Protein AF-G6B1B7-F1 (afdb_monomer)

Foldseek 3Di:
DDLFFPFAEDDPVPDWDWDADPVGDIDTDDLQQKWKAAVPDDPPDTHSDDDAAKIWIFGHDDDPDDTDTDIGGYLVDDPVQAWDWPDDDPFKTFIDGDRPFFDKDWPPWDQDPRHTIDTLVCQDPQATWMWTDGPDDDIHITHTDDRDAAKFKAFLVRDTDADEEEAAPVRQQRIKMAHHHDPVFQWKWKQFPNNPFIWIWGQDPVQWTFTFGPVPVRHTDDIGHRMDTSCVVNQPGQWMWIGTPPTIYTYGHDYPPPPCLVVFQQDLQSLLLSLLCVLPVDPDDPLVSSLVNSCVSCQVVLAFLLLHDPVSNDPVSNPPVQPPPCCVVPVPSVVVSVVSSVVSSVSSVVSSVCRLPQARSAADDPVVCVVCVVLLVVLLVLSVCSVVVNDPNSPDDSVSSNSSVVCCRRHVVSSCVSVVD

pLDDT: mean 88.14, std 7.84, range [50.47, 97.69]

Nearest PDB structures (foldseek):
  8j07-assembly1_c1  TM=2.231E-01  e=6.496E-01  Homo sapiens

Structure (mmCIF, N/CA/C/O backbone):
data_AF-G6B1B7-F1
#
_entry.id   AF-G6B1B7-F1
#
loop_
_atom_site.group_PDB
_atom_site.id
_atom_site.type_symbol
_atom_site.label_atom_id
_atom_site.label_alt_id
_atom_site.label_comp_id
_atom_site.label_asym_id
_atom_site.label_entity_id
_atom_site.label_seq_id
_atom_site.pdbx_PDB_ins_code
_atom_site.Cartn_x
_atom_site.Cartn_y
_atom_site.Cartn_z
_atom_site.occupancy
_atom_site.B_iso_or_equiv
_atom_site.auth_seq_id
_atom_site.auth_comp_id
_atom_site.auth_asym_id
_atom_site.auth_atom_id
_atom_site.pdbx_PDB_model_num
ATOM 1 N N . MET A 1 1 ? -9.705 6.985 24.258 1.00 64.44 1 MET A N 1
ATOM 2 C CA . MET A 1 1 ? -10.806 6.523 23.374 1.00 64.44 1 MET A CA 1
ATOM 3 C C . MET A 1 1 ? -10.732 5.005 23.316 1.00 64.44 1 MET A C 1
ATOM 5 O O . MET A 1 1 ? -9.677 4.483 22.973 1.00 64.44 1 MET A O 1
ATOM 9 N N . ASN A 1 2 ? -11.803 4.311 23.704 1.00 79.88 2 ASN A N 1
ATOM 10 C CA . ASN A 1 2 ? -11.815 2.850 23.781 1.00 79.88 2 ASN A CA 1
ATOM 11 C C . ASN A 1 2 ? -12.130 2.261 22.389 1.00 79.88 2 ASN A C 1
ATOM 13 O O . ASN A 1 2 ? -13.187 2.584 21.847 1.00 79.88 2 ASN A O 1
ATOM 17 N N . PRO A 1 3 ? -11.260 1.417 21.801 1.00 82.31 3 PRO A N 1
ATOM 18 C CA . PRO A 1 3 ? -11.389 0.979 20.406 1.00 82.31 3 PRO A CA 1
ATOM 19 C C . PRO A 1 3 ? -12.617 0.091 20.141 1.00 82.31 3 PRO A C 1
ATOM 21 O O . PRO A 1 3 ? -13.038 -0.049 18.992 1.00 82.31 3 PRO A O 1
ATOM 24 N N . TYR A 1 4 ? -13.220 -0.466 21.194 1.00 89.25 4 TYR A N 1
ATOM 25 C CA . TYR A 1 4 ? -14.398 -1.328 21.113 1.00 89.25 4 TYR A CA 1
ATOM 26 C C . TYR A 1 4 ? -15.725 -0.562 21.134 1.00 89.25 4 TYR A C 1
ATOM 28 O O . TYR A 1 4 ? -16.772 -1.191 21.049 1.00 89.25 4 TYR A O 1
ATOM 36 N N . ILE A 1 5 ? -15.715 0.770 21.246 1.00 91.06 5 ILE A N 1
ATOM 37 C CA . ILE A 1 5 ? -16.921 1.610 21.243 1.00 91.06 5 ILE A CA 1
ATOM 38 C C . ILE A 1 5 ? -16.901 2.474 19.982 1.00 91.06 5 ILE A C 1
ATOM 40 O O . ILE A 1 5 ? -16.001 3.294 19.819 1.00 91.06 5 ILE A O 1
ATOM 44 N N . SER A 1 6 ? -17.886 2.302 19.099 1.00 89.56 6 SER A N 1
ATOM 45 C CA . SER A 1 6 ? -18.021 3.122 17.884 1.00 89.56 6 SER A CA 1
ATOM 46 C C . SER A 1 6 ? -18.890 4.363 18.090 1.00 89.56 6 SER A C 1
ATOM 48 O O . SER A 1 6 ? -18.775 5.326 17.336 1.00 89.56 6 SER A O 1
ATOM 50 N N . SER A 1 7 ? -19.746 4.374 19.116 1.00 91.00 7 SER A N 1
ATOM 51 C CA . SER A 1 7 ? -20.570 5.542 19.437 1.00 91.00 7 SER A CA 1
ATOM 52 C C . SER A 1 7 ? -19.712 6.737 19.876 1.00 91.00 7 SER A C 1
ATOM 54 O O . SER A 1 7 ? -18.768 6.549 20.648 1.00 91.00 7 SER A O 1
ATOM 56 N N . PRO A 1 8 ? -20.049 7.972 19.457 1.00 91.94 8 PRO A N 1
ATOM 57 C CA . PRO A 1 8 ? -19.350 9.171 19.906 1.00 91.94 8 PRO A CA 1
ATOM 58 C C . PRO A 1 8 ? -19.555 9.364 21.412 1.00 91.94 8 PRO A C 1
ATOM 60 O O . PRO A 1 8 ? -20.673 9.596 21.874 1.00 91.94 8 PRO A O 1
ATOM 63 N N . ILE A 1 9 ? -18.476 9.248 22.192 1.00 94.19 9 ILE A N 1
ATOM 64 C CA . ILE A 1 9 ? -18.520 9.429 23.647 1.00 94.19 9 ILE A CA 1
ATOM 65 C C . ILE A 1 9 ? -18.013 10.817 24.018 1.00 94.19 9 ILE A C 1
ATOM 67 O O . ILE A 1 9 ? -16.885 11.188 23.694 1.00 94.19 9 ILE A O 1
ATOM 71 N N . TYR A 1 10 ? -18.829 11.554 24.762 1.00 94.75 10 TYR A N 1
ATOM 72 C CA . TYR A 1 10 ? -18.446 12.825 25.349 1.00 94.75 10 TYR A CA 1
ATOM 73 C C . TYR A 1 10 ? -17.620 12.606 26.623 1.00 94.75 10 TYR A C 1
ATOM 75 O O . TYR A 1 10 ? -18.055 11.932 27.561 1.00 94.75 10 TYR A O 1
ATOM 83 N N . VAL A 1 11 ? -16.421 13.194 26.666 1.00 93.00 11 VAL A N 1
ATOM 84 C CA . VAL A 1 11 ? -15.514 13.152 27.822 1.00 93.00 11 VAL A CA 1
ATOM 85 C C . VAL A 1 11 ? -15.124 14.590 28.176 1.00 93.00 11 VAL A C 1
ATOM 87 O O . VAL A 1 11 ? -14.293 15.168 27.472 1.00 93.00 11 VAL A O 1
ATOM 90 N N . PRO A 1 12 ? -15.689 15.190 29.243 1.00 90.19 12 PRO A N 1
ATOM 91 C CA . PRO A 1 12 ? -15.513 16.617 29.535 1.00 90.19 12 PRO A CA 1
ATOM 92 C C . PRO A 1 12 ? -14.053 17.082 29.602 1.00 90.19 12 PRO A C 1
ATOM 94 O O . PRO A 1 12 ? -13.730 18.170 29.137 1.00 90.19 12 PRO A O 1
ATOM 97 N N . GLU A 1 13 ? -13.167 16.251 30.157 1.00 87.81 13 GLU A N 1
ATOM 98 C CA . GLU A 1 13 ? -11.746 16.574 30.353 1.00 87.81 13 GLU A CA 1
ATOM 99 C C . GLU A 1 13 ? -10.909 16.471 29.064 1.00 87.81 13 GLU A C 1
ATOM 101 O O . GLU A 1 13 ? -9.832 17.059 28.986 1.00 87.81 13 GLU A O 1
ATOM 106 N N . GLU A 1 14 ? -11.400 15.753 28.050 1.00 88.12 14 GLU A N 1
ATOM 107 C CA . GLU A 1 14 ? -10.692 15.500 26.783 1.00 88.12 14 GLU A CA 1
ATOM 108 C C . GLU A 1 14 ? -11.323 16.248 25.594 1.00 88.12 14 GLU A C 1
ATOM 110 O O . GLU A 1 14 ? -10.738 16.317 24.512 1.00 88.12 14 GLU A O 1
ATOM 115 N N . THR A 1 15 ? -12.511 16.832 25.780 1.00 91.44 15 THR A N 1
ATOM 116 C CA . THR A 1 15 ? -13.276 17.478 24.705 1.00 91.44 15 THR A CA 1
ATOM 117 C C . THR A 1 15 ? -12.889 18.949 24.553 1.00 91.44 15 THR A C 1
ATOM 119 O O . THR A 1 15 ? -12.851 19.712 25.517 1.00 91.44 15 THR A O 1
ATOM 122 N N . SER A 1 16 ? -12.629 19.368 23.313 1.00 93.56 16 SER A N 1
ATOM 123 C CA . SER A 1 16 ? -12.452 20.774 22.934 1.00 93.56 16 SER A CA 1
ATOM 124 C C . SER A 1 16 ? -13.645 21.247 22.112 1.00 93.56 16 SER A C 1
ATOM 126 O O . SER A 1 16 ? -14.065 20.555 21.190 1.00 93.56 16 SER A O 1
ATOM 128 N N . TYR A 1 17 ? -14.154 22.439 22.413 1.00 94.50 17 TYR A N 1
ATOM 129 C CA . TYR A 1 17 ? -15.344 22.995 21.766 1.00 94.50 17 TYR A CA 1
ATOM 130 C C . TYR A 1 17 ? -14.959 24.040 20.733 1.00 94.50 17 TYR A C 1
ATOM 132 O O . TYR A 1 17 ? -14.117 24.904 21.000 1.00 94.50 17 TYR A O 1
ATOM 140 N N . PHE A 1 18 ? -15.607 23.985 19.574 1.00 93.50 18 PHE A N 1
ATOM 141 C CA . PHE A 1 18 ? -15.415 24.951 18.505 1.00 93.50 18 PHE A CA 1
ATOM 142 C C . PHE A 1 18 ? -16.760 25.380 17.930 1.00 93.50 18 PHE A C 1
ATOM 144 O O . PHE A 1 18 ? -17.603 24.537 17.639 1.00 93.50 18 PHE A O 1
ATOM 151 N N . LEU A 1 19 ? -16.926 26.685 17.731 1.00 92.50 19 LEU A N 1
ATOM 152 C CA . LEU A 1 19 ? -17.962 27.243 16.875 1.00 92.50 19 LEU A CA 1
ATOM 153 C C . LEU A 1 19 ? -17.417 27.293 15.443 1.00 92.50 19 LEU A C 1
ATOM 155 O O . LEU A 1 19 ? -16.426 27.982 15.176 1.00 92.50 19 LEU A O 1
ATOM 159 N N . CYS A 1 20 ? -18.028 26.518 14.551 1.00 90.31 20 CYS A N 1
ATOM 160 C CA . CYS A 1 20 ? -17.621 26.378 13.154 1.00 90.31 20 CYS A CA 1
ATOM 161 C C . CYS A 1 20 ? -18.653 27.044 12.241 1.00 90.31 20 CYS A C 1
ATOM 163 O O . CYS A 1 20 ? -19.850 26.838 12.422 1.00 90.31 20 CYS A O 1
ATOM 165 N N . ARG A 1 21 ? -18.195 27.804 11.242 1.00 90.06 21 ARG A N 1
ATOM 166 C CA . ARG A 1 21 ? -19.070 28.497 10.281 1.00 90.06 21 ARG A CA 1
ATOM 167 C C . ARG A 1 21 ? -18.840 27.995 8.859 1.00 90.06 21 ARG A C 1
ATOM 169 O O . ARG A 1 21 ? -17.801 27.417 8.544 1.00 90.06 21 ARG A O 1
ATOM 176 N N . ALA A 1 22 ? -19.820 28.229 7.986 1.00 88.56 22 ALA A N 1
ATOM 177 C CA . ALA A 1 22 ? -19.817 27.735 6.604 1.00 88.56 22 ALA A CA 1
ATOM 178 C C . ALA A 1 22 ? -18.654 28.268 5.742 1.00 88.56 22 ALA A C 1
ATOM 180 O O . ALA A 1 22 ? -18.304 27.656 4.737 1.00 88.56 22 ALA A O 1
ATOM 181 N N . ASP A 1 23 ? -18.035 29.383 6.133 1.00 89.62 23 ASP A N 1
ATOM 182 C CA . ASP A 1 23 ? -16.843 29.945 5.487 1.00 89.62 23 ASP A CA 1
ATOM 183 C C . ASP A 1 23 ? -15.531 29.242 5.893 1.00 89.62 23 ASP A C 1
ATOM 185 O O . ASP A 1 23 ? -14.449 29.642 5.463 1.00 89.62 23 ASP A O 1
ATOM 189 N N . GLY A 1 24 ? -15.616 28.196 6.721 1.00 86.94 24 GLY A N 1
ATOM 190 C CA . GLY A 1 24 ? -14.474 27.442 7.230 1.00 86.94 24 GLY A CA 1
ATOM 191 C C . GLY A 1 24 ? -13.819 28.064 8.464 1.00 86.94 24 GLY A C 1
ATOM 192 O O . GLY A 1 24 ? -12.814 27.536 8.950 1.00 86.94 24 GLY A O 1
ATOM 193 N N . THR A 1 25 ? -14.355 29.166 9.002 1.00 89.81 25 THR A N 1
ATOM 194 C CA . THR A 1 25 ? -13.847 29.729 10.256 1.00 89.81 25 THR A CA 1
ATOM 195 C C . THR A 1 25 ? -14.174 28.814 11.434 1.00 89.81 25 THR A C 1
ATOM 197 O O . THR A 1 25 ? -15.263 28.248 11.537 1.00 89.81 25 THR A O 1
ATOM 200 N N . ARG A 1 26 ? -13.199 28.664 12.339 1.00 93.00 26 ARG A N 1
ATOM 201 C CA . ARG A 1 26 ? -13.329 27.891 13.580 1.00 93.00 26 ARG A CA 1
ATOM 202 C C . ARG A 1 26 ? -12.882 28.737 14.768 1.00 93.00 26 ARG A C 1
ATOM 204 O O . ARG A 1 26 ? -11.762 29.252 14.778 1.00 93.00 26 ARG A O 1
ATOM 211 N N . GLN A 1 27 ? -13.734 28.862 15.776 1.00 92.81 27 GLN A N 1
ATOM 212 C CA . GLN A 1 27 ? -13.457 29.620 16.992 1.00 92.81 27 GLN A CA 1
ATOM 213 C C . GLN A 1 27 ? -13.525 28.692 18.196 1.00 92.81 27 GLN A C 1
ATOM 215 O O . GLN A 1 27 ? -14.544 28.057 18.430 1.00 92.81 27 GLN A O 1
ATOM 220 N N . GLN A 1 28 ? -12.440 28.605 18.965 1.00 94.94 28 GLN A N 1
ATOM 221 C CA . GLN A 1 28 ? -12.428 27.775 20.165 1.00 94.94 28 GLN A CA 1
ATOM 222 C C . GLN A 1 28 ? -13.269 28.420 21.272 1.00 94.94 28 GLN A C 1
ATOM 224 O O . GLN A 1 28 ? -13.087 29.598 21.589 1.00 94.94 28 GLN A O 1
ATOM 229 N N . CYS A 1 29 ? -14.136 27.625 21.894 1.00 92.62 29 CYS A N 1
ATOM 230 C CA . CYS A 1 29 ? -15.028 28.051 22.965 1.00 92.62 29 CYS A CA 1
ATOM 231 C C . CYS A 1 29 ? -14.677 27.356 24.284 1.00 92.62 29 CYS A C 1
ATOM 233 O O . CYS A 1 29 ? -14.087 26.274 24.322 1.00 92.62 29 CYS A O 1
ATOM 235 N N . ARG A 1 30 ? -15.021 28.009 25.397 1.00 92.25 30 ARG A N 1
ATOM 236 C CA . ARG A 1 30 ? -14.896 27.422 26.738 1.00 92.25 30 ARG A CA 1
ATOM 237 C C . ARG A 1 30 ? -16.162 26.636 27.057 1.00 92.25 30 ARG A C 1
ATOM 239 O O . ARG A 1 30 ? -17.232 27.034 26.616 1.00 92.25 30 ARG A O 1
ATOM 246 N N . LEU A 1 31 ? -16.044 25.614 27.907 1.00 92.06 31 LEU A N 1
ATOM 247 C CA . LEU A 1 31 ? -17.180 24.820 28.400 1.00 92.06 31 LEU A CA 1
ATOM 248 C C . LEU A 1 31 ? -18.321 25.684 28.972 1.00 92.06 31 LEU A C 1
ATOM 250 O O . LEU A 1 31 ? -19.475 25.333 28.824 1.00 92.06 31 LEU A O 1
ATOM 254 N N . SER A 1 32 ? -18.021 26.851 29.552 1.00 91.19 32 SER A N 1
ATOM 255 C CA . SER A 1 32 ? -19.037 27.783 30.070 1.00 91.19 32 SER A CA 1
ATOM 256 C C . SER A 1 32 ? -19.969 28.390 29.008 1.00 91.19 32 SER A C 1
ATOM 258 O O . SER A 1 32 ? -20.863 29.144 29.364 1.00 91.19 32 SER A O 1
ATOM 260 N N . PHE A 1 33 ? -19.698 28.163 27.721 1.00 93.25 33 PHE A N 1
ATOM 261 C CA . PHE A 1 33 ? -20.535 28.571 26.587 1.00 93.25 33 PHE A CA 1
ATOM 262 C C . PHE A 1 33 ? -21.133 27.357 25.870 1.00 93.25 33 PHE A C 1
ATOM 264 O O . PHE A 1 33 ? -21.461 27.434 24.689 1.00 93.25 33 PHE A O 1
ATOM 271 N N . VAL A 1 34 ? -21.197 26.219 26.553 1.00 95.00 34 VAL A N 1
ATOM 272 C CA . VAL A 1 34 ? -21.716 24.969 26.017 1.00 95.00 34 VAL A CA 1
ATOM 273 C C . VAL A 1 34 ? -22.911 24.575 26.855 1.00 95.00 34 VAL A C 1
ATOM 275 O O . VAL A 1 34 ? -22.833 24.585 28.080 1.00 95.00 34 VAL A O 1
ATOM 278 N N . VAL A 1 35 ? -23.992 24.234 26.175 1.00 95.69 35 VAL A N 1
ATOM 279 C CA . VAL A 1 35 ? -25.217 23.732 26.781 1.00 95.69 35 VAL A CA 1
ATOM 280 C C . VAL A 1 35 ? -25.493 22.326 26.274 1.00 95.69 35 VAL A C 1
ATOM 282 O O . VAL A 1 35 ? -25.057 21.934 25.185 1.00 95.69 35 VAL A O 1
ATOM 285 N N . PHE A 1 36 ? -26.211 21.566 27.084 1.00 96.31 36 PHE A N 1
ATOM 286 C CA . PHE A 1 36 ? -26.488 20.162 26.856 1.00 96.31 36 PHE A CA 1
ATOM 287 C C . PHE A 1 36 ? -27.991 19.921 26.898 1.00 96.31 36 PHE A C 1
ATOM 289 O O . PHE A 1 36 ? -28.689 20.510 27.715 1.00 96.31 36 PHE A O 1
ATOM 296 N N . ARG A 1 37 ? -28.500 19.031 26.053 1.00 94.81 37 ARG A N 1
ATOM 297 C CA . ARG A 1 37 ? -29.912 18.636 26.075 1.00 94.81 37 ARG A CA 1
ATOM 298 C C . ARG A 1 37 ? -30.024 17.122 26.098 1.00 94.81 37 ARG A C 1
ATOM 300 O O . ARG A 1 37 ? -29.302 16.439 25.376 1.00 94.81 37 ARG A O 1
ATOM 307 N N . ALA A 1 38 ? -30.915 16.598 26.935 1.00 90.69 38 ALA A N 1
ATOM 308 C CA . ALA A 1 38 ? -31.157 15.162 27.009 1.00 90.69 38 ALA A CA 1
ATOM 309 C C . ALA A 1 38 ? -31.887 14.671 25.756 1.00 90.69 38 ALA A C 1
ATOM 311 O O . ALA A 1 38 ? -32.782 15.344 25.243 1.00 90.69 38 ALA A O 1
ATOM 312 N N . ASP A 1 39 ? -31.573 13.455 25.318 1.00 86.19 39 ASP A N 1
ATOM 313 C CA . ASP A 1 39 ? -32.348 12.800 24.268 1.00 86.19 39 ASP A CA 1
ATOM 314 C C . ASP A 1 39 ? -33.829 12.648 24.677 1.00 86.19 39 ASP A C 1
ATOM 316 O O . ASP A 1 39 ? -34.164 12.156 25.766 1.00 86.19 39 ASP A O 1
ATOM 320 N N . GLY A 1 40 ? -34.716 13.112 23.794 1.00 82.38 40 GLY A N 1
ATOM 321 C CA . GLY A 1 40 ? -36.162 13.171 24.003 1.00 82.38 40 GLY A CA 1
ATOM 322 C C . GLY A 1 40 ? -36.673 14.331 24.871 1.00 82.38 40 GLY A C 1
ATOM 323 O O . GLY A 1 40 ? -37.868 14.344 25.169 1.00 82.38 40 GLY A O 1
ATOM 324 N N . ALA A 1 41 ? -35.819 15.274 25.286 1.00 87.31 41 ALA A N 1
ATOM 325 C CA . ALA A 1 41 ? -36.258 16.512 25.936 1.00 87.31 41 ALA A CA 1
ATOM 326 C C . ALA A 1 41 ? -36.884 17.499 24.933 1.00 87.31 41 ALA A C 1
ATOM 328 O O . ALA A 1 41 ? -36.709 17.376 23.716 1.00 87.31 41 ALA A O 1
ATOM 329 N N . ASP A 1 42 ? -37.628 18.482 25.445 1.00 88.50 42 ASP A N 1
ATOM 330 C CA . ASP A 1 42 ? -38.217 19.534 24.614 1.00 88.50 42 ASP A CA 1
ATOM 331 C C . ASP A 1 42 ? -37.115 20.374 23.938 1.00 88.50 42 ASP A C 1
ATOM 333 O O . ASP A 1 42 ? -36.011 20.527 24.458 1.00 88.50 42 ASP A O 1
ATOM 337 N N . ALA A 1 43 ? -37.406 20.943 22.762 1.00 85.44 43 ALA A N 1
ATOM 338 C CA . ALA A 1 43 ? -36.396 21.616 21.935 1.00 85.44 43 ALA A CA 1
ATOM 339 C C . ALA A 1 43 ? -35.677 22.787 22.641 1.00 85.44 43 ALA A C 1
ATOM 341 O O . ALA A 1 43 ? -34.515 23.060 22.325 1.00 85.44 43 ALA A O 1
ATOM 342 N N . ASP A 1 44 ? -36.355 23.421 23.600 1.00 86.94 44 ASP A N 1
ATOM 343 C CA . ASP A 1 44 ? -35.879 24.577 24.367 1.00 86.94 44 ASP A CA 1
ATOM 344 C C . ASP A 1 44 ? -35.292 24.197 25.745 1.00 86.94 44 ASP A C 1
ATOM 346 O O . ASP A 1 44 ? -34.870 25.080 26.492 1.00 86.94 44 ASP A O 1
ATOM 350 N N . ASP A 1 45 ? -35.265 22.906 26.098 1.00 92.06 45 ASP A N 1
ATOM 351 C CA . ASP A 1 45 ? -34.842 22.409 27.415 1.00 92.06 45 ASP A CA 1
ATOM 352 C C . ASP A 1 45 ? -33.332 22.121 27.447 1.00 92.06 45 ASP A C 1
ATOM 354 O O . ASP A 1 45 ? -32.873 20.989 27.280 1.00 92.06 45 ASP A O 1
ATOM 358 N N . TRP A 1 46 ? -32.552 23.192 27.592 1.00 94.50 46 TRP A N 1
ATOM 359 C CA . TRP A 1 46 ? -31.091 23.156 27.656 1.00 94.50 46 TRP A CA 1
ATOM 360 C C . TRP A 1 46 ? -30.587 23.292 29.096 1.00 94.50 46 TRP A C 1
ATOM 362 O O . TRP A 1 46 ? -31.034 24.159 29.845 1.00 94.50 46 TRP A O 1
ATOM 372 N N . GLU A 1 47 ? -29.596 22.478 29.444 1.00 94.00 47 GLU A N 1
ATOM 373 C CA . GLU A 1 47 ? -28.957 22.399 30.756 1.00 94.00 47 GLU A CA 1
ATOM 374 C C . GLU A 1 47 ? -27.471 22.787 30.671 1.00 94.00 47 GLU A C 1
ATOM 376 O O . GLU A 1 47 ? -26.801 22.551 29.662 1.00 94.00 47 GLU A O 1
ATOM 381 N N . ASP A 1 48 ? -26.928 23.346 31.756 1.00 93.38 48 ASP A N 1
ATOM 382 C CA . ASP A 1 48 ? -25.508 23.735 31.842 1.00 93.38 48 ASP A CA 1
ATOM 383 C C . ASP A 1 48 ? -24.576 22.530 32.093 1.00 93.38 48 ASP A C 1
ATOM 385 O O . ASP A 1 48 ? -23.389 22.566 31.759 1.00 93.38 48 ASP A O 1
ATOM 389 N N . ASP A 1 49 ? -25.103 21.454 32.688 1.00 92.69 49 ASP A N 1
ATOM 390 C CA . ASP A 1 49 ? -24.348 20.261 33.079 1.00 92.69 49 ASP A CA 1
ATOM 391 C C . ASP A 1 49 ? -24.729 19.039 32.219 1.00 92.69 49 ASP A C 1
ATOM 393 O O . ASP A 1 49 ? -25.908 18.816 31.939 1.00 92.69 49 ASP A O 1
ATOM 397 N N . PRO A 1 50 ? -23.766 18.173 31.844 1.00 92.88 50 PRO A N 1
ATOM 398 C CA . PRO A 1 50 ? -24.055 16.970 31.075 1.00 92.88 50 PRO A CA 1
ATOM 399 C C . PRO A 1 50 ? -24.763 15.902 31.922 1.00 92.88 50 PRO A C 1
ATOM 401 O O . PRO A 1 50 ? -24.376 15.594 33.054 1.00 92.88 50 PRO A O 1
ATOM 404 N N . MET A 1 51 ? -25.756 15.251 31.323 1.00 92.06 51 MET A N 1
ATOM 405 C CA . MET A 1 51 ? -26.550 14.180 31.914 1.00 92.06 51 MET A CA 1
ATOM 406 C C . MET A 1 51 ? -26.113 12.825 31.372 1.00 92.06 51 MET A C 1
ATOM 408 O O . MET A 1 51 ? -25.707 12.700 30.222 1.00 92.06 51 MET A O 1
ATOM 412 N N . VAL A 1 52 ? -26.174 11.787 32.202 1.00 93.06 52 VAL A N 1
ATOM 413 C CA . VAL A 1 52 ? -25.797 10.441 31.759 1.00 93.06 52 VAL A CA 1
ATOM 414 C C . VAL A 1 52 ? -26.807 9.937 30.735 1.00 93.06 52 VAL A C 1
ATOM 416 O O . VAL A 1 52 ? -28.000 9.878 31.028 1.00 93.06 52 VAL A O 1
ATOM 419 N N . GLY A 1 53 ? -26.307 9.535 29.570 1.00 94.00 53 GLY A N 1
ATOM 420 C CA . GLY A 1 53 ? -27.100 9.043 28.450 1.00 94.00 53 GLY A CA 1
ATOM 421 C C . GLY A 1 53 ? -26.768 9.724 27.129 1.00 94.00 53 GLY A C 1
ATOM 422 O O . GLY A 1 53 ? -25.733 10.381 27.007 1.00 94.00 53 GLY A O 1
ATOM 423 N N . SER A 1 54 ? -27.632 9.512 26.137 1.00 94.44 54 SER A N 1
ATOM 424 C CA . SER A 1 54 ? -27.594 10.243 24.869 1.00 94.44 54 SER A CA 1
ATOM 425 C C . SER A 1 54 ? -27.929 11.712 25.109 1.00 94.44 54 SER A C 1
ATOM 427 O O . SER A 1 54 ? -28.871 12.022 25.846 1.00 94.44 54 SER A O 1
ATOM 429 N N . LEU A 1 55 ? -27.149 12.602 24.505 1.00 94.12 55 LEU A N 1
ATOM 430 C CA . LEU A 1 55 ? -27.317 14.036 24.650 1.00 94.12 55 LEU A CA 1
ATOM 431 C C . LEU A 1 55 ? -26.883 14.797 23.397 1.00 94.12 55 LEU A C 1
ATOM 433 O O . LEU A 1 55 ? -25.999 14.364 22.657 1.00 94.12 55 LEU A O 1
ATOM 437 N N . ASP A 1 56 ? -27.492 15.960 23.221 1.00 95.12 56 ASP A N 1
ATOM 438 C CA . ASP A 1 56 ? -27.083 16.981 22.268 1.00 95.12 56 ASP A CA 1
ATOM 439 C C . ASP A 1 56 ? -26.150 17.973 22.958 1.00 95.12 56 ASP A C 1
ATOM 441 O O . ASP A 1 56 ? -26.426 18.429 24.069 1.00 95.12 56 ASP A O 1
ATOM 445 N N . ILE A 1 57 ? -25.059 18.336 22.288 1.00 95.38 57 ILE A N 1
ATOM 446 C CA . ILE A 1 57 ? -24.088 19.335 22.744 1.00 95.38 57 ILE A CA 1
ATOM 447 C C . ILE A 1 57 ? -24.145 20.523 21.797 1.00 95.38 57 ILE A C 1
ATOM 449 O O . ILE A 1 57 ? -23.920 20.365 20.596 1.00 95.38 57 ILE A O 1
ATOM 453 N N . CYS A 1 58 ? -24.388 21.718 22.326 1.00 95.12 58 CYS A N 1
ATOM 454 C CA . CYS A 1 58 ? -24.426 22.936 21.528 1.00 95.12 58 CYS A CA 1
ATOM 455 C C . CYS A 1 58 ? -23.517 24.014 22.117 1.00 95.12 58 CYS A C 1
ATOM 457 O O . CYS A 1 58 ? -23.536 24.278 23.318 1.00 95.12 58 CYS A O 1
ATOM 459 N N . VAL A 1 59 ? -22.719 24.652 21.260 1.00 94.12 59 VAL A N 1
ATOM 460 C CA . VAL A 1 59 ? -21.998 25.879 21.614 1.00 94.12 59 VAL A CA 1
ATOM 461 C C . VAL A 1 59 ? -22.940 27.054 21.386 1.00 94.12 59 VAL A C 1
ATOM 463 O O . VAL A 1 59 ? -23.543 27.159 20.322 1.00 94.12 59 VAL A O 1
ATOM 466 N N . LEU A 1 60 ? -23.037 27.960 22.355 1.00 91.12 60 LEU A N 1
ATOM 467 C CA . LEU A 1 60 ? -23.827 29.179 22.212 1.00 91.12 60 LEU A CA 1
ATOM 468 C C . LEU A 1 60 ? -23.225 30.076 21.117 1.00 91.12 60 LEU A C 1
ATOM 470 O O . LEU A 1 60 ? -22.044 30.429 21.181 1.00 91.12 60 LEU A O 1
ATOM 474 N N . GLY A 1 61 ? -24.040 30.416 20.115 1.00 85.00 61 GLY A N 1
ATOM 475 C CA . GLY A 1 61 ? -23.675 31.310 19.015 1.00 85.00 61 GLY A CA 1
ATOM 476 C C . GLY A 1 61 ? -23.611 32.783 19.427 1.00 85.00 61 GLY A C 1
ATOM 477 O O . GLY A 1 61 ? -23.993 33.164 20.537 1.00 85.00 61 GLY A O 1
ATOM 478 N N . ASP A 1 62 ? -23.133 33.630 18.516 1.00 82.38 62 ASP A N 1
ATOM 479 C CA . ASP A 1 62 ? -23.083 35.073 18.744 1.00 82.38 62 ASP A CA 1
ATOM 480 C C . ASP A 1 62 ? -24.420 35.734 18.344 1.00 82.38 62 ASP A C 1
ATOM 482 O O . ASP A 1 62 ? -24.804 35.752 17.175 1.00 82.38 62 ASP A O 1
ATOM 486 N N . GLY A 1 63 ? -25.126 36.341 19.304 1.00 81.62 63 GLY A N 1
ATOM 487 C CA . GLY A 1 63 ? -26.389 37.047 19.041 1.00 81.62 63 GLY A CA 1
ATOM 488 C C . GLY A 1 63 ? -27.549 36.091 18.745 1.00 81.62 63 GLY A C 1
ATOM 489 O O . GLY A 1 63 ? -27.906 35.300 19.610 1.00 81.62 63 GLY A O 1
ATOM 490 N N . ASP A 1 64 ? -28.124 36.188 17.543 1.00 78.12 64 ASP A N 1
ATOM 491 C CA . ASP A 1 64 ? -29.243 35.350 17.074 1.00 78.12 64 ASP A CA 1
ATOM 492 C C . ASP A 1 64 ? -28.760 34.193 16.161 1.00 78.12 64 ASP A C 1
ATOM 494 O O . ASP A 1 64 ? -29.522 33.667 15.351 1.00 78.12 64 ASP A O 1
ATOM 498 N N . GLU A 1 65 ? -27.469 33.837 16.216 1.00 86.06 65 GLU A N 1
ATOM 499 C CA . GLU A 1 65 ? -26.892 32.733 15.435 1.00 86.06 65 GLU A CA 1
ATOM 500 C C . GLU A 1 65 ? -27.450 31.379 15.914 1.00 86.06 65 GLU A C 1
ATOM 502 O O . GLU A 1 65 ? -27.190 30.949 17.038 1.00 86.06 65 GLU A O 1
ATOM 507 N N . GLU A 1 66 ? -28.198 30.687 15.048 1.00 84.88 66 GLU A N 1
ATOM 508 C CA . GLU A 1 66 ? -28.641 29.311 15.291 1.00 84.88 66 GLU A CA 1
ATOM 509 C C . GLU A 1 66 ? -27.494 28.330 15.015 1.00 84.88 66 GLU A C 1
ATOM 511 O O . GLU A 1 66 ? -27.025 28.191 13.883 1.00 84.88 66 GLU A O 1
ATOM 516 N N . VAL A 1 67 ? -27.046 27.635 16.061 1.00 90.75 67 VAL A N 1
ATOM 517 C CA . VAL A 1 67 ? -25.959 26.653 15.992 1.00 90.75 67 VAL A CA 1
ATOM 518 C C . VAL A 1 67 ? -26.543 25.244 15.982 1.00 90.75 67 VAL A C 1
ATOM 520 O O . VAL A 1 67 ? -27.386 24.901 16.812 1.00 90.75 67 VAL A O 1
ATOM 523 N N . GLN A 1 68 ? -26.088 24.409 15.046 1.00 92.06 68 GLN A N 1
ATOM 524 C CA . GLN A 1 68 ? -26.504 23.011 14.983 1.00 92.06 68 GLN A CA 1
ATOM 525 C C . GLN A 1 68 ? -25.812 22.200 16.096 1.00 92.06 68 GLN A C 1
ATOM 527 O O . GLN A 1 68 ? -24.580 22.229 16.178 1.00 92.06 68 GLN A O 1
ATOM 532 N N . PRO A 1 69 ? -26.564 21.467 16.938 1.00 93.44 69 PRO A N 1
ATOM 533 C CA . PRO A 1 69 ? -25.976 20.639 17.981 1.00 93.44 69 PRO A CA 1
ATOM 534 C C . PRO A 1 69 ? -25.304 19.382 17.419 1.00 93.44 69 PRO A C 1
ATOM 536 O O . PRO A 1 69 ? -25.586 18.942 16.303 1.00 93.44 69 PRO A O 1
ATOM 539 N N . VAL A 1 70 ? -24.429 18.793 18.232 1.00 93.88 70 VAL A N 1
ATOM 540 C CA . VAL A 1 70 ? -23.756 17.520 17.958 1.00 93.88 70 VAL A CA 1
ATOM 541 C C . VAL A 1 70 ? -24.252 16.463 18.937 1.00 93.88 70 VAL A C 1
ATOM 543 O O . VAL A 1 70 ? -24.233 16.684 20.147 1.00 93.88 70 VAL A O 1
ATOM 546 N N . GLU A 1 71 ? -24.636 15.302 18.417 1.00 94.38 71 GLU A N 1
ATOM 547 C CA . GLU A 1 71 ? -25.062 14.154 19.218 1.00 94.38 71 GLU A CA 1
ATOM 548 C C . GLU A 1 71 ? -23.858 13.406 19.812 1.00 94.38 71 GLU A C 1
ATOM 550 O O . GLU A 1 71 ? -22.872 13.114 19.126 1.00 94.38 71 GLU A O 1
ATOM 555 N N . ALA A 1 72 ? -23.948 13.049 21.092 1.00 94.94 72 ALA A N 1
ATOM 556 C CA . ALA A 1 72 ? -22.968 12.213 21.777 1.00 94.94 72 ALA A CA 1
ATOM 557 C C . ALA A 1 72 ? -23.608 11.408 22.919 1.00 94.94 72 ALA A C 1
ATOM 559 O O . ALA A 1 72 ? -24.758 11.614 23.299 1.00 94.94 72 ALA A O 1
ATOM 560 N N . VAL A 1 73 ? -22.840 10.494 23.511 1.00 95.25 73 VAL A N 1
ATOM 561 C CA . VAL A 1 73 ? -23.226 9.760 24.724 1.00 95.25 73 VAL A CA 1
ATOM 562 C C . VAL A 1 73 ? -22.304 10.144 25.873 1.00 95.25 73 VAL A C 1
ATOM 564 O O . VAL A 1 73 ? -21.082 10.095 25.737 1.00 95.25 73 VAL A O 1
ATOM 567 N N . TYR A 1 74 ? -22.866 10.456 27.039 1.00 94.62 74 TYR A N 1
ATOM 568 C CA . TYR A 1 74 ? -22.101 10.655 28.267 1.00 94.62 74 TYR A CA 1
ATOM 569 C C . TYR A 1 74 ? -22.303 9.500 29.248 1.00 94.62 74 TYR A C 1
ATOM 571 O O . TYR A 1 74 ? -23.398 9.246 29.744 1.00 94.62 74 TYR A O 1
ATOM 579 N N . LEU A 1 75 ? -21.213 8.796 29.564 1.00 93.88 75 LEU A N 1
ATOM 580 C CA . LEU A 1 75 ? -21.235 7.615 30.438 1.00 93.88 75 LEU A CA 1
ATOM 581 C C . LEU A 1 75 ? -21.086 7.961 31.932 1.00 93.88 75 LEU A C 1
ATOM 583 O O . LEU A 1 75 ? -21.303 7.103 32.794 1.00 93.88 75 LEU A O 1
ATOM 587 N N . GLY A 1 76 ? -20.670 9.194 32.251 1.00 92.12 76 GLY A N 1
ATOM 588 C CA . GLY A 1 76 ? -20.289 9.625 33.604 1.00 92.12 76 GLY A CA 1
ATOM 589 C C . GLY A 1 76 ? -19.023 8.953 34.158 1.00 92.12 76 GLY A C 1
ATOM 590 O O . GLY A 1 76 ? -18.717 9.070 35.343 1.00 92.12 76 GLY A O 1
ATOM 591 N N . ILE A 1 77 ? -18.300 8.213 33.319 1.00 92.38 77 ILE A N 1
ATOM 592 C CA . ILE A 1 77 ? -17.008 7.580 33.591 1.00 92.38 77 ILE A CA 1
ATOM 593 C C . ILE A 1 77 ? -16.225 7.530 32.272 1.00 92.38 77 ILE A C 1
ATOM 595 O O . ILE A 1 77 ? -16.833 7.518 31.201 1.00 92.38 77 ILE A O 1
ATOM 599 N N . SER A 1 78 ? -14.891 7.517 32.325 1.00 90.88 78 SER A N 1
ATOM 600 C CA . SER A 1 78 ? -14.077 7.444 31.108 1.00 90.88 78 SER A CA 1
ATOM 601 C C . SER A 1 78 ? -14.286 6.116 30.353 1.00 90.88 78 SER A C 1
ATOM 603 O O . SER A 1 78 ? -14.432 5.073 31.000 1.00 90.88 78 SER A O 1
ATOM 605 N N . PRO A 1 79 ? -14.251 6.115 29.003 1.00 90.31 79 PRO A N 1
ATOM 606 C CA . PRO A 1 79 ? -14.425 4.908 28.184 1.00 90.31 79 PRO A CA 1
ATOM 607 C C . PRO A 1 79 ? -13.481 3.755 28.550 1.00 90.31 79 PRO A C 1
ATOM 609 O O . PRO A 1 79 ? -13.883 2.594 28.549 1.00 90.31 79 PRO A O 1
ATOM 612 N N . ASP A 1 80 ? -12.236 4.075 28.907 1.00 86.75 80 ASP A N 1
ATOM 613 C CA . ASP A 1 80 ? -11.203 3.080 29.231 1.00 86.75 80 ASP A CA 1
ATOM 614 C C . ASP A 1 80 ? -11.428 2.429 30.604 1.00 86.75 80 ASP A C 1
ATOM 616 O O . ASP A 1 80 ? -10.935 1.339 30.878 1.00 86.75 80 ASP A O 1
ATOM 620 N N . ARG A 1 81 ? -12.185 3.095 31.486 1.00 90.81 81 ARG A N 1
ATOM 621 C CA . ARG A 1 81 ? -12.642 2.516 32.755 1.00 90.81 81 ARG A CA 1
ATOM 622 C C . ARG A 1 81 ? -14.013 1.872 32.631 1.00 90.81 81 ARG A C 1
ATOM 624 O O . ARG A 1 81 ? -14.346 1.039 33.461 1.00 90.81 81 ARG A O 1
ATOM 631 N N . PHE A 1 82 ? -14.817 2.296 31.663 1.00 94.56 82 PHE A N 1
ATOM 632 C CA . PHE A 1 82 ? -16.162 1.786 31.438 1.00 94.56 82 PHE A CA 1
ATOM 633 C C . PHE A 1 82 ? -16.147 0.345 30.929 1.00 94.56 82 PHE A C 1
ATOM 635 O O . PHE A 1 82 ? -16.900 -0.469 31.452 1.00 94.56 82 PHE A O 1
ATOM 642 N N . LEU A 1 83 ? -15.301 0.051 29.940 1.00 93.81 83 LEU A N 1
ATOM 643 C CA . LEU A 1 83 ? -15.268 -1.217 29.215 1.00 93.81 83 LEU A CA 1
ATOM 644 C C . LEU A 1 83 ? -13.843 -1.765 29.157 1.00 93.81 83 LEU A C 1
ATOM 646 O O . LEU A 1 83 ? -12.918 -1.052 28.771 1.00 93.81 83 LEU A O 1
ATOM 650 N N . SER A 1 84 ? -13.683 -3.049 29.455 1.00 91.00 84 SER A N 1
ATOM 651 C CA . SER A 1 84 ? -12.437 -3.782 29.238 1.00 91.00 84 SER A CA 1
ATOM 652 C C . SER A 1 84 ? -12.698 -5.132 28.573 1.00 91.00 84 SER A C 1
ATOM 654 O O . SER A 1 84 ? -13.792 -5.685 28.676 1.00 91.00 84 SER A O 1
ATOM 656 N N . VAL A 1 85 ? -11.695 -5.651 27.867 1.00 90.50 85 VAL A N 1
ATOM 657 C CA . VAL A 1 85 ? -11.736 -6.998 27.288 1.00 90.50 85 VAL A CA 1
ATOM 658 C C . VAL A 1 85 ? -10.983 -7.935 28.216 1.00 90.50 85 VAL A C 1
ATOM 660 O O . VAL A 1 85 ? -9.788 -7.758 28.447 1.00 90.50 85 VAL A O 1
ATOM 663 N N . VAL A 1 86 ? -11.694 -8.922 28.756 1.00 91.38 86 VAL A N 1
ATOM 664 C CA . VAL A 1 86 ? -11.128 -9.927 29.667 1.00 91.38 86 VAL A CA 1
ATOM 665 C C . VAL A 1 86 ? -10.427 -11.025 28.876 1.00 91.38 86 VAL A C 1
ATOM 667 O O . VAL A 1 86 ? -9.350 -11.490 29.251 1.00 91.38 86 VAL A O 1
ATOM 670 N N . ARG A 1 87 ? -11.043 -11.437 27.764 1.00 87.88 87 ARG A N 1
ATOM 671 C CA . ARG A 1 87 ? -10.565 -12.497 26.879 1.00 87.88 87 ARG A CA 1
ATOM 672 C C . ARG A 1 87 ? -11.075 -12.257 25.466 1.00 87.88 87 ARG A C 1
ATOM 674 O O . ARG A 1 87 ? -12.230 -11.886 25.281 1.00 87.88 87 ARG A O 1
ATOM 681 N N . GLU A 1 88 ? -10.230 -12.536 24.486 1.00 87.00 88 GLU A N 1
ATOM 682 C CA . GLU A 1 88 ? -10.590 -12.541 23.073 1.00 87.00 88 GLU A CA 1
ATOM 683 C C . GLU A 1 88 ? -9.928 -13.743 22.393 1.00 87.00 88 GLU A C 1
ATOM 685 O O . GLU A 1 88 ? -8.743 -14.011 22.605 1.00 87.00 88 GLU A O 1
ATOM 690 N N . ASP A 1 89 ? -10.698 -14.479 21.597 1.00 83.50 89 ASP A N 1
ATOM 691 C CA . ASP A 1 89 ? -10.199 -15.538 20.722 1.00 83.50 89 ASP A CA 1
ATOM 692 C C . ASP A 1 89 ? -10.773 -15.395 19.300 1.00 83.50 89 ASP A C 1
ATOM 694 O O . ASP A 1 89 ? -11.317 -14.351 18.934 1.00 83.50 89 ASP A O 1
ATOM 698 N N . ASP A 1 90 ? -10.596 -16.408 18.452 1.00 75.06 90 ASP A N 1
ATOM 699 C CA . ASP A 1 90 ? -11.037 -16.359 17.055 1.00 75.06 90 ASP A CA 1
ATOM 700 C C . ASP A 1 90 ? -12.573 -16.347 16.897 1.00 75.06 90 ASP A C 1
ATOM 702 O O . ASP A 1 90 ? -13.062 -15.956 15.840 1.00 75.06 90 ASP A O 1
ATOM 706 N N . GLN A 1 91 ? -13.338 -16.770 17.911 1.00 84.56 91 GLN A N 1
ATOM 707 C CA . GLN A 1 91 ? -14.797 -16.935 17.838 1.00 84.56 91 GLN A CA 1
ATOM 708 C C . GLN A 1 91 ? -15.556 -15.971 18.747 1.00 84.56 91 GLN A C 1
ATOM 710 O O . GLN A 1 91 ? -16.654 -15.539 18.395 1.00 84.56 91 GLN A O 1
ATOM 715 N N . GLU A 1 92 ? -15.002 -15.642 19.911 1.00 92.44 92 GLU A N 1
ATOM 716 C CA . GLU A 1 92 ? -15.706 -14.921 20.968 1.00 92.44 92 GLU A CA 1
ATOM 717 C C . GLU A 1 92 ? -14.846 -13.813 21.584 1.00 92.44 92 GLU A C 1
ATOM 719 O O . GLU A 1 92 ? -13.612 -13.854 21.598 1.00 92.44 92 GLU A O 1
ATOM 724 N N . ILE A 1 93 ? -15.532 -12.812 22.128 1.00 92.25 93 ILE A N 1
ATOM 725 C CA . ILE A 1 93 ? -14.961 -11.748 22.947 1.00 92.25 93 ILE A CA 1
ATOM 726 C C . ILE A 1 93 ? -15.738 -11.651 24.261 1.00 92.25 93 ILE A C 1
ATOM 728 O O . ILE A 1 93 ? -16.963 -11.771 24.278 1.00 92.25 93 ILE A O 1
ATOM 732 N N . VAL A 1 94 ? -15.020 -11.462 25.368 1.00 95.19 94 VAL A N 1
ATOM 733 C CA . VAL A 1 94 ? -15.596 -11.306 26.708 1.00 95.19 94 VAL A CA 1
ATOM 734 C C . VAL A 1 94 ? -15.372 -9.879 27.184 1.00 95.19 94 VAL A C 1
ATOM 736 O O . VAL A 1 94 ? -14.236 -9.475 27.449 1.00 95.19 94 VAL A O 1
ATOM 739 N N . PHE A 1 95 ? -16.462 -9.126 27.297 1.00 95.75 95 PHE A N 1
ATOM 740 C CA . PHE A 1 95 ? -16.456 -7.753 27.786 1.00 95.75 95 PHE A CA 1
ATOM 741 C C . PHE A 1 95 ? -16.787 -7.687 29.275 1.00 95.75 95 PHE A C 1
ATOM 743 O O . PHE A 1 95 ? -17.810 -8.216 29.711 1.00 95.75 95 PHE A O 1
ATOM 750 N N . ASP A 1 96 ? -15.977 -6.959 30.035 1.00 95.31 96 ASP A N 1
ATOM 751 C CA . ASP A 1 96 ? -16.286 -6.564 31.408 1.00 95.31 96 ASP A CA 1
ATOM 752 C C . ASP A 1 96 ? -16.587 -5.065 31.474 1.00 95.31 96 ASP A C 1
ATOM 754 O O . ASP A 1 96 ? -15.868 -4.239 30.898 1.00 95.31 96 ASP A O 1
ATOM 758 N N . PHE A 1 97 ? -17.655 -4.716 32.192 1.00 95.06 97 PHE A N 1
ATOM 759 C CA . PHE A 1 97 ? -18.134 -3.346 32.313 1.00 95.06 97 PHE A CA 1
ATOM 760 C C . PHE A 1 97 ? -18.078 -2.860 33.754 1.00 95.06 97 PHE A C 1
ATOM 762 O O . PHE A 1 97 ? -18.740 -3.388 34.647 1.00 95.06 97 PHE A O 1
ATOM 769 N N . THR A 1 98 ? -17.403 -1.735 33.972 1.00 92.56 98 THR A N 1
ATOM 770 C CA . THR A 1 98 ? -17.435 -1.030 35.256 1.00 92.56 98 THR A CA 1
ATOM 771 C C . THR A 1 98 ? -18.357 0.184 35.165 1.00 92.56 98 THR A C 1
ATOM 773 O O . THR A 1 98 ? -17.923 1.336 35.122 1.00 92.56 98 THR A O 1
ATOM 776 N N . TRP A 1 99 ? -19.670 -0.065 35.196 1.00 93.88 99 TRP A N 1
ATOM 777 C CA . TRP A 1 99 ? -20.687 0.991 35.224 1.00 93.88 99 TRP A CA 1
ATOM 778 C C . TRP A 1 99 ? -21.696 0.783 36.351 1.00 93.88 99 TRP A C 1
ATOM 780 O O . TRP A 1 99 ? -22.569 -0.075 36.307 1.00 93.88 99 TRP A O 1
ATOM 790 N N . ARG A 1 100 ? -21.587 1.598 37.405 1.00 88.12 100 ARG A N 1
ATOM 791 C CA . ARG A 1 100 ? -22.404 1.445 38.627 1.00 88.12 100 ARG A CA 1
ATOM 792 C C . ARG A 1 100 ? -23.725 2.215 38.596 1.00 88.12 100 ARG A C 1
ATOM 794 O O . ARG A 1 100 ? -24.464 2.203 39.583 1.00 88.12 100 ARG A O 1
ATOM 801 N N . GLN A 1 101 ? -23.994 2.924 37.504 1.00 88.44 101 GLN A N 1
ATOM 802 C CA . GLN A 1 101 ? -25.105 3.870 37.413 1.00 88.44 101 GLN A CA 1
ATOM 803 C C . GLN A 1 101 ? -26.407 3.229 36.930 1.00 88.44 101 GLN A C 1
ATOM 805 O O . GLN A 1 101 ? -27.445 3.885 36.966 1.00 88.44 101 GLN A O 1
ATOM 810 N N . GLY A 1 102 ? -26.385 1.954 36.542 1.00 92.31 102 GLY A N 1
ATOM 811 C CA . GLY A 1 102 ? -27.523 1.280 35.934 1.00 92.31 102 GLY A CA 1
ATOM 812 C C . GLY A 1 102 ? -27.274 -0.198 35.676 1.00 92.31 102 GLY A C 1
ATOM 813 O O . GLY A 1 102 ? -26.426 -0.807 36.329 1.00 92.31 102 GLY A O 1
ATOM 814 N N . THR A 1 103 ? -28.035 -0.750 34.737 1.00 94.38 103 THR A N 1
ATOM 815 C CA . THR A 1 103 ? -27.863 -2.100 34.189 1.00 94.38 103 THR A CA 1
ATOM 816 C C . THR A 1 103 ? -27.421 -2.034 32.731 1.00 94.38 103 THR A C 1
ATOM 818 O O . THR A 1 103 ? -27.711 -1.059 32.032 1.00 94.38 103 THR A O 1
ATOM 821 N N . ILE A 1 104 ? -26.709 -3.071 32.292 1.00 96.06 104 ILE A N 1
ATOM 822 C CA . ILE A 1 104 ? -26.185 -3.217 30.933 1.00 96.06 104 ILE A CA 1
ATOM 823 C C . ILE A 1 104 ? -26.766 -4.493 30.337 1.00 96.06 104 ILE A C 1
ATOM 825 O O . ILE A 1 104 ? -26.786 -5.530 30.993 1.00 96.06 104 ILE A O 1
ATOM 829 N N . GLU A 1 105 ? -27.231 -4.397 29.100 1.00 96.00 105 GLU A N 1
ATOM 830 C CA . GLU A 1 105 ? -27.714 -5.513 28.293 1.00 96.00 105 GLU A CA 1
ATOM 831 C C . GLU A 1 105 ? -27.039 -5.423 26.921 1.00 96.00 105 GLU A C 1
ATOM 833 O O . GLU A 1 105 ? -26.996 -4.348 26.327 1.00 96.00 105 GLU A O 1
ATOM 838 N N . ILE A 1 106 ? -26.523 -6.530 26.392 1.00 96.00 106 ILE A N 1
ATOM 839 C CA . ILE A 1 106 ? -25.965 -6.583 25.033 1.00 96.00 106 ILE A CA 1
ATOM 840 C C . ILE A 1 106 ? -26.822 -7.537 24.213 1.00 96.00 106 ILE A C 1
ATOM 842 O O . ILE A 1 106 ? -27.141 -8.634 24.677 1.00 96.00 106 ILE A O 1
ATOM 846 N N . ASP A 1 107 ? -27.203 -7.115 23.005 1.00 90.94 107 ASP A N 1
ATOM 847 C CA . ASP A 1 107 ? -27.947 -7.979 22.088 1.00 90.94 107 ASP A CA 1
ATOM 848 C C . ASP A 1 107 ? -27.173 -9.287 21.862 1.00 90.94 107 ASP A C 1
ATOM 850 O O . ASP A 1 107 ? -25.966 -9.262 21.651 1.00 90.94 107 ASP A O 1
ATOM 854 N N . ARG A 1 108 ? -27.856 -10.434 21.935 1.00 89.31 108 ARG A N 1
ATOM 855 C CA . ARG A 1 108 ? -27.285 -11.777 21.692 1.00 89.31 108 ARG A CA 1
ATOM 856 C C . ARG A 1 108 ? -26.080 -12.198 22.558 1.00 89.31 108 ARG A C 1
ATOM 858 O O . ARG A 1 108 ? -25.514 -13.260 22.313 1.00 89.31 108 ARG A O 1
ATOM 865 N N . ALA A 1 109 ? -25.732 -11.454 23.606 1.00 94.12 109 ALA A N 1
ATOM 866 C CA . ALA A 1 109 ? -24.653 -11.826 24.520 1.00 94.12 109 ALA A CA 1
ATOM 867 C C . ALA A 1 109 ? -25.107 -12.793 25.626 1.00 94.12 109 ALA A C 1
ATOM 869 O O . ALA A 1 109 ? -26.257 -12.764 26.072 1.00 94.12 109 ALA A O 1
ATOM 870 N N . GLN A 1 110 ? -24.174 -13.600 26.131 1.00 93.75 110 GLN A N 1
ATOM 871 C CA . GLN A 1 110 ? -24.361 -14.409 27.335 1.00 93.75 110 GLN A CA 1
ATOM 872 C C . GLN A 1 110 ? -23.620 -13.774 28.519 1.00 93.75 110 GLN A C 1
ATOM 874 O O . GLN A 1 110 ? -22.395 -13.677 28.509 1.00 93.75 110 GLN A O 1
ATOM 879 N N . GLU A 1 111 ? -24.348 -13.377 29.564 1.00 94.25 111 GLU A N 1
ATOM 880 C CA . GLU A 1 111 ? -23.750 -12.911 30.822 1.00 94.25 111 GLU A CA 1
ATOM 881 C C . GLU A 1 111 ? -23.197 -14.099 31.629 1.00 94.25 111 GLU A C 1
ATOM 883 O O . GLU A 1 111 ? -23.859 -15.129 31.797 1.00 94.25 111 GLU A O 1
ATOM 888 N N . THR A 1 112 ? -21.961 -13.963 32.106 1.00 94.12 112 THR A N 1
ATOM 889 C CA . THR A 1 112 ? -21.229 -14.964 32.894 1.00 94.12 112 THR A CA 1
ATOM 890 C C . THR A 1 112 ? -20.498 -14.292 34.058 1.00 94.12 112 THR A C 1
ATOM 892 O O . THR A 1 112 ? -20.409 -13.067 34.110 1.00 94.12 112 THR A O 1
ATOM 895 N N . ASP A 1 113 ? -19.911 -15.080 34.964 1.00 92.12 113 ASP A N 1
ATOM 896 C CA . ASP A 1 113 ? -19.109 -14.551 36.079 1.00 92.12 113 ASP A CA 1
ATOM 897 C C . ASP A 1 113 ? -17.856 -13.773 35.616 1.00 92.12 113 ASP A C 1
ATOM 899 O O . ASP A 1 113 ? -17.323 -12.966 36.376 1.00 92.12 113 ASP A O 1
ATOM 903 N N . GLU A 1 114 ? -17.377 -14.008 34.387 1.00 91.19 114 GLU A N 1
ATOM 904 C CA . GLU A 1 114 ? -16.231 -13.302 33.789 1.00 91.19 114 GLU A CA 1
ATOM 905 C C . GLU A 1 114 ? -16.633 -12.020 33.037 1.00 91.19 114 GLU A C 1
ATOM 907 O O . GLU A 1 114 ? -15.763 -11.216 32.710 1.00 91.19 114 GLU A O 1
ATOM 912 N N . GLY A 1 115 ? -17.925 -11.830 32.746 1.00 94.50 115 GLY A N 1
ATOM 913 C CA . GLY A 1 115 ? -18.445 -10.736 31.923 1.00 94.50 115 GLY A CA 1
ATOM 914 C C . GLY A 1 115 ? -19.416 -11.206 30.836 1.00 94.50 115 GLY A C 1
ATOM 915 O O . GLY A 1 115 ? -19.962 -12.313 30.888 1.00 94.50 115 GLY A O 1
ATOM 916 N N . PHE A 1 116 ? -19.637 -10.357 29.833 1.00 96.50 116 PHE A N 1
ATOM 917 C CA . PHE A 1 116 ? -20.519 -10.623 28.696 1.00 96.50 116 PHE A CA 1
ATOM 918 C C . PHE A 1 116 ? -19.755 -11.304 27.564 1.00 96.50 116 PHE A C 1
ATOM 920 O O . PHE A 1 116 ? -18.894 -10.691 26.934 1.00 96.50 116 PHE A O 1
ATOM 927 N N . VAL A 1 117 ? -20.103 -12.556 27.280 1.00 96.31 117 VAL A N 1
ATOM 928 C CA . VAL A 1 117 ? -19.573 -13.319 26.149 1.00 96.31 117 VAL A CA 1
ATOM 929 C C . VAL A 1 117 ? -20.381 -12.984 24.899 1.00 96.31 117 VAL A C 1
ATOM 931 O O . VAL A 1 117 ? -21.599 -13.171 24.874 1.00 96.31 117 VAL A O 1
ATOM 934 N N . VAL A 1 118 ? -19.702 -12.504 23.860 1.00 95.38 118 VAL A N 1
ATOM 935 C CA . VAL A 1 118 ? -20.291 -12.148 22.564 1.00 95.38 118 VAL A CA 1
ATOM 936 C C . VAL A 1 118 ? -19.569 -12.919 21.468 1.00 95.38 118 VAL A C 1
ATOM 938 O O . VAL A 1 118 ? -18.337 -12.929 21.425 1.00 95.38 118 VAL A O 1
ATOM 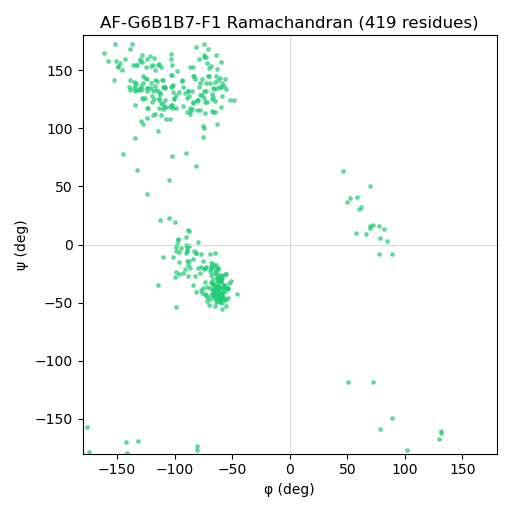941 N N . ARG A 1 119 ? -20.313 -13.556 20.560 1.00 92.00 119 ARG A N 1
ATOM 942 C CA . ARG A 1 119 ? -19.704 -14.192 19.387 1.00 92.00 119 ARG A CA 1
ATOM 943 C C . ARG A 1 119 ? -19.358 -13.133 18.359 1.00 92.00 119 ARG A C 1
ATOM 945 O O . ARG A 1 119 ? -20.147 -12.229 18.104 1.00 92.00 119 ARG A O 1
ATOM 952 N N . LYS A 1 120 ? -18.197 -13.266 17.724 1.00 88.19 120 LYS A N 1
ATOM 953 C CA . LYS A 1 120 ? -17.755 -12.327 16.688 1.00 88.19 120 LYS A CA 1
ATOM 954 C C . LYS A 1 120 ? -18.723 -12.279 15.499 1.00 88.19 120 LYS A C 1
ATOM 956 O O . LYS A 1 120 ? -18.939 -11.205 14.951 1.00 88.19 120 LYS A O 1
ATOM 961 N N . ASP A 1 121 ? -19.385 -13.396 15.195 1.00 86.44 121 ASP A N 1
ATOM 962 C CA . ASP A 1 121 ? -20.421 -13.497 14.155 1.00 86.44 121 ASP A CA 1
ATOM 963 C C . ASP A 1 121 ? -21.723 -12.735 14.486 1.00 86.44 121 ASP A C 1
ATOM 965 O O . ASP A 1 121 ? -22.544 -12.515 13.597 1.00 86.44 121 ASP A O 1
ATOM 969 N N . ASP A 1 122 ? -21.943 -12.335 15.746 1.00 90.19 122 ASP A N 1
ATOM 970 C CA . ASP A 1 122 ? -23.128 -11.561 16.142 1.00 90.19 122 ASP A CA 1
ATOM 971 C C . ASP A 1 122 ? -22.965 -10.050 15.896 1.00 90.19 122 ASP A C 1
ATOM 973 O O . ASP A 1 122 ? -23.957 -9.313 15.921 1.00 90.19 122 ASP A O 1
ATOM 977 N N . PHE A 1 123 ? -21.742 -9.579 15.622 1.00 88.25 123 PHE A N 1
ATOM 978 C CA . PHE A 1 123 ? -21.496 -8.197 15.215 1.00 88.25 123 PHE A CA 1
ATOM 979 C C . PHE A 1 123 ? -21.965 -7.991 13.770 1.00 88.25 123 PHE A C 1
ATOM 981 O O . PHE A 1 123 ? -21.512 -8.676 12.856 1.00 88.25 123 PHE A O 1
ATOM 988 N N . GLY A 1 124 ? -22.870 -7.033 13.557 1.00 81.62 124 GLY A N 1
ATOM 989 C CA . GLY A 1 124 ? -23.199 -6.556 12.212 1.00 81.62 124 GLY A CA 1
ATOM 990 C C . GLY A 1 124 ? -22.172 -5.543 11.699 1.00 81.62 124 GLY A C 1
ATOM 991 O O . GLY A 1 124 ? -21.225 -5.200 12.408 1.00 81.62 124 GLY A O 1
ATOM 992 N N . ASP A 1 125 ? -22.409 -5.000 10.503 1.00 75.44 125 ASP A N 1
ATOM 993 C CA . ASP A 1 125 ? -21.554 -3.962 9.899 1.00 75.44 125 ASP A CA 1
ATOM 994 C C . ASP A 1 125 ? -21.418 -2.720 10.802 1.00 75.44 125 ASP A C 1
ATOM 996 O O . ASP A 1 125 ? -20.334 -2.163 10.951 1.00 75.44 125 ASP A O 1
ATOM 1000 N N . ASP A 1 126 ? -22.501 -2.351 11.494 1.00 80.19 126 ASP A N 1
ATOM 1001 C CA . ASP A 1 126 ? -22.536 -1.249 12.466 1.00 80.19 126 ASP A CA 1
ATOM 1002 C C . ASP A 1 126 ? -22.139 -1.682 13.897 1.00 80.19 126 ASP A C 1
ATOM 1004 O O . ASP A 1 126 ? -22.398 -0.970 14.874 1.00 80.19 126 ASP A O 1
ATOM 1008 N N . GLY A 1 127 ? -21.600 -2.890 14.065 1.00 88.38 127 GLY A N 1
ATOM 1009 C CA . GLY A 1 127 ? -21.322 -3.498 15.363 1.00 88.38 127 GLY A CA 1
ATOM 1010 C C . GLY A 1 127 ? -22.558 -4.083 16.058 1.00 88.38 127 GLY A C 1
ATOM 1011 O O . GLY A 1 127 ? -23.568 -4.405 15.426 1.00 88.38 127 GLY A O 1
ATOM 1012 N N . ILE A 1 128 ? -22.473 -4.253 17.378 1.00 93.81 128 ILE A N 1
ATOM 1013 C CA . ILE A 1 128 ? -23.518 -4.840 18.225 1.00 93.81 128 ILE A CA 1
ATOM 1014 C C . ILE A 1 128 ? -24.066 -3.813 19.216 1.00 93.81 128 ILE A C 1
ATOM 1016 O O . ILE A 1 128 ? -23.335 -2.981 19.759 1.00 93.81 128 ILE A O 1
ATOM 1020 N N . VAL A 1 129 ? -25.379 -3.845 19.437 1.00 95.19 129 VAL A N 1
ATOM 1021 C CA . VAL A 1 129 ? -26.060 -2.872 20.295 1.00 95.19 129 VAL A CA 1
ATOM 1022 C C . VAL A 1 129 ? -25.890 -3.263 21.760 1.00 95.19 129 VAL A C 1
ATOM 1024 O O . VAL A 1 129 ? -26.272 -4.355 22.180 1.00 95.19 129 VAL A O 1
ATOM 1027 N N . CYS A 1 130 ? -25.361 -2.330 22.544 1.00 96.06 130 CYS A N 1
ATOM 1028 C CA . CYS A 1 130 ? -25.299 -2.378 23.995 1.00 96.06 130 CYS A CA 1
ATOM 1029 C C . CYS A 1 130 ? -26.282 -1.348 24.558 1.00 96.06 130 CYS A C 1
ATOM 1031 O O . CYS A 1 130 ? -26.174 -0.148 24.299 1.00 96.06 130 CYS A O 1
ATOM 1033 N N . ARG A 1 131 ? -27.275 -1.821 25.303 1.00 96.31 131 ARG A N 1
ATOM 1034 C CA . ARG A 1 131 ? -28.320 -1.015 25.925 1.00 96.31 131 ARG A CA 1
ATOM 1035 C C . ARG A 1 131 ? -27.986 -0.772 27.389 1.00 96.31 131 ARG A C 1
ATOM 1037 O O . ARG A 1 131 ? -27.754 -1.701 28.158 1.00 96.31 131 ARG A O 1
ATOM 1044 N N . LEU A 1 132 ? -28.020 0.494 27.782 1.00 96.50 132 LEU A N 1
ATOM 1045 C CA . LEU A 1 132 ? -27.750 0.950 29.134 1.00 96.50 132 LEU A CA 1
ATOM 1046 C C . LEU A 1 132 ? -29.029 1.517 29.724 1.00 96.50 132 LEU A C 1
ATOM 1048 O O . LEU A 1 132 ? -29.657 2.404 29.149 1.00 96.50 132 LEU A O 1
ATOM 1052 N N . THR A 1 133 ? -29.412 1.013 30.893 1.00 95.62 133 THR A N 1
ATOM 1053 C CA . THR A 1 133 ? -30.573 1.513 31.634 1.00 95.62 133 THR A CA 1
ATOM 1054 C C . THR A 1 133 ? -30.093 2.142 32.936 1.00 95.62 133 THR A C 1
ATOM 1056 O O . THR A 1 133 ? -29.818 1.417 33.899 1.00 95.62 133 THR A O 1
ATOM 1059 N N . PRO A 1 134 ? -29.938 3.477 32.996 1.00 93.19 134 PRO A N 1
ATOM 1060 C CA . PRO A 1 134 ? -29.506 4.142 34.215 1.00 93.19 134 PRO A CA 1
ATOM 1061 C C . PRO A 1 134 ? -30.599 4.060 35.292 1.00 93.19 134 PRO A C 1
ATOM 1063 O O . PRO A 1 134 ? -31.790 3.977 35.006 1.00 93.19 134 PRO A O 1
ATOM 1066 N N . ARG A 1 135 ? -30.210 4.121 36.572 1.00 90.38 135 ARG A N 1
ATOM 1067 C CA . ARG A 1 135 ? -31.156 4.154 37.709 1.00 90.38 135 ARG A CA 1
ATOM 1068 C C . ARG A 1 135 ? -32.033 5.411 37.711 1.00 90.38 135 ARG A C 1
ATOM 1070 O O . ARG A 1 135 ? -33.076 5.423 38.360 1.00 90.38 135 ARG A O 1
ATOM 1077 N N . LYS A 1 136 ? -31.565 6.477 37.060 1.00 85.00 136 LYS A N 1
ATOM 1078 C CA . LYS A 1 136 ? -32.260 7.749 36.842 1.00 85.00 136 LYS A CA 1
ATOM 1079 C C . LYS A 1 136 ? -31.966 8.218 35.418 1.00 85.00 136 LYS A C 1
ATOM 1081 O O . LYS A 1 136 ? -30.805 8.196 35.030 1.00 85.00 136 LYS A O 1
ATOM 1086 N N . GLY A 1 137 ? -32.988 8.680 34.704 1.00 83.19 137 GLY A N 1
ATOM 1087 C CA . GLY A 1 137 ? -32.879 9.098 33.303 1.00 83.19 137 GLY A CA 1
ATOM 1088 C C . GLY A 1 137 ? -33.413 8.049 32.328 1.00 83.19 137 GLY A C 1
ATOM 1089 O O . GLY A 1 137 ? -33.950 7.018 32.742 1.00 83.19 137 GLY A O 1
ATOM 1090 N N . ASN A 1 138 ? -33.280 8.337 31.036 1.00 89.50 138 ASN A N 1
ATOM 1091 C CA . ASN A 1 138 ? -33.776 7.484 29.962 1.00 89.50 138 ASN A CA 1
ATOM 1092 C C . ASN A 1 138 ? -32.764 6.374 29.625 1.00 89.50 138 ASN A C 1
ATOM 1094 O O . ASN A 1 138 ? -31.555 6.604 29.702 1.00 89.50 138 ASN A O 1
ATOM 1098 N N . PRO A 1 139 ? -33.223 5.165 29.250 1.00 93.44 139 PRO A N 1
ATOM 1099 C CA . PRO A 1 139 ? -32.353 4.168 28.644 1.00 93.44 139 PRO A CA 1
ATOM 1100 C C . PRO A 1 139 ? -31.759 4.693 27.339 1.00 93.44 139 PRO A C 1
ATOM 1102 O O . PRO A 1 139 ? -32.450 5.350 26.567 1.00 93.44 139 PRO A O 1
ATOM 1105 N N . PHE A 1 140 ? -30.509 4.342 27.073 1.00 94.88 140 PHE A N 1
ATOM 1106 C CA . PHE A 1 140 ? -29.791 4.744 25.868 1.00 94.88 140 PHE A CA 1
ATOM 1107 C C . PHE A 1 140 ? -28.968 3.574 25.332 1.00 94.88 140 PHE A C 1
ATOM 1109 O O . PHE A 1 140 ? -28.810 2.544 25.995 1.00 94.88 140 PHE A O 1
ATOM 1116 N N . THR A 1 141 ? -28.462 3.711 24.113 1.00 94.38 141 THR A N 1
ATOM 1117 C CA . THR A 1 141 ? -27.687 2.663 23.447 1.00 94.38 141 THR A CA 1
ATOM 1118 C C . THR A 1 141 ? -26.323 3.173 23.032 1.00 94.38 141 THR A C 1
ATOM 1120 O O . THR A 1 141 ? -26.201 4.292 22.542 1.00 94.38 141 THR A O 1
ATOM 1123 N N . LEU A 1 142 ? -25.318 2.316 23.157 1.00 93.62 142 LEU A N 1
ATOM 1124 C CA . LEU A 1 142 ? -24.026 2.470 22.504 1.00 93.62 142 LEU A CA 1
ATOM 1125 C C . LEU A 1 142 ? -23.763 1.269 21.599 1.00 93.62 142 LEU A C 1
ATOM 1127 O O . LEU A 1 142 ? -24.290 0.177 21.818 1.00 93.62 142 LEU A O 1
ATOM 1131 N N . ARG A 1 143 ? -22.953 1.473 20.569 1.00 93.12 143 ARG A N 1
ATOM 1132 C CA . ARG A 1 143 ? -22.533 0.416 19.656 1.00 93.12 143 ARG A CA 1
ATOM 1133 C C . ARG A 1 143 ? -21.137 -0.052 20.031 1.00 93.12 143 ARG A C 1
ATOM 1135 O O . ARG A 1 143 ? -20.208 0.751 20.151 1.00 93.12 143 ARG A O 1
ATOM 1142 N N . LEU A 1 144 ? -21.024 -1.357 20.246 1.00 93.06 144 LEU A N 1
ATOM 1143 C CA . LEU A 1 144 ? -19.751 -2.033 20.416 1.00 93.06 144 LEU A CA 1
ATOM 1144 C C . LEU A 1 144 ? -19.290 -2.560 19.065 1.00 93.06 144 LEU A C 1
ATOM 1146 O O . LEU A 1 144 ? -20.092 -3.071 18.288 1.00 93.06 144 LEU A O 1
ATOM 1150 N N . GLN A 1 145 ? -17.998 -2.482 18.798 1.00 89.62 145 GLN A N 1
ATOM 1151 C CA . GLN A 1 145 ? -17.395 -2.993 17.573 1.00 89.62 145 GLN A CA 1
ATOM 1152 C C . GLN A 1 145 ? -16.193 -3.866 17.901 1.00 89.62 145 GLN A C 1
ATOM 1154 O O . GLN A 1 145 ? -15.574 -3.722 18.956 1.00 89.62 145 GLN A O 1
ATOM 1159 N N . ILE A 1 146 ? -15.840 -4.743 16.967 1.00 82.88 146 ILE A N 1
ATOM 1160 C CA . ILE A 1 146 ? -14.540 -5.399 16.990 1.00 82.88 146 ILE A CA 1
ATOM 1161 C C . ILE A 1 146 ? -13.578 -4.458 16.263 1.00 82.88 146 ILE A C 1
ATOM 1163 O O . ILE A 1 146 ? -13.738 -4.249 15.055 1.00 82.88 146 ILE A O 1
ATOM 1167 N N . PRO A 1 147 ? -12.606 -3.847 16.960 1.00 74.69 147 PRO A N 1
ATOM 1168 C CA . PRO A 1 147 ? -11.601 -3.047 16.301 1.00 74.69 147 PRO A CA 1
ATOM 1169 C C . PRO A 1 147 ? -10.856 -3.927 15.311 1.00 74.69 147 PRO A C 1
ATOM 1171 O O . PRO A 1 147 ? -10.495 -5.070 15.585 1.00 74.69 147 PRO A O 1
ATOM 1174 N N . TYR A 1 148 ? -10.644 -3.383 14.123 1.00 72.31 148 TYR A N 1
ATOM 1175 C CA . TYR A 1 148 ? -9.914 -4.101 13.103 1.00 72.31 148 TYR A CA 1
ATOM 1176 C C . TYR A 1 148 ? -8.457 -4.271 13.535 1.00 72.31 148 TYR A C 1
ATOM 1178 O O . TYR A 1 148 ? -7.727 -3.286 13.616 1.00 72.31 148 TYR A O 1
ATOM 1186 N N . VAL A 1 149 ? -8.042 -5.513 13.777 1.00 78.44 149 VAL A N 1
ATOM 1187 C CA . VAL A 1 149 ? -6.645 -5.873 14.030 1.00 78.44 149 VAL A CA 1
ATOM 1188 C C . VAL A 1 149 ? -6.067 -6.498 12.767 1.00 78.44 149 VAL A C 1
ATOM 1190 O O . VAL A 1 149 ? -6.520 -7.544 12.299 1.00 78.44 149 VAL A O 1
ATOM 1193 N N . GLY A 1 150 ? -5.028 -5.875 12.228 1.00 89.00 150 GLY A N 1
ATOM 1194 C CA . GLY A 1 150 ? -4.298 -6.352 11.065 1.00 89.00 150 GLY A CA 1
ATOM 1195 C C . GLY A 1 150 ? -4.090 -5.285 10.003 1.00 89.00 150 GLY A C 1
ATOM 1196 O O . GLY A 1 150 ? -4.157 -4.084 10.258 1.00 89.00 150 GLY A O 1
ATOM 1197 N N . PHE A 1 151 ? -3.811 -5.748 8.788 1.00 94.25 151 PHE A N 1
ATOM 1198 C CA . PHE A 1 151 ? -3.534 -4.903 7.625 1.00 94.25 151 PHE A CA 1
ATOM 1199 C C . PHE A 1 151 ? -4.817 -4.521 6.885 1.00 94.25 151 PHE A C 1
ATOM 1201 O O . PHE A 1 151 ? -5.569 -5.410 6.515 1.00 94.25 151 PHE A O 1
ATOM 1208 N N . SER A 1 152 ? -5.059 -3.242 6.620 1.00 92.88 152 SER A N 1
ATOM 1209 C CA . SER A 1 152 ? -6.123 -2.752 5.736 1.00 92.88 152 SER A CA 1
ATOM 1210 C C . SER A 1 152 ? -5.524 -2.009 4.548 1.00 92.88 152 SER A C 1
ATOM 1212 O O . SER A 1 152 ? -4.573 -1.248 4.716 1.00 92.88 152 SER A O 1
ATOM 1214 N N . LEU A 1 153 ? -6.130 -2.193 3.376 1.00 95.56 153 LEU A N 1
ATOM 1215 C CA . LEU A 1 153 ? -5.965 -1.309 2.226 1.00 95.56 153 LEU A CA 1
ATOM 1216 C C . LEU A 1 153 ? -7.207 -0.424 2.124 1.00 95.56 153 LEU A C 1
ATOM 1218 O O . LEU A 1 153 ? -8.315 -0.941 2.261 1.00 95.56 153 LEU A O 1
ATOM 1222 N N . LEU A 1 154 ? -7.016 0.869 1.897 1.00 93.62 154 LEU A N 1
ATOM 1223 C CA . LEU A 1 154 ? -8.065 1.881 1.841 1.00 93.62 154 LEU A CA 1
ATOM 1224 C C . LEU A 1 154 ? -8.053 2.567 0.470 1.00 93.62 154 LEU A C 1
ATOM 1226 O O . LEU A 1 154 ? -6.972 2.857 -0.052 1.00 93.62 154 LEU A O 1
ATOM 1230 N N . ASP A 1 155 ? -9.234 2.813 -0.093 1.00 93.56 155 ASP A N 1
ATOM 1231 C CA . ASP A 1 155 ? -9.413 3.687 -1.260 1.00 93.56 155 ASP A CA 1
ATOM 1232 C C . ASP A 1 155 ? -9.430 5.180 -0.869 1.00 93.56 155 ASP A C 1
ATOM 1234 O O . ASP A 1 155 ? -9.189 5.541 0.289 1.00 93.56 155 ASP A O 1
ATOM 1238 N N . ALA A 1 156 ? -9.720 6.046 -1.845 1.00 89.81 156 ALA A N 1
ATOM 1239 C CA . ALA A 1 156 ? -9.763 7.499 -1.676 1.00 89.81 156 ALA A CA 1
ATOM 1240 C C . ALA A 1 156 ? -10.833 7.969 -0.677 1.00 89.81 156 ALA A C 1
ATOM 1242 O O . ALA A 1 156 ? -10.659 8.996 -0.022 1.00 89.81 156 ALA A O 1
ATOM 1243 N N . ASP A 1 157 ? -11.922 7.210 -0.557 1.00 85.94 157 ASP A N 1
ATOM 1244 C CA . ASP A 1 157 ? -13.054 7.505 0.321 1.00 85.94 157 ASP A CA 1
ATOM 1245 C C . ASP A 1 157 ? -12.861 6.893 1.723 1.00 85.94 157 ASP A C 1
ATOM 1247 O O . ASP A 1 157 ? -13.685 7.085 2.619 1.00 85.94 157 ASP A O 1
ATOM 1251 N N . GLY A 1 158 ? -11.760 6.163 1.937 1.00 80.44 158 GLY A N 1
ATOM 1252 C CA . GLY A 1 158 ? -11.455 5.477 3.189 1.00 80.44 158 GLY A CA 1
ATOM 1253 C C . GLY A 1 158 ? -12.153 4.123 3.340 1.00 80.44 158 GLY A C 1
ATOM 1254 O O . GLY A 1 158 ? -12.152 3.559 4.439 1.00 80.44 158 GLY A O 1
ATOM 1255 N N . ASN A 1 159 ? -12.730 3.568 2.272 1.00 81.69 159 ASN A N 1
ATOM 1256 C CA . ASN A 1 159 ? -13.337 2.242 2.313 1.00 81.69 159 ASN A CA 1
ATOM 1257 C C . ASN A 1 159 ? -12.262 1.156 2.295 1.00 81.69 159 ASN A C 1
ATOM 1259 O O . ASN A 1 159 ? -11.260 1.246 1.586 1.00 81.69 159 ASN A O 1
ATOM 1263 N N . LYS A 1 160 ? -12.496 0.075 3.044 1.00 85.75 160 LYS A N 1
ATOM 1264 C CA . LYS A 1 160 ? -11.585 -1.073 3.087 1.00 85.75 160 LYS A CA 1
ATOM 1265 C C . LYS A 1 160 ? -11.740 -1.951 1.853 1.00 85.75 160 LYS A C 1
ATOM 1267 O O . LYS A 1 160 ? -12.824 -2.445 1.557 1.00 85.75 160 LYS A O 1
ATOM 1272 N N . LEU A 1 161 ? -10.617 -2.234 1.211 1.00 88.75 161 LEU A N 1
ATOM 1273 C CA . LEU A 1 161 ? -10.520 -3.107 0.049 1.00 88.75 161 LEU A CA 1
ATOM 1274 C C . LEU A 1 161 ? -9.985 -4.489 0.433 1.00 88.75 161 LEU A C 1
ATOM 1276 O O . LEU A 1 161 ? -9.251 -4.649 1.414 1.00 88.75 161 LEU A O 1
ATOM 1280 N N . SER A 1 162 ? -10.322 -5.506 -0.362 1.00 85.62 162 SER A N 1
ATOM 1281 C CA . SER A 1 162 ? -9.831 -6.876 -0.177 1.00 85.62 162 SER A CA 1
ATOM 1282 C C . SER A 1 162 ? -9.744 -7.646 -1.495 1.00 85.62 162 SER A C 1
ATOM 1284 O O . SER A 1 162 ? -10.425 -7.306 -2.458 1.00 85.62 162 SER A O 1
ATOM 1286 N N . GLY A 1 163 ? -8.916 -8.696 -1.525 1.00 89.75 163 GLY A N 1
ATOM 1287 C CA . GLY A 1 163 ? -8.815 -9.609 -2.666 1.00 89.75 163 GLY A CA 1
ATOM 1288 C C . GLY A 1 163 ? -7.800 -9.195 -3.735 1.00 89.75 163 GLY A C 1
ATOM 1289 O O . GLY A 1 163 ? -6.747 -8.631 -3.421 1.00 89.75 163 GLY A O 1
ATOM 1290 N N . ASP A 1 164 ? -8.103 -9.564 -4.980 1.00 94.19 164 AS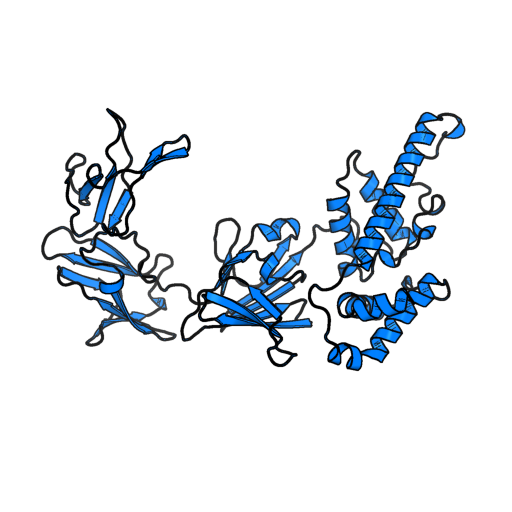P A N 1
ATOM 1291 C CA . ASP A 1 164 ? -7.292 -9.267 -6.163 1.00 94.19 164 ASP A CA 1
ATOM 1292 C C . ASP A 1 164 ? -7.731 -7.908 -6.739 1.00 94.19 164 ASP A C 1
ATOM 1294 O O . ASP A 1 164 ? -8.917 -7.682 -6.973 1.00 94.19 164 ASP A O 1
ATOM 1298 N N . LEU A 1 165 ? -6.775 -6.998 -6.914 1.00 94.19 165 LEU A N 1
ATOM 1299 C CA . LEU A 1 165 ? -6.975 -5.588 -7.234 1.00 94.19 165 LEU A CA 1
ATOM 1300 C C . LEU A 1 165 ? -6.047 -5.186 -8.380 1.00 94.19 165 LEU A C 1
ATOM 1302 O O . LEU A 1 165 ? -4.841 -5.446 -8.332 1.00 94.19 165 LEU A O 1
ATOM 1306 N N . GLU A 1 166 ? -6.610 -4.498 -9.363 1.00 91.00 166 GLU A N 1
ATOM 1307 C CA . GLU A 1 166 ? -5.881 -3.831 -10.437 1.00 91.00 166 GLU A CA 1
ATOM 1308 C C . GLU A 1 166 ? -6.038 -2.323 -10.245 1.00 91.00 166 GLU A C 1
ATOM 1310 O O . GLU A 1 166 ? -7.158 -1.821 -10.156 1.00 91.00 166 GLU A O 1
ATOM 1315 N N . ILE A 1 167 ? -4.919 -1.614 -10.098 1.00 89.12 167 ILE A N 1
ATOM 1316 C CA . ILE A 1 167 ? -4.894 -0.178 -9.797 1.00 89.12 167 ILE A CA 1
ATOM 1317 C C . ILE A 1 167 ? -4.046 0.519 -10.854 1.00 89.12 167 ILE A C 1
ATOM 1319 O O . ILE A 1 167 ? -2.884 0.159 -11.034 1.00 89.12 167 ILE A O 1
ATOM 1323 N N . ALA A 1 168 ? -4.593 1.535 -11.519 1.00 83.62 168 ALA A N 1
ATOM 1324 C CA . ALA A 1 168 ? -3.825 2.325 -12.472 1.00 83.62 168 ALA A CA 1
ATOM 1325 C C . ALA A 1 168 ? -2.654 3.037 -11.772 1.00 83.62 168 ALA A C 1
ATOM 1327 O O . ALA A 1 168 ? -2.791 3.535 -10.652 1.00 83.62 168 ALA A O 1
ATOM 1328 N N . HIS A 1 169 ? -1.495 3.127 -12.430 1.00 75.50 169 HIS A N 1
ATOM 1329 C CA . HIS A 1 169 ? -0.328 3.835 -11.883 1.00 75.50 169 HIS A CA 1
ATOM 1330 C C . HIS A 1 169 ? -0.636 5.297 -11.540 1.00 75.50 169 HIS A C 1
ATOM 1332 O O . HIS A 1 169 ? -0.121 5.809 -10.547 1.00 75.50 169 HIS A O 1
ATOM 1338 N N . SER A 1 170 ? -1.491 5.950 -12.329 1.00 76.56 170 SER A N 1
ATOM 1339 C CA . SER A 1 170 ? -1.970 7.318 -12.101 1.00 76.56 170 SER A CA 1
ATOM 1340 C C . SER A 1 170 ? -2.775 7.459 -10.803 1.00 76.56 170 SER A C 1
ATOM 1342 O O . SER A 1 170 ? -2.705 8.501 -10.150 1.00 76.56 170 SER A O 1
ATOM 1344 N N . ASP A 1 171 ? -3.451 6.394 -10.368 1.00 86.56 171 ASP A N 1
ATOM 1345 C CA . ASP A 1 171 ? -4.339 6.397 -9.205 1.00 86.56 171 ASP A CA 1
ATOM 1346 C C . ASP A 1 171 ? -3.676 5.912 -7.913 1.00 86.56 171 ASP A C 1
ATOM 1348 O O . ASP A 1 171 ? -4.282 6.000 -6.848 1.00 86.56 171 ASP A O 1
ATOM 1352 N N . ILE A 1 172 ? -2.433 5.423 -7.953 1.00 84.81 172 ILE A N 1
ATOM 1353 C CA . ILE A 1 172 ? -1.760 4.805 -6.794 1.00 84.81 172 ILE A CA 1
ATOM 1354 C C . ILE A 1 172 ? -1.759 5.688 -5.534 1.00 84.81 172 ILE A C 1
ATOM 1356 O O . ILE A 1 172 ? -1.841 5.179 -4.416 1.00 84.81 172 ILE A O 1
ATOM 1360 N N . ASN A 1 173 ? -1.691 7.011 -5.706 1.00 85.88 173 ASN A N 1
ATOM 1361 C CA . ASN A 1 173 ? -1.648 7.979 -4.607 1.00 85.88 173 ASN A CA 1
ATOM 1362 C C . ASN A 1 173 ? -3.006 8.174 -3.917 1.00 85.88 173 ASN A C 1
ATOM 1364 O O . ASN A 1 173 ? -3.050 8.725 -2.821 1.00 85.88 173 ASN A O 1
ATOM 1368 N N . ASN A 1 174 ? -4.090 7.698 -4.532 1.00 92.38 174 ASN A N 1
ATOM 1369 C CA . ASN A 1 174 ? -5.434 7.717 -3.962 1.00 92.38 174 ASN A CA 1
ATOM 1370 C C . ASN A 1 174 ? -5.662 6.555 -2.981 1.00 92.38 174 ASN A C 1
ATOM 1372 O O . ASN A 1 174 ? -6.691 6.512 -2.317 1.00 92.38 174 ASN A O 1
ATOM 1376 N N . TYR A 1 175 ? -4.710 5.621 -2.876 1.00 96.19 175 TYR A N 1
ATOM 1377 C CA . TYR A 1 175 ? -4.803 4.458 -2.000 1.00 96.19 175 TYR A CA 1
ATOM 1378 C C . TYR A 1 175 ? -3.817 4.560 -0.842 1.00 96.19 175 TYR A C 1
ATOM 1380 O O . TYR A 1 175 ? -2.654 4.953 -0.995 1.00 96.19 175 TYR A O 1
ATOM 1388 N N . SER A 1 176 ? -4.263 4.125 0.330 1.00 96.00 176 SER A N 1
ATOM 1389 C CA . SER A 1 176 ? -3.443 4.085 1.539 1.00 96.00 176 SER A CA 1
ATOM 1390 C C . SER A 1 176 ? -3.524 2.725 2.218 1.00 96.00 176 SER A C 1
ATOM 1392 O O . SER A 1 176 ? -4.434 1.934 1.976 1.00 96.00 176 SER A O 1
ATOM 1394 N N . TYR A 1 177 ? -2.541 2.420 3.058 1.00 95.62 177 TYR A N 1
ATOM 1395 C CA . TYR A 1 177 ? -2.592 1.267 3.946 1.00 95.62 177 TYR A CA 1
ATOM 1396 C C . TYR A 1 177 ? -2.664 1.717 5.400 1.00 95.62 177 TYR A C 1
ATOM 1398 O O . TYR A 1 177 ? -2.190 2.794 5.763 1.00 95.62 177 TYR A O 1
ATOM 1406 N N . ALA A 1 178 ? -3.206 0.840 6.238 1.00 94.00 178 ALA A N 1
ATOM 1407 C CA . ALA A 1 178 ? -3.176 0.971 7.683 1.00 94.00 178 ALA A CA 1
ATOM 1408 C C . ALA A 1 178 ? -2.888 -0.386 8.329 1.00 94.00 178 ALA A C 1
ATOM 1410 O O . ALA A 1 178 ? -3.397 -1.416 7.888 1.00 94.00 178 ALA A O 1
ATOM 1411 N N . PHE A 1 179 ? -2.095 -0.395 9.393 1.00 94.06 179 PHE A N 1
ATOM 1412 C CA . PHE A 1 179 ? -1.838 -1.575 10.203 1.00 94.06 179 PHE A CA 1
ATOM 1413 C C . PHE A 1 179 ? -2.108 -1.282 11.676 1.00 94.06 179 PHE A C 1
ATOM 1415 O O . PHE A 1 179 ? -1.534 -0.362 12.255 1.00 94.06 179 PHE A O 1
ATOM 1422 N N . VAL A 1 180 ? -2.958 -2.103 12.284 1.00 89.44 180 VAL A N 1
ATOM 1423 C CA . VAL A 1 180 ? -3.224 -2.087 13.726 1.00 89.44 180 VAL A CA 1
ATOM 1424 C C . VAL A 1 180 ? -2.783 -3.433 14.275 1.00 89.44 180 VAL A C 1
ATOM 1426 O O . VAL A 1 180 ? -3.366 -4.456 13.920 1.00 89.44 180 VAL A O 1
ATOM 1429 N N . GLY A 1 181 ? -1.731 -3.444 15.090 1.00 85.62 181 GLY A N 1
ATOM 1430 C CA . GLY A 1 181 ? -1.221 -4.672 15.695 1.00 85.62 181 GLY A CA 1
ATOM 1431 C C . GLY A 1 181 ? -1.614 -4.827 17.158 1.00 85.62 181 GLY A C 1
ATOM 1432 O O . GLY A 1 181 ? -1.934 -3.858 17.842 1.00 85.62 181 GLY A O 1
ATOM 1433 N N . ASP A 1 182 ? -1.556 -6.065 17.631 1.00 81.50 182 ASP A N 1
ATOM 1434 C CA . ASP A 1 182 ? -1.799 -6.469 19.016 1.00 81.50 182 ASP A CA 1
ATOM 1435 C C . ASP A 1 182 ? -0.824 -7.600 19.416 1.00 81.50 182 ASP A C 1
ATOM 1437 O O . ASP A 1 182 ? 0.113 -7.937 18.686 1.00 81.50 182 ASP A O 1
ATOM 1441 N N . HIS A 1 183 ? -1.049 -8.231 20.573 1.00 77.00 183 HIS A N 1
ATOM 1442 C CA . HIS A 1 183 ? -0.219 -9.353 21.027 1.00 77.00 183 HIS A CA 1
ATOM 1443 C C . HIS A 1 183 ? -0.339 -10.607 20.142 1.00 77.00 183 HIS A C 1
ATOM 1445 O O . HIS A 1 183 ? 0.491 -11.513 20.235 1.00 77.00 183 HIS A O 1
ATOM 1451 N N . SER A 1 184 ? -1.398 -10.716 19.335 1.00 79.12 184 SER A N 1
ATOM 1452 C CA . SER A 1 184 ? -1.678 -11.881 18.500 1.00 79.12 184 SER A CA 1
ATOM 1453 C C . SER A 1 184 ? -1.235 -11.675 17.045 1.00 79.12 184 SER A C 1
ATOM 1455 O O . SER A 1 184 ? -0.960 -12.652 16.341 1.00 79.12 184 SER A O 1
ATOM 1457 N N . ASN A 1 185 ? -1.126 -10.430 16.586 1.00 88.25 185 ASN A N 1
ATOM 1458 C CA . ASN A 1 185 ? -0.919 -10.000 15.213 1.00 88.25 185 ASN A CA 1
ATOM 1459 C C . ASN A 1 185 ? -0.026 -8.749 15.178 1.00 88.25 185 ASN A C 1
ATOM 1461 O O . ASN A 1 185 ? -0.474 -7.630 14.958 1.00 88.25 185 ASN A O 1
ATOM 1465 N N . ASP A 1 186 ? 1.272 -8.961 15.348 1.00 93.94 186 ASP A N 1
ATOM 1466 C CA . ASP A 1 186 ? 2.302 -7.918 15.351 1.00 93.94 186 ASP A CA 1
ATOM 1467 C C . ASP A 1 186 ? 3.006 -7.764 13.990 1.00 93.94 186 ASP A C 1
ATOM 1469 O O . ASP A 1 186 ? 3.987 -7.034 13.872 1.00 93.94 186 ASP A O 1
ATOM 1473 N N . ARG A 1 187 ? 2.584 -8.501 12.953 1.00 95.62 187 ARG A N 1
ATOM 1474 C CA . ARG A 1 187 ? 3.319 -8.563 11.682 1.00 95.62 187 ARG A CA 1
ATOM 1475 C C . ARG A 1 187 ? 2.480 -8.986 10.486 1.00 95.62 187 ARG A C 1
ATOM 1477 O O . ARG A 1 187 ? 1.508 -9.733 10.597 1.00 95.62 187 ARG A O 1
ATOM 1484 N N . PHE A 1 188 ? 2.947 -8.626 9.299 1.00 97.19 188 PHE A N 1
ATOM 1485 C CA . PHE A 1 188 ? 2.436 -9.134 8.027 1.00 97.19 188 PHE A CA 1
ATOM 1486 C C . PHE A 1 188 ? 3.570 -9.318 7.016 1.00 97.19 188 PHE A C 1
ATOM 1488 O O . PHE A 1 188 ? 4.653 -8.758 7.164 1.00 97.19 188 PHE A O 1
ATOM 1495 N N . GLN A 1 189 ? 3.342 -10.140 5.994 1.00 97.38 189 GLN A N 1
ATOM 1496 C CA . GLN A 1 189 ? 4.312 -10.351 4.919 1.00 97.38 189 GLN A CA 1
ATOM 1497 C C . GLN A 1 189 ? 3.901 -9.570 3.680 1.00 97.38 189 GLN A C 1
ATOM 1499 O O . GLN A 1 189 ? 2.714 -9.492 3.364 1.00 97.38 189 GLN A O 1
ATOM 1504 N N . ILE A 1 190 ? 4.892 -9.086 2.942 1.00 96.75 190 ILE A N 1
ATOM 1505 C CA . ILE A 1 190 ? 4.713 -8.558 1.593 1.00 96.75 190 ILE A CA 1
ATOM 1506 C C . ILE A 1 190 ? 5.613 -9.329 0.630 1.00 96.75 190 ILE A C 1
ATOM 1508 O O . ILE A 1 190 ? 6.782 -9.600 0.915 1.00 96.75 190 ILE A O 1
ATOM 1512 N N . ALA A 1 191 ? 5.055 -9.710 -0.512 1.00 93.12 191 ALA A N 1
ATOM 1513 C CA . ALA A 1 191 ? 5.779 -10.320 -1.616 1.00 93.12 191 ALA A CA 1
ATOM 1514 C C . ALA A 1 191 ? 5.640 -9.411 -2.838 1.00 93.12 191 ALA A C 1
ATOM 1516 O O . ALA A 1 191 ? 4.542 -9.271 -3.369 1.00 93.12 191 ALA A O 1
ATOM 1517 N N . LEU A 1 192 ? 6.737 -8.782 -3.253 1.00 86.00 192 LEU A N 1
ATOM 1518 C CA . LEU A 1 192 ? 6.756 -7.806 -4.343 1.00 86.00 192 LEU A CA 1
ATOM 1519 C C . LEU A 1 192 ? 7.200 -8.450 -5.657 1.00 86.00 192 LEU A C 1
ATOM 1521 O O . LEU A 1 192 ? 8.025 -9.376 -5.645 1.00 86.00 192 LEU A O 1
ATOM 1525 N N . ASP A 1 193 ? 6.680 -7.930 -6.771 1.00 77.81 193 ASP A N 1
ATOM 1526 C CA . ASP A 1 193 ? 6.959 -8.371 -8.143 1.00 77.81 193 ASP A CA 1
ATOM 1527 C C . ASP A 1 193 ? 6.886 -9.896 -8.275 1.00 77.81 193 ASP A C 1
ATOM 1529 O O . ASP A 1 193 ? 7.896 -10.566 -8.516 1.00 77.81 193 ASP A O 1
ATOM 1533 N N . GLU A 1 194 ? 5.698 -10.456 -8.042 1.00 78.06 194 GLU A N 1
ATOM 1534 C CA . GLU A 1 194 ? 5.443 -11.904 -8.136 1.00 78.06 194 GLU A CA 1
ATOM 1535 C C . GLU A 1 194 ? 6.311 -12.740 -7.171 1.00 78.06 194 GLU A C 1
ATOM 1537 O O . GLU A 1 194 ? 6.692 -13.880 -7.443 1.00 78.06 194 GLU A O 1
ATOM 1542 N N . GLY A 1 195 ? 6.661 -12.170 -6.014 1.00 73.38 195 GLY A N 1
ATOM 1543 C CA . GLY A 1 195 ? 7.466 -12.849 -4.996 1.00 73.38 195 GLY A CA 1
ATOM 1544 C C . GLY A 1 195 ? 8.961 -12.898 -5.309 1.00 73.38 195 GLY A C 1
ATOM 1545 O O . GLY A 1 195 ? 9.704 -13.652 -4.665 1.00 73.38 195 GLY A O 1
ATOM 1546 N N . LYS A 1 196 ? 9.441 -12.077 -6.250 1.00 72.81 196 LYS A N 1
ATOM 1547 C CA . LYS A 1 196 ? 10.879 -11.858 -6.468 1.00 72.81 196 LYS A CA 1
ATOM 1548 C C . LYS A 1 196 ? 11.529 -11.258 -5.222 1.00 72.81 196 LYS A C 1
ATOM 1550 O O . LYS A 1 196 ? 12.628 -11.691 -4.870 1.00 72.81 196 LYS A O 1
ATOM 1555 N N . LEU A 1 197 ? 10.830 -10.375 -4.507 1.00 77.94 197 LEU A N 1
ATOM 1556 C CA . LEU A 1 197 ? 11.242 -9.833 -3.209 1.00 77.94 197 LEU A CA 1
ATOM 1557 C C . LEU A 1 197 ? 10.237 -10.250 -2.128 1.00 77.94 197 LEU A C 1
ATOM 1559 O O . LEU A 1 197 ? 9.036 -10.233 -2.373 1.00 77.94 197 LEU A O 1
ATOM 1563 N N . ASN A 1 198 ? 10.712 -10.667 -0.950 1.00 89.50 198 ASN A N 1
ATOM 1564 C CA . ASN A 1 198 ? 9.838 -11.109 0.144 1.00 89.50 198 ASN A CA 1
ATOM 1565 C C . ASN A 1 198 ? 10.296 -10.487 1.459 1.00 89.50 198 ASN A C 1
ATOM 1567 O O . ASN A 1 198 ? 11.415 -10.749 1.914 1.00 89.50 198 ASN A O 1
ATOM 1571 N N . TYR A 1 199 ? 9.408 -9.716 2.073 1.00 94.75 199 TYR A N 1
ATOM 1572 C CA . TYR A 1 199 ? 9.672 -9.004 3.311 1.00 94.75 199 TYR A CA 1
ATOM 1573 C C . TYR A 1 199 ? 8.648 -9.355 4.384 1.00 94.75 199 TYR A C 1
ATOM 1575 O O . TYR A 1 199 ? 7.500 -9.704 4.103 1.00 94.75 199 TYR A O 1
ATOM 1583 N N . MET A 1 200 ? 9.085 -9.241 5.632 1.00 97.12 200 MET A N 1
ATOM 1584 C CA . MET A 1 200 ? 8.226 -9.240 6.805 1.00 97.12 200 MET A CA 1
ATOM 1585 C C . MET A 1 200 ? 8.197 -7.824 7.372 1.00 97.12 200 MET A C 1
ATOM 1587 O O . MET A 1 200 ? 9.252 -7.285 7.705 1.00 97.12 200 MET A O 1
ATOM 1591 N N . CYS A 1 201 ? 7.008 -7.258 7.512 1.00 97.19 201 CYS A N 1
ATOM 1592 C CA . CYS A 1 201 ? 6.763 -6.011 8.221 1.00 97.19 201 CYS A CA 1
ATOM 1593 C C . CYS A 1 201 ? 6.411 -6.357 9.669 1.00 97.19 201 CYS A C 1
ATOM 1595 O O . CYS A 1 201 ? 5.449 -7.091 9.896 1.00 97.19 201 CYS A O 1
ATOM 1597 N N . VAL A 1 202 ? 7.205 -5.889 10.631 1.00 96.88 202 VAL A N 1
ATOM 1598 C CA . VAL A 1 202 ? 7.046 -6.202 12.062 1.00 96.88 202 VAL A CA 1
ATOM 1599 C C . VAL A 1 202 ? 6.816 -4.916 12.842 1.00 96.88 202 VAL A C 1
ATOM 1601 O O . VAL A 1 202 ? 7.603 -3.982 12.699 1.00 96.88 202 VAL A O 1
ATOM 1604 N N . LEU A 1 203 ? 5.757 -4.885 13.649 1.00 95.88 203 LEU A N 1
ATOM 1605 C CA . LEU A 1 203 ? 5.439 -3.802 14.569 1.00 95.88 203 LEU A CA 1
ATOM 1606 C C . LEU A 1 203 ? 6.480 -3.733 15.684 1.00 95.88 203 LEU A C 1
ATOM 1608 O O . LEU A 1 203 ? 6.788 -4.734 16.329 1.00 95.88 203 LEU A O 1
ATOM 1612 N N . ASN A 1 204 ? 7.000 -2.535 15.892 1.00 92.19 204 ASN A N 1
ATOM 1613 C CA . ASN A 1 204 ? 7.936 -2.204 16.949 1.00 92.19 204 ASN A CA 1
ATOM 1614 C C . ASN A 1 204 ? 7.231 -1.450 18.091 1.00 92.19 204 ASN A C 1
ATOM 1616 O O . ASN A 1 204 ? 6.162 -0.866 17.904 1.00 92.19 204 ASN A O 1
ATOM 1620 N N . ASP A 1 205 ? 7.892 -1.382 19.249 1.00 86.94 205 ASP A N 1
ATOM 1621 C CA . ASP A 1 205 ? 7.405 -0.674 20.445 1.00 86.94 205 ASP A CA 1
ATOM 1622 C C . ASP A 1 205 ? 7.259 0.851 20.249 1.00 86.94 205 ASP A C 1
ATOM 1624 O O . ASP A 1 205 ? 6.582 1.518 21.027 1.00 86.94 205 ASP A O 1
ATOM 1628 N N . ASP A 1 206 ? 7.891 1.420 19.217 1.00 88.12 206 ASP A N 1
ATOM 1629 C CA . ASP A 1 206 ? 7.813 2.839 18.854 1.00 88.12 206 ASP A CA 1
ATOM 1630 C C . ASP A 1 206 ? 6.652 3.163 17.896 1.00 88.12 206 ASP A C 1
ATOM 1632 O O . ASP A 1 206 ? 6.601 4.263 17.346 1.00 88.12 206 ASP A O 1
ATOM 1636 N N . ASN A 1 207 ? 5.710 2.230 17.709 1.00 86.00 207 ASN A N 1
ATOM 1637 C CA . ASN A 1 207 ? 4.587 2.345 16.774 1.00 86.00 207 ASN A CA 1
ATOM 1638 C C . ASN A 1 207 ? 5.033 2.563 15.320 1.00 86.00 207 ASN A C 1
ATOM 1640 O O . ASN A 1 207 ? 4.426 3.337 14.579 1.00 86.00 207 ASN A O 1
ATOM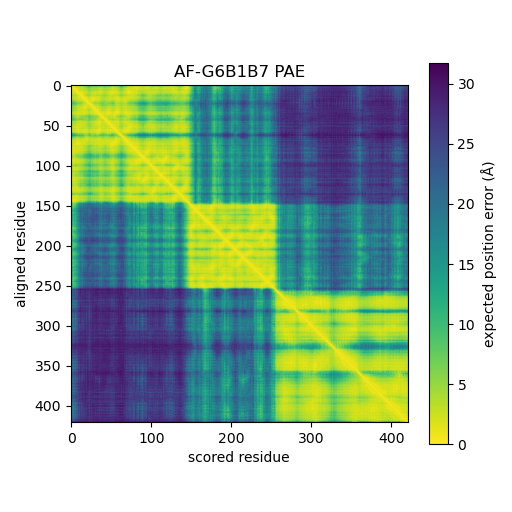 1644 N N . ARG A 1 208 ? 6.087 1.863 14.895 1.00 93.69 208 ARG A N 1
ATOM 1645 C CA . ARG A 1 208 ? 6.528 1.808 13.493 1.00 93.69 208 ARG A CA 1
ATOM 1646 C C . ARG A 1 208 ? 6.694 0.369 13.025 1.00 93.69 208 ARG A C 1
ATOM 1648 O O . ARG A 1 208 ? 6.778 -0.561 13.826 1.00 93.69 208 ARG A O 1
ATOM 1655 N N . LEU A 1 209 ? 6.742 0.177 11.711 1.00 95.81 209 LEU A N 1
ATOM 1656 C CA . LEU A 1 209 ? 6.959 -1.119 11.080 1.00 95.81 209 LEU A CA 1
ATOM 1657 C C . LEU A 1 209 ? 8.393 -1.233 10.570 1.00 95.81 209 LEU A C 1
ATOM 1659 O O . LEU A 1 209 ? 8.818 -0.506 9.673 1.00 95.81 209 LEU A O 1
ATOM 1663 N N . SER A 1 210 ? 9.124 -2.220 11.077 1.00 96.06 210 SER A N 1
ATOM 1664 C CA . SER A 1 210 ? 10.386 -2.660 10.489 1.00 96.06 210 SER A CA 1
ATOM 1665 C C . SER A 1 210 ? 10.137 -3.587 9.305 1.00 96.06 210 SER A C 1
ATOM 1667 O O . SER A 1 210 ? 9.663 -4.710 9.484 1.00 96.06 210 SER A O 1
ATOM 1669 N N . VAL A 1 211 ? 10.528 -3.157 8.105 1.00 95.50 211 VAL A N 1
ATOM 1670 C CA . VAL A 1 211 ? 10.526 -3.987 6.895 1.00 95.50 211 VAL A CA 1
ATOM 1671 C C . VAL A 1 211 ? 11.824 -4.790 6.855 1.00 95.50 211 VAL A C 1
ATOM 1673 O O . VAL A 1 211 ? 12.919 -4.224 6.801 1.00 95.50 211 VAL A O 1
ATOM 1676 N N . ARG A 1 212 ? 11.721 -6.120 6.914 1.00 94.19 212 ARG A N 1
ATOM 1677 C CA . ARG A 1 212 ? 12.869 -7.031 7.039 1.00 94.19 212 ARG A CA 1
ATOM 1678 C C . ARG A 1 212 ? 12.916 -8.067 5.928 1.00 94.19 212 ARG A C 1
ATOM 1680 O O . ARG A 1 212 ? 11.912 -8.706 5.625 1.00 94.19 212 ARG A O 1
ATOM 1687 N N . ASP A 1 213 ? 14.098 -8.272 5.359 1.00 89.06 213 ASP A N 1
ATOM 1688 C CA . ASP A 1 213 ? 14.326 -9.208 4.253 1.00 89.06 213 ASP A CA 1
ATOM 1689 C C . ASP A 1 213 ? 14.291 -10.664 4.728 1.00 89.06 213 ASP A C 1
ATOM 1691 O O . ASP A 1 213 ? 15.172 -11.131 5.457 1.00 89.06 213 ASP A O 1
ATOM 1695 N N . MET A 1 214 ? 13.280 -11.410 4.276 1.00 88.62 214 MET A N 1
ATOM 1696 C CA . MET A 1 214 ? 13.094 -12.811 4.658 1.00 88.62 214 MET A CA 1
ATOM 1697 C C . MET A 1 214 ? 14.161 -13.741 4.068 1.00 88.62 214 MET A C 1
ATOM 1699 O O . MET A 1 214 ? 14.397 -14.824 4.604 1.00 88.62 214 MET A O 1
ATOM 1703 N N . ARG A 1 215 ? 14.819 -13.346 2.974 1.00 82.12 215 ARG A N 1
ATOM 1704 C CA . ARG A 1 215 ? 15.894 -14.115 2.333 1.00 82.12 215 ARG A CA 1
ATOM 1705 C C . ARG A 1 215 ? 17.260 -13.783 2.924 1.00 82.12 215 ARG A C 1
ATOM 1707 O O . ARG A 1 215 ? 18.129 -14.653 2.949 1.00 82.12 215 ARG A O 1
ATOM 1714 N N . ASN A 1 216 ? 17.433 -12.577 3.460 1.00 79.94 216 ASN A N 1
ATOM 1715 C CA . ASN A 1 216 ? 18.671 -12.132 4.098 1.00 79.94 216 ASN A CA 1
ATOM 1716 C C . ASN A 1 216 ? 18.569 -12.104 5.633 1.00 79.94 216 ASN A C 1
ATOM 1718 O O . ASN A 1 216 ? 18.806 -11.083 6.273 1.00 79.94 216 ASN A O 1
ATOM 1722 N N . ARG A 1 217 ? 18.203 -13.241 6.244 1.00 85.69 217 ARG A N 1
ATOM 1723 C CA . ARG A 1 217 ? 18.186 -13.438 7.712 1.00 85.69 217 ARG A CA 1
ATOM 1724 C C . ARG A 1 217 ? 17.466 -12.322 8.493 1.00 85.69 217 ARG A C 1
ATOM 1726 O O . ARG A 1 217 ? 17.893 -11.978 9.593 1.00 85.69 217 ARG A O 1
ATOM 1733 N N . MET A 1 218 ? 16.379 -11.774 7.950 1.00 90.50 218 MET A N 1
ATOM 1734 C CA . MET A 1 218 ? 15.606 -10.690 8.569 1.00 90.50 218 MET A CA 1
ATOM 1735 C C . MET A 1 218 ? 16.414 -9.397 8.769 1.00 90.50 218 MET A C 1
ATOM 1737 O O . MET A 1 218 ? 16.182 -8.661 9.736 1.00 90.50 218 MET A O 1
ATOM 1741 N N . ALA A 1 219 ? 17.365 -9.126 7.868 1.00 86.88 219 ALA A N 1
ATOM 1742 C CA . ALA A 1 219 ? 18.080 -7.857 7.814 1.00 86.88 219 ALA A CA 1
ATOM 1743 C C . ALA A 1 219 ? 17.088 -6.699 7.645 1.00 86.88 219 ALA A C 1
ATOM 1745 O O . ALA A 1 219 ? 16.139 -6.798 6.864 1.00 86.88 219 ALA A O 1
ATOM 1746 N N . LEU A 1 220 ? 17.304 -5.619 8.398 1.00 91.19 220 LEU A N 1
ATOM 1747 C CA . LEU A 1 220 ? 16.491 -4.410 8.307 1.00 91.19 220 LEU A CA 1
ATOM 1748 C C . LEU A 1 220 ? 16.712 -3.748 6.944 1.00 91.19 220 LEU A C 1
ATOM 1750 O O . LEU A 1 220 ? 17.851 -3.485 6.564 1.00 91.19 220 LEU A O 1
ATOM 1754 N N . VAL A 1 221 ? 15.618 -3.490 6.233 1.00 88.06 221 VAL A N 1
ATOM 1755 C CA . VAL A 1 221 ? 15.614 -2.814 4.931 1.00 88.06 221 VAL A CA 1
ATOM 1756 C C . VAL A 1 221 ? 15.270 -1.341 5.111 1.00 88.06 221 VAL A C 1
ATOM 1758 O O . VAL A 1 221 ? 16.010 -0.474 4.654 1.00 88.06 221 VAL A O 1
ATOM 1761 N N . LYS A 1 222 ? 14.147 -1.062 5.781 1.00 88.75 222 LYS A N 1
ATOM 1762 C CA . LYS A 1 222 ? 13.628 0.284 6.048 1.00 88.75 222 LYS A CA 1
ATOM 1763 C C . LYS A 1 222 ? 12.612 0.226 7.194 1.00 88.75 222 LYS A C 1
ATOM 1765 O O . LYS A 1 222 ? 12.110 -0.846 7.528 1.00 88.75 222 LYS A O 1
ATOM 1770 N N . GLU A 1 223 ? 12.296 1.383 7.754 1.00 92.88 223 GLU A N 1
ATOM 1771 C CA . GLU A 1 223 ? 11.148 1.583 8.634 1.00 92.88 223 GLU A CA 1
ATOM 1772 C C . GLU A 1 223 ? 10.063 2.396 7.923 1.00 92.88 223 GLU A C 1
ATOM 1774 O O . GLU A 1 223 ? 10.360 3.401 7.268 1.00 92.88 223 GLU A O 1
ATOM 1779 N N . ILE A 1 224 ? 8.818 1.949 8.057 1.00 93.38 224 ILE A N 1
ATOM 1780 C CA . ILE A 1 224 ? 7.618 2.623 7.553 1.00 93.38 224 ILE A CA 1
ATOM 1781 C C . ILE A 1 224 ? 6.650 2.858 8.716 1.00 93.38 224 ILE A C 1
ATOM 1783 O O . ILE A 1 224 ? 6.760 2.211 9.759 1.00 93.38 224 ILE A O 1
ATOM 1787 N N . ASP A 1 225 ? 5.726 3.797 8.558 1.00 93.88 225 ASP A N 1
ATOM 1788 C CA . ASP A 1 225 ? 4.750 4.112 9.601 1.00 93.88 225 ASP A CA 1
ATOM 1789 C C . ASP A 1 225 ? 3.583 3.109 9.585 1.00 93.88 225 ASP A C 1
ATOM 1791 O O . ASP A 1 225 ? 3.468 2.274 8.689 1.00 93.88 225 ASP A O 1
ATOM 1795 N N . LEU A 1 226 ? 2.718 3.139 10.604 1.00 92.12 226 LEU A N 1
ATOM 1796 C CA . LEU A 1 226 ? 1.550 2.242 10.662 1.00 92.12 226 LEU A CA 1
ATOM 1797 C C . LEU A 1 226 ? 0.505 2.567 9.601 1.00 92.12 226 LEU A C 1
ATOM 1799 O O . LEU A 1 226 ? -0.326 1.721 9.285 1.00 92.12 226 LEU A O 1
ATOM 1803 N N . GLN A 1 227 ? 0.537 3.788 9.081 1.00 93.88 227 GLN A N 1
ATOM 1804 C CA . GLN A 1 227 ? -0.333 4.266 8.024 1.00 93.88 227 GLN A CA 1
ATOM 1805 C C . GLN A 1 227 ? 0.513 5.021 7.005 1.00 93.88 227 GLN A C 1
ATOM 1807 O O . GLN A 1 227 ? 1.423 5.761 7.382 1.00 93.88 227 GLN A O 1
ATOM 1812 N N . GLY A 1 228 ? 0.225 4.835 5.723 1.00 93.00 228 GLY A N 1
ATOM 1813 C CA . GLY A 1 228 ? 0.978 5.480 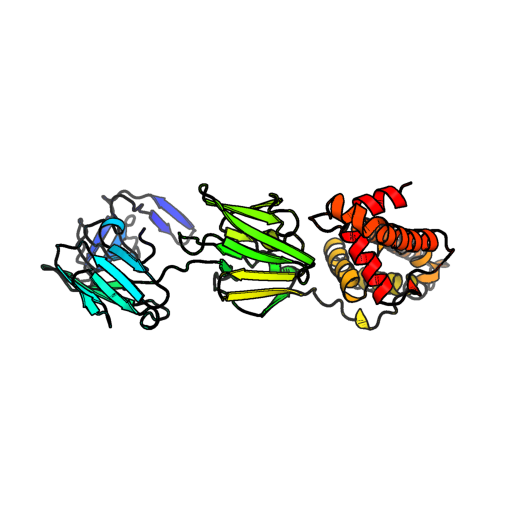4.653 1.00 93.00 228 GLY A CA 1
ATOM 1814 C C . GLY A 1 228 ? 0.375 5.228 3.280 1.00 93.00 228 GLY A C 1
ATOM 1815 O O . GLY A 1 228 ? -0.652 4.561 3.149 1.00 93.00 228 GLY A O 1
ATOM 1816 N N . SER A 1 229 ? 1.019 5.763 2.246 1.00 93.00 229 SER A N 1
ATOM 1817 C CA . SER A 1 229 ? 0.565 5.565 0.869 1.00 93.00 229 SER A CA 1
ATOM 1818 C C . SER A 1 229 ? 0.781 4.119 0.414 1.00 93.00 229 SER A C 1
ATOM 1820 O O . SER A 1 229 ? 1.716 3.443 0.854 1.00 93.00 229 SER A O 1
ATOM 1822 N N . LEU A 1 230 ? -0.046 3.635 -0.516 1.00 93.94 230 LEU A N 1
ATOM 1823 C CA . LEU A 1 230 ? 0.194 2.339 -1.154 1.00 93.94 230 LEU A CA 1
ATOM 1824 C C . LEU A 1 230 ? 1.557 2.308 -1.881 1.00 93.94 230 LEU A C 1
ATOM 1826 O O . LEU A 1 230 ? 2.235 1.279 -1.883 1.00 93.94 230 LEU A O 1
ATOM 1830 N N . SER A 1 231 ? 2.000 3.446 -2.422 1.00 86.56 231 SER A N 1
ATOM 1831 C CA . SER A 1 231 ? 3.319 3.608 -3.047 1.00 86.56 231 SER A CA 1
ATOM 1832 C C . SER A 1 231 ? 4.476 3.297 -2.084 1.00 86.56 231 SER A C 1
ATOM 1834 O O . SER A 1 231 ? 5.405 2.562 -2.438 1.00 86.56 231 SER A O 1
ATOM 1836 N N . ASP A 1 232 ? 4.386 3.755 -0.829 1.00 85.88 232 ASP A N 1
ATOM 1837 C CA . ASP A 1 232 ? 5.384 3.449 0.205 1.00 85.88 232 ASP A CA 1
ATOM 1838 C C . ASP A 1 232 ? 5.489 1.945 0.480 1.00 85.88 232 ASP A C 1
ATOM 1840 O O . ASP A 1 232 ? 6.588 1.431 0.705 1.00 85.88 232 ASP A O 1
ATOM 1844 N N . LEU A 1 233 ? 4.354 1.237 0.442 1.00 90.25 233 LEU A N 1
ATOM 1845 C CA . LEU A 1 233 ? 4.288 -0.207 0.668 1.00 90.25 233 LEU A CA 1
ATOM 1846 C C . LEU A 1 233 ? 4.805 -1.013 -0.532 1.00 90.25 233 LEU A C 1
ATOM 1848 O O . LEU A 1 233 ? 5.451 -2.046 -0.350 1.00 90.25 233 LEU A O 1
ATOM 1852 N N . LEU A 1 234 ? 4.530 -0.544 -1.752 1.00 86.06 234 LEU A N 1
ATOM 1853 C CA . LEU A 1 234 ? 5.027 -1.145 -2.990 1.00 86.06 234 LEU A CA 1
ATOM 1854 C C . LEU A 1 234 ? 6.533 -0.969 -3.149 1.00 86.06 234 LEU A C 1
ATOM 1856 O O . LEU A 1 234 ? 7.167 -1.791 -3.804 1.00 86.06 234 LEU A O 1
ATOM 1860 N N . MET A 1 235 ? 7.124 0.069 -2.549 1.00 82.69 235 MET A N 1
ATOM 1861 C CA . MET A 1 235 ? 8.565 0.326 -2.618 1.00 82.69 235 MET A CA 1
ATOM 1862 C C . MET A 1 235 ? 9.073 0.332 -4.074 1.00 82.69 235 MET A C 1
ATOM 1864 O O . MET A 1 235 ? 10.122 -0.241 -4.369 1.00 82.69 235 MET A O 1
ATOM 1868 N N . GLY A 1 236 ? 8.287 0.925 -4.983 1.00 72.19 236 GLY A N 1
ATOM 1869 C CA . GLY A 1 236 ? 8.524 0.987 -6.434 1.00 72.19 236 GLY A CA 1
ATOM 1870 C C . GLY A 1 236 ? 8.393 -0.338 -7.200 1.00 72.19 236 GLY A C 1
ATOM 1871 O O . GLY A 1 236 ? 8.844 -0.431 -8.340 1.00 72.19 236 GLY A O 1
ATOM 1872 N N . ALA A 1 237 ? 7.808 -1.370 -6.591 1.00 75.12 237 ALA A N 1
ATOM 1873 C CA . ALA A 1 237 ? 7.384 -2.582 -7.286 1.00 75.12 237 ALA A CA 1
ATOM 1874 C C . ALA A 1 237 ? 6.107 -2.347 -8.110 1.00 75.12 237 ALA A C 1
ATOM 1876 O O . ALA A 1 237 ? 5.353 -1.415 -7.847 1.00 75.12 237 ALA A O 1
ATOM 1877 N N . HIS A 1 238 ? 5.848 -3.232 -9.074 1.00 76.06 238 HIS A N 1
ATOM 1878 C CA . HIS A 1 238 ? 4.660 -3.174 -9.943 1.00 76.06 238 HIS A CA 1
ATOM 1879 C C . HIS A 1 238 ? 3.527 -4.063 -9.431 1.00 76.06 238 HIS A C 1
ATOM 1881 O O . HIS A 1 238 ? 2.383 -3.953 -9.855 1.00 76.06 238 HIS A O 1
ATOM 1887 N N . SER A 1 239 ? 3.831 -4.969 -8.506 1.00 85.38 239 SER A N 1
ATOM 1888 C CA . SER A 1 239 ? 2.819 -5.744 -7.798 1.00 85.38 239 SER A CA 1
ATOM 1889 C C . SER A 1 239 ? 3.244 -6.029 -6.368 1.00 85.38 239 SER A C 1
ATOM 1891 O O . SER A 1 239 ? 4.433 -6.189 -6.071 1.00 85.38 239 SER A O 1
ATOM 1893 N N . VAL A 1 240 ? 2.257 -6.142 -5.482 1.00 94.56 240 VAL A N 1
ATOM 1894 C CA . VAL A 1 240 ? 2.434 -6.587 -4.101 1.00 94.56 240 VAL A CA 1
ATOM 1895 C C . VAL A 1 240 ? 1.363 -7.602 -3.728 1.00 94.56 240 VAL A C 1
ATOM 1897 O O . VAL A 1 240 ? 0.171 -7.407 -3.936 1.00 94.56 240 VAL A O 1
ATOM 1900 N N . LEU A 1 241 ? 1.800 -8.703 -3.125 1.00 96.62 241 LEU A N 1
ATOM 1901 C CA . LEU A 1 241 ? 0.946 -9.626 -2.398 1.00 96.62 241 LEU A CA 1
ATOM 1902 C C . LEU A 1 241 ? 1.151 -9.410 -0.901 1.00 96.62 241 LEU A C 1
ATOM 1904 O O . LEU A 1 241 ? 2.178 -9.812 -0.348 1.00 96.62 241 LEU A O 1
ATOM 1908 N N . VAL A 1 242 ? 0.156 -8.823 -0.243 1.00 97.69 242 VAL A N 1
ATOM 1909 C CA . VAL A 1 242 ? 0.130 -8.677 1.213 1.00 97.69 242 VAL A CA 1
ATOM 1910 C C . VAL A 1 242 ? -0.507 -9.915 1.833 1.00 97.69 242 VAL A C 1
ATOM 1912 O O . VAL A 1 242 ? -1.569 -10.378 1.411 1.00 97.69 242 VAL A O 1
ATOM 1915 N N . LYS A 1 243 ? 0.147 -10.471 2.852 1.00 96.44 243 LYS A N 1
ATOM 1916 C CA . LYS A 1 243 ? -0.333 -11.615 3.627 1.00 96.44 243 LYS A CA 1
ATOM 1917 C C . LYS A 1 243 ? -0.381 -11.249 5.102 1.00 96.44 243 LYS A C 1
ATOM 1919 O O . LYS A 1 243 ? 0.658 -11.184 5.760 1.00 96.44 243 LYS A O 1
ATOM 1924 N N . ASN A 1 244 ? -1.584 -11.094 5.642 1.00 94.50 244 ASN A N 1
ATOM 1925 C CA . ASN A 1 244 ? -1.794 -10.953 7.078 1.00 94.50 244 ASN A CA 1
ATOM 1926 C C . ASN A 1 244 ? -2.757 -12.047 7.552 1.00 94.50 244 ASN A C 1
ATOM 1928 O O . ASN A 1 244 ? -3.878 -12.148 7.065 1.00 94.50 244 ASN A O 1
ATOM 1932 N N . LYS A 1 245 ? -2.285 -12.937 8.435 1.00 88.56 245 LYS A N 1
ATOM 1933 C CA . LYS A 1 245 ? -3.038 -14.120 8.896 1.00 88.56 245 LYS A CA 1
ATOM 1934 C C . LYS A 1 245 ? -3.606 -14.939 7.725 1.00 88.56 245 LYS A C 1
ATOM 1936 O O . LYS A 1 245 ? -2.818 -15.424 6.906 1.00 88.56 245 LYS A O 1
ATOM 1941 N N . MET A 1 246 ? -4.927 -15.086 7.622 1.00 82.62 246 MET A N 1
ATOM 1942 C CA . MET A 1 246 ? -5.605 -15.777 6.515 1.00 82.62 246 MET A CA 1
ATOM 1943 C C . MET A 1 246 ? -5.923 -14.854 5.330 1.00 82.62 246 MET A C 1
ATOM 1945 O O . MET A 1 246 ? -6.106 -15.340 4.218 1.00 82.62 246 MET A O 1
ATOM 1949 N N . MET A 1 247 ? -5.909 -13.536 5.538 1.00 86.31 247 MET A N 1
ATOM 1950 C CA . MET A 1 247 ? -6.303 -12.541 4.542 1.00 86.31 247 MET A CA 1
ATOM 1951 C C . MET A 1 247 ? -5.177 -12.235 3.557 1.00 86.31 247 MET A C 1
ATOM 1953 O O . MET A 1 247 ? -3.987 -12.218 3.907 1.00 86.31 247 MET A O 1
ATOM 1957 N N . ARG A 1 248 ? -5.550 -12.026 2.297 1.00 93.19 248 ARG A N 1
ATOM 1958 C CA . ARG A 1 248 ? -4.627 -11.794 1.187 1.00 93.19 248 ARG A CA 1
ATOM 1959 C C . ARG A 1 248 ? -5.126 -10.623 0.349 1.00 93.19 248 ARG A C 1
ATOM 1961 O O . ARG A 1 248 ? -6.311 -10.562 0.041 1.00 93.19 248 ARG A O 1
ATOM 1968 N N . TRP A 1 249 ? -4.198 -9.754 -0.033 1.00 96.88 249 TRP A N 1
ATOM 1969 C CA . TRP A 1 249 ? -4.420 -8.673 -0.990 1.00 96.88 249 TRP A CA 1
ATOM 1970 C C . TRP A 1 249 ? -3.405 -8.839 -2.103 1.00 96.88 249 TRP A C 1
ATOM 1972 O O . TRP A 1 249 ? -2.204 -8.806 -1.827 1.00 96.88 249 TRP A O 1
ATOM 1982 N N . ARG A 1 250 ? -3.861 -9.066 -3.330 1.00 95.62 250 ARG A N 1
ATOM 1983 C CA . ARG A 1 250 ? -2.993 -9.109 -4.505 1.00 95.62 250 ARG A CA 1
ATOM 1984 C C . ARG A 1 250 ? -3.250 -7.844 -5.294 1.00 95.62 250 ARG A C 1
ATOM 1986 O O . ARG A 1 250 ? -4.300 -7.705 -5.894 1.00 95.62 250 ARG A O 1
ATOM 1993 N N . ILE A 1 251 ? -2.294 -6.936 -5.268 1.00 95.31 251 ILE A N 1
ATOM 1994 C CA . ILE A 1 251 ? -2.398 -5.644 -5.930 1.00 95.31 251 ILE A CA 1
ATOM 1995 C C . ILE A 1 251 ? -1.426 -5.667 -7.101 1.00 95.31 251 ILE A C 1
ATOM 1997 O O . ILE A 1 251 ? -0.228 -5.888 -6.903 1.00 95.31 251 ILE A O 1
ATOM 2001 N N . ALA A 1 252 ? -1.945 -5.476 -8.304 1.00 88.94 252 ALA A N 1
ATOM 2002 C CA . ALA A 1 252 ? -1.164 -5.273 -9.511 1.00 88.94 252 ALA A CA 1
ATOM 2003 C C . ALA A 1 252 ? -1.381 -3.840 -9.988 1.00 88.94 252 ALA A C 1
ATOM 2005 O O . ALA A 1 252 ? -2.518 -3.381 -10.096 1.00 88.94 252 ALA A O 1
ATOM 2006 N N . LEU A 1 253 ? -0.286 -3.132 -10.246 1.00 83.75 253 LEU A N 1
ATOM 2007 C CA . LEU A 1 253 ? -0.367 -1.840 -10.889 1.00 83.75 253 LEU A CA 1
ATOM 2008 C C . LEU A 1 253 ? -0.527 -2.049 -12.394 1.00 83.75 253 LEU A C 1
ATOM 2010 O O . LEU A 1 253 ? 0.316 -2.686 -13.029 1.00 83.75 253 LEU A O 1
ATOM 2014 N N . THR A 1 254 ? -1.589 -1.498 -12.960 1.00 78.56 254 THR A N 1
ATOM 2015 C CA . THR A 1 254 ? -1.804 -1.437 -14.403 1.00 78.56 254 THR A CA 1
ATOM 2016 C C . THR A 1 254 ? -1.277 -0.099 -14.915 1.00 78.56 254 THR A C 1
ATOM 2018 O O . THR A 1 254 ? -1.324 0.921 -14.224 1.00 78.56 254 THR A O 1
ATOM 2021 N N . GLY A 1 255 ? -0.638 -0.092 -16.080 1.00 60.78 255 GLY A N 1
ATOM 2022 C CA . GLY A 1 255 ? -0.392 1.165 -16.788 1.00 60.78 255 GLY A CA 1
ATOM 2023 C C . GLY A 1 255 ? -1.674 1.591 -17.495 1.00 60.78 255 GLY A C 1
ATOM 2024 O O . GLY A 1 255 ? -2.519 0.742 -17.780 1.00 60.78 255 GLY A O 1
ATOM 2025 N N . ASP A 1 256 ? -1.795 2.871 -17.835 1.00 54.22 256 ASP A N 1
ATOM 2026 C CA . ASP A 1 256 ? -2.652 3.221 -18.966 1.00 54.22 256 ASP A CA 1
ATOM 2027 C C . ASP A 1 256 ? -2.076 2.486 -20.182 1.00 54.22 256 ASP A C 1
ATOM 2029 O O . ASP A 1 256 ? -0.906 2.692 -20.529 1.00 54.22 256 ASP A O 1
ATOM 2033 N N . GLU A 1 257 ? -2.847 1.580 -20.790 1.00 54.59 257 GLU A N 1
ATOM 2034 C CA . GLU A 1 257 ? -2.438 0.929 -22.033 1.00 54.59 257 GLU A CA 1
ATOM 2035 C C . GLU A 1 257 ? -2.039 2.022 -23.032 1.00 54.59 257 GLU A C 1
ATOM 2037 O O . GLU A 1 257 ? -2.797 2.959 -23.306 1.00 54.59 257 GLU A O 1
ATOM 2042 N N . VAL A 1 258 ? -0.813 1.955 -23.558 1.00 62.44 258 VAL A N 1
ATOM 2043 C CA . VAL A 1 258 ? -0.456 2.824 -24.676 1.00 62.44 258 VAL A CA 1
ATOM 2044 C C . VAL A 1 258 ? -1.134 2.219 -25.895 1.00 62.44 258 VAL A C 1
ATOM 2046 O O . VAL A 1 258 ? -0.695 1.189 -26.404 1.00 62.44 258 VAL A O 1
ATOM 2049 N N . GLU A 1 259 ? -2.254 2.814 -26.302 1.00 64.50 259 GLU A N 1
ATOM 2050 C CA . GLU A 1 259 ? -3.061 2.336 -27.423 1.00 64.50 259 GLU A CA 1
ATOM 2051 C C . GLU A 1 259 ? -2.168 2.055 -28.645 1.00 64.50 259 GLU A C 1
ATOM 2053 O O . GLU A 1 259 ? -1.383 2.900 -29.078 1.00 64.50 259 GLU A O 1
ATOM 2058 N N . GLY A 1 260 ? -2.246 0.829 -29.167 1.00 67.81 260 GLY A N 1
ATOM 2059 C CA . GLY A 1 260 ? -1.434 0.372 -30.298 1.00 67.81 260 GLY A CA 1
ATOM 2060 C C . GLY A 1 260 ? -0.078 -0.255 -29.947 1.00 67.81 260 GLY A C 1
ATOM 2061 O O . GLY A 1 260 ? 0.525 -0.847 -30.839 1.00 67.81 260 GLY A O 1
ATOM 2062 N N . ALA A 1 261 ? 0.380 -0.222 -28.688 1.00 72.69 261 ALA A N 1
ATOM 2063 C CA . ALA A 1 261 ? 1.673 -0.789 -28.274 1.00 72.69 261 ALA A CA 1
ATOM 2064 C C . ALA A 1 261 ? 1.828 -2.288 -28.590 1.00 72.69 261 ALA A C 1
ATOM 2066 O O . ALA A 1 261 ? 2.904 -2.719 -28.999 1.00 72.69 261 ALA A O 1
ATOM 2067 N N . ASP A 1 262 ? 0.760 -3.078 -28.462 1.00 72.56 262 ASP A N 1
ATOM 2068 C CA . ASP A 1 262 ? 0.785 -4.524 -28.735 1.00 72.56 262 ASP A CA 1
ATOM 2069 C C . ASP A 1 262 ? 0.982 -4.871 -30.216 1.00 72.56 262 ASP A C 1
ATOM 2071 O O . ASP A 1 262 ? 1.367 -5.993 -30.552 1.00 72.56 262 ASP A O 1
ATOM 2075 N N . ALA A 1 263 ? 0.715 -3.920 -31.113 1.00 78.31 263 ALA A N 1
ATOM 2076 C CA . ALA A 1 263 ? 0.913 -4.083 -32.549 1.00 78.31 263 ALA A CA 1
ATOM 2077 C C . ALA A 1 263 ? 2.317 -3.652 -33.009 1.00 78.31 263 ALA A C 1
ATOM 2079 O O . ALA A 1 263 ? 2.658 -3.849 -34.178 1.00 78.31 263 ALA A O 1
ATOM 2080 N N . VAL A 1 264 ? 3.125 -3.060 -32.121 1.00 85.62 264 VAL A N 1
ATOM 2081 C CA . VAL A 1 264 ? 4.453 -2.543 -32.460 1.00 85.62 264 VAL A CA 1
ATOM 2082 C C . VAL A 1 264 ? 5.446 -3.692 -32.590 1.00 85.62 264 VAL A C 1
ATOM 2084 O O . VAL A 1 264 ? 5.603 -4.526 -31.698 1.00 85.62 264 VAL A O 1
ATOM 2087 N N . GLU A 1 265 ? 6.161 -3.721 -33.712 1.00 88.50 265 GLU A N 1
ATOM 2088 C CA . GLU A 1 265 ? 7.275 -4.643 -33.895 1.00 88.50 265 GLU A CA 1
ATOM 2089 C C . GLU A 1 265 ? 8.407 -4.304 -32.913 1.00 88.50 265 GLU A C 1
ATOM 2091 O O . GLU A 1 265 ? 8.802 -3.148 -32.773 1.00 88.50 265 GLU A O 1
ATOM 2096 N N . LEU A 1 266 ? 8.968 -5.309 -32.237 1.00 89.88 266 LEU A N 1
ATOM 2097 C CA . LEU A 1 266 ? 10.005 -5.099 -31.224 1.00 89.88 266 LEU A CA 1
ATOM 2098 C C . LEU A 1 266 ? 11.396 -4.921 -31.839 1.00 89.88 266 LEU A C 1
ATOM 2100 O O . LEU A 1 266 ? 12.284 -5.751 -31.657 1.00 89.88 266 LEU A O 1
ATOM 2104 N N . THR A 1 267 ? 11.577 -3.810 -32.548 1.00 92.75 267 THR A N 1
ATOM 2105 C CA . THR A 1 267 ? 12.861 -3.350 -33.086 1.00 92.75 267 THR A CA 1
ATOM 2106 C C . THR A 1 267 ? 13.120 -1.903 -32.681 1.00 92.75 267 THR A C 1
ATOM 2108 O O . THR A 1 267 ? 12.184 -1.151 -32.410 1.00 92.75 267 THR A O 1
ATOM 2111 N N . GLY A 1 268 ? 14.393 -1.492 -32.664 1.00 92.88 268 GLY A N 1
ATOM 2112 C CA . GLY A 1 268 ? 14.765 -0.125 -32.287 1.00 92.88 268 GLY A CA 1
ATOM 2113 C C . GLY A 1 268 ? 14.068 0.940 -33.139 1.00 92.88 268 GLY A C 1
ATOM 2114 O O . GLY A 1 268 ? 13.462 1.859 -32.593 1.00 92.88 268 GLY A O 1
ATOM 2115 N N . VAL A 1 269 ? 14.058 0.762 -34.463 1.00 95.00 269 VAL A N 1
ATOM 2116 C CA . VAL A 1 269 ? 13.401 1.682 -35.406 1.00 95.00 269 VAL A CA 1
ATOM 2117 C C . VAL A 1 269 ? 11.885 1.733 -35.206 1.00 95.00 269 VAL A C 1
ATOM 2119 O O . VAL A 1 269 ? 11.316 2.820 -35.161 1.00 95.00 269 VAL A O 1
ATOM 2122 N N . ALA A 1 270 ? 11.207 0.591 -35.064 1.00 94.12 270 ALA A N 1
ATOM 2123 C CA . ALA A 1 270 ? 9.753 0.578 -34.892 1.00 94.12 270 ALA A CA 1
ATOM 2124 C C . ALA A 1 270 ? 9.323 1.222 -33.563 1.00 94.12 270 ALA A C 1
ATOM 2126 O O . ALA A 1 270 ? 8.390 2.023 -33.542 1.00 94.12 270 ALA A O 1
ATOM 2127 N N . LEU A 1 271 ? 10.052 0.948 -32.476 1.00 94.94 271 LEU A N 1
ATOM 2128 C CA . LEU A 1 271 ? 9.829 1.572 -31.171 1.00 94.94 271 LEU A CA 1
ATOM 2129 C C . LEU A 1 271 ? 10.096 3.086 -31.204 1.00 94.94 271 LEU A C 1
ATOM 2131 O O . LEU A 1 271 ? 9.310 3.858 -30.656 1.00 94.94 271 LEU A O 1
ATOM 2135 N N . ALA A 1 272 ? 11.159 3.523 -31.887 1.00 95.25 272 ALA A N 1
ATOM 2136 C CA . ALA A 1 272 ? 11.459 4.939 -32.094 1.00 95.25 272 ALA A CA 1
ATOM 2137 C C . ALA A 1 272 ? 10.397 5.649 -32.948 1.00 95.25 272 ALA A C 1
ATOM 2139 O O . ALA A 1 272 ? 10.058 6.797 -32.682 1.00 95.25 272 ALA A O 1
ATOM 2140 N N . ARG A 1 273 ? 9.841 4.993 -33.966 1.00 94.50 273 ARG A N 1
ATOM 2141 C CA . ARG A 1 273 ? 8.749 5.563 -34.768 1.00 94.50 273 ARG A CA 1
ATOM 2142 C C . ARG A 1 273 ? 7.462 5.682 -33.958 1.00 94.50 273 ARG A C 1
ATOM 2144 O O . ARG A 1 273 ? 6.835 6.735 -33.979 1.00 94.50 273 ARG A O 1
ATOM 2151 N N . PHE A 1 274 ? 7.123 4.652 -33.186 1.00 93.75 274 PHE A N 1
ATOM 2152 C CA . PHE A 1 274 ? 5.958 4.671 -32.303 1.00 93.75 274 PHE A CA 1
ATOM 2153 C C . PHE A 1 274 ? 6.045 5.795 -31.261 1.00 93.75 274 PHE A C 1
ATOM 2155 O O . PHE A 1 274 ? 5.103 6.566 -31.091 1.00 93.75 274 PHE A O 1
ATOM 2162 N N . ALA A 1 275 ? 7.198 5.943 -30.600 1.00 93.31 275 ALA A N 1
ATOM 2163 C CA . ALA A 1 275 ? 7.415 7.032 -29.653 1.00 93.31 275 ALA A CA 1
ATOM 2164 C C . ALA A 1 275 ? 7.302 8.415 -30.326 1.00 93.31 275 ALA A C 1
ATOM 2166 O O . ALA A 1 275 ? 6.741 9.327 -29.722 1.00 93.31 275 ALA A O 1
ATOM 2167 N N . PHE A 1 276 ? 7.747 8.566 -31.581 1.00 93.88 276 PHE A N 1
ATOM 2168 C CA . PHE A 1 276 ? 7.596 9.812 -32.343 1.00 93.88 276 PHE A CA 1
ATOM 2169 C C . PHE A 1 276 ? 6.131 10.139 -32.650 1.00 93.88 276 PHE A C 1
ATOM 2171 O O . PHE A 1 276 ? 5.711 11.284 -32.493 1.00 93.88 276 PHE A O 1
ATOM 2178 N N . GLU A 1 277 ? 5.335 9.151 -33.061 1.00 91.56 277 GLU A N 1
ATOM 2179 C CA . GLU A 1 277 ? 3.898 9.325 -33.311 1.00 91.56 277 GLU A CA 1
ATOM 2180 C C . GLU A 1 277 ? 3.163 9.772 -32.040 1.00 91.56 277 GLU A C 1
ATOM 2182 O O . GLU A 1 277 ? 2.393 10.727 -32.081 1.00 91.56 277 GLU A O 1
ATOM 2187 N N . GLN A 1 278 ? 3.462 9.156 -30.891 1.00 89.56 278 GLN A N 1
ATOM 2188 C CA . GLN A 1 278 ? 2.886 9.567 -29.603 1.00 89.56 278 GLN A CA 1
ATOM 2189 C C . GLN A 1 278 ? 3.365 10.961 -29.170 1.00 89.56 278 GLN A C 1
ATOM 2191 O O . GLN A 1 278 ? 2.592 11.752 -28.637 1.00 89.56 278 GLN A O 1
ATOM 2196 N N . PHE A 1 279 ? 4.634 11.283 -29.424 1.00 90.00 279 PHE A N 1
ATOM 2197 C CA . PHE A 1 279 ? 5.226 12.583 -29.111 1.00 90.00 279 PHE A CA 1
ATOM 2198 C C . PHE A 1 279 ? 4.648 13.724 -29.962 1.00 90.00 279 PHE A C 1
ATOM 2200 O O . PHE A 1 279 ? 4.547 14.856 -29.494 1.00 90.00 279 PHE A O 1
ATOM 2207 N N . SER A 1 280 ? 4.273 13.433 -31.209 1.00 87.25 280 SER A N 1
ATOM 2208 C CA . SER A 1 280 ? 3.761 14.410 -32.181 1.00 87.25 280 SER A CA 1
ATOM 2209 C C . SER A 1 280 ? 2.233 14.440 -32.299 1.00 87.25 280 SER A C 1
ATOM 2211 O O . SER A 1 280 ? 1.703 15.269 -33.039 1.00 87.25 280 SER A O 1
ATOM 2213 N N . ALA A 1 281 ? 1.520 13.580 -31.562 1.00 82.50 281 ALA A N 1
ATOM 2214 C CA . ALA A 1 281 ? 0.059 13.492 -31.591 1.00 82.50 281 ALA A CA 1
ATOM 2215 C C . ALA A 1 281 ? -0.640 14.783 -31.123 1.00 82.50 281 ALA A C 1
ATOM 2217 O O . ALA A 1 281 ? -1.725 15.108 -31.607 1.00 82.50 281 ALA A O 1
ATOM 2218 N N . GLU A 1 282 ? -0.018 15.531 -30.209 1.00 76.38 282 GLU A N 1
ATOM 2219 C CA . GLU A 1 282 ? -0.548 16.778 -29.657 1.00 76.38 282 GLU A CA 1
ATOM 2220 C C . GLU A 1 282 ? 0.472 17.918 -29.772 1.00 76.38 282 GLU A C 1
ATOM 2222 O O . GLU A 1 282 ? 1.674 17.728 -29.593 1.00 76.38 282 GLU A O 1
ATOM 2227 N N . GLU A 1 283 ? -0.010 19.142 -30.013 1.00 69.25 283 GLU A N 1
ATOM 2228 C CA . GLU A 1 283 ? 0.841 20.336 -30.150 1.00 69.25 283 GLU A CA 1
ATOM 2229 C C . GLU A 1 283 ? 1.616 20.654 -28.849 1.00 69.25 283 GLU A C 1
ATOM 2231 O O . GLU A 1 283 ? 2.710 21.224 -28.883 1.00 69.25 283 GLU A O 1
ATOM 2236 N N . SER A 1 284 ? 1.083 20.226 -27.697 1.00 74.75 284 SER A N 1
ATOM 2237 C CA . SER A 1 284 ? 1.674 20.404 -26.367 1.00 74.75 284 SER A CA 1
ATOM 2238 C C . SER A 1 284 ? 1.663 19.114 -25.538 1.00 74.75 284 SER A C 1
ATOM 2240 O O . SER A 1 284 ? 1.007 19.053 -24.499 1.00 74.75 284 SER A O 1
ATOM 2242 N N . VAL A 1 285 ? 2.393 18.087 -25.983 1.00 80.69 285 VAL A N 1
ATOM 2243 C CA . VAL A 1 285 ? 2.538 16.847 -25.205 1.00 80.69 285 VAL A CA 1
ATOM 2244 C C . VAL A 1 285 ? 3.245 17.101 -23.866 1.00 80.69 285 VAL A C 1
ATOM 2246 O O . VAL A 1 285 ? 4.275 17.785 -23.814 1.00 80.69 285 VAL A O 1
ATOM 2249 N N . ASP A 1 286 ? 2.700 16.534 -22.788 1.00 83.25 286 ASP A N 1
ATOM 2250 C CA . ASP A 1 286 ? 3.406 16.406 -21.513 1.00 83.25 286 ASP A CA 1
ATOM 2251 C C . ASP A 1 286 ? 4.458 15.297 -21.648 1.00 83.25 286 ASP A C 1
ATOM 2253 O O . ASP A 1 286 ? 4.157 14.102 -21.610 1.00 83.25 286 ASP A O 1
ATOM 2257 N N . GLU A 1 287 ? 5.706 15.709 -21.858 1.00 84.62 287 GLU A N 1
ATOM 2258 C CA . GLU A 1 287 ? 6.833 14.801 -22.068 1.00 84.62 287 GLU A CA 1
ATOM 2259 C C . GLU A 1 287 ? 7.114 13.909 -20.856 1.00 84.62 287 GLU A C 1
ATOM 2261 O O . GLU A 1 287 ? 7.550 12.773 -21.028 1.00 84.62 287 GLU A O 1
ATOM 2266 N N . ASP A 1 288 ? 6.871 14.392 -19.636 1.00 77.69 288 ASP A N 1
ATOM 2267 C CA . ASP A 1 288 ? 7.136 13.612 -18.428 1.00 77.69 288 ASP A CA 1
ATOM 2268 C C . ASP A 1 288 ? 6.089 12.503 -18.274 1.00 77.69 288 ASP A C 1
ATOM 2270 O O . ASP A 1 288 ? 6.443 11.348 -18.014 1.00 77.69 288 ASP A O 1
ATOM 2274 N N . MET A 1 289 ? 4.817 12.820 -18.526 1.00 77.88 289 MET A N 1
ATOM 2275 C CA . MET A 1 289 ? 3.742 11.827 -18.560 1.00 77.88 289 MET A CA 1
ATOM 2276 C C . MET A 1 289 ? 3.938 10.822 -19.705 1.00 77.88 289 MET A C 1
ATOM 2278 O O . MET A 1 289 ? 3.782 9.614 -19.508 1.00 77.88 289 MET A O 1
ATOM 2282 N N . LEU A 1 290 ? 4.330 11.288 -20.896 1.00 84.44 290 LEU A N 1
ATOM 2283 C CA . LEU A 1 290 ? 4.631 10.408 -22.026 1.00 84.44 290 LEU A CA 1
ATOM 2284 C C . LEU A 1 290 ? 5.804 9.471 -21.711 1.00 84.44 290 LEU A C 1
ATOM 2286 O O . LEU A 1 290 ? 5.711 8.273 -21.972 1.00 84.44 290 LEU A O 1
ATOM 2290 N N . ALA A 1 291 ? 6.8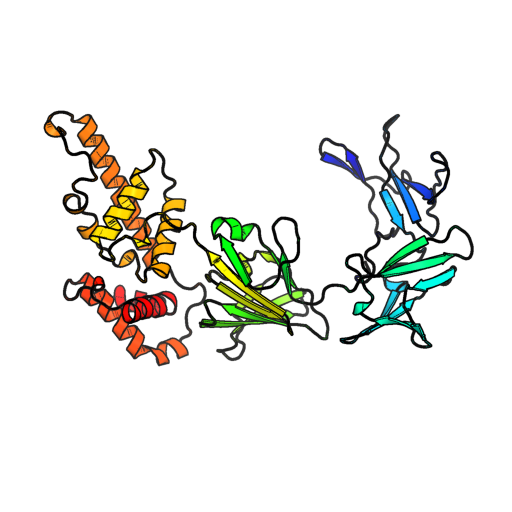86 9.981 -21.117 1.00 84.31 291 ALA A N 1
ATOM 2291 C CA . ALA A 1 291 ? 8.025 9.157 -20.724 1.00 84.31 291 ALA A CA 1
ATOM 2292 C C . ALA A 1 291 ? 7.612 8.063 -19.728 1.00 84.31 291 ALA A C 1
ATOM 2294 O O . ALA A 1 291 ? 8.009 6.912 -19.894 1.00 84.31 291 ALA A O 1
ATOM 2295 N N . GLN A 1 292 ? 6.774 8.384 -18.736 1.00 77.31 292 GLN A N 1
ATOM 2296 C CA . GLN A 1 292 ? 6.236 7.390 -17.798 1.00 77.31 292 GLN A CA 1
ATOM 2297 C C . GLN A 1 292 ? 5.417 6.308 -18.514 1.00 77.31 292 GLN A C 1
ATOM 2299 O O . GLN A 1 292 ? 5.644 5.119 -18.288 1.00 77.31 292 GLN A O 1
ATOM 2304 N N . ARG A 1 293 ? 4.526 6.700 -19.433 1.00 77.50 293 ARG A N 1
ATOM 2305 C CA . ARG A 1 293 ? 3.731 5.761 -20.245 1.00 77.50 293 ARG A CA 1
ATOM 2306 C C . ARG A 1 293 ? 4.615 4.838 -21.085 1.00 77.50 293 ARG A C 1
ATOM 2308 O O . ARG A 1 293 ? 4.433 3.623 -21.062 1.00 77.50 293 ARG A O 1
ATOM 2315 N N . LEU A 1 294 ? 5.615 5.389 -21.773 1.00 86.69 294 LEU A N 1
ATOM 2316 C CA . LEU A 1 294 ? 6.553 4.602 -22.576 1.00 86.69 294 LEU A CA 1
ATOM 2317 C C . LEU A 1 294 ? 7.397 3.660 -21.706 1.00 86.69 294 LEU A C 1
ATOM 2319 O O . LEU A 1 294 ? 7.619 2.513 -22.090 1.00 86.69 294 LEU A O 1
ATOM 2323 N N . MET A 1 295 ? 7.824 4.077 -20.512 1.00 84.62 295 MET A N 1
ATOM 2324 C CA . MET A 1 295 ? 8.563 3.215 -19.578 1.00 84.62 295 MET A CA 1
ATOM 2325 C C . MET A 1 295 ? 7.783 1.950 -19.173 1.00 84.62 295 MET A C 1
ATOM 2327 O O . MET A 1 295 ? 8.399 0.911 -18.945 1.00 84.62 295 MET A O 1
ATOM 2331 N N . HIS A 1 296 ? 6.445 1.975 -19.147 1.00 75.62 296 HIS A N 1
ATOM 2332 C CA . HIS A 1 296 ? 5.643 0.769 -18.887 1.00 75.62 296 HIS A CA 1
ATOM 2333 C C . HIS A 1 296 ? 5.743 -0.283 -19.996 1.00 75.62 296 HIS A C 1
ATOM 2335 O O . HIS A 1 296 ? 5.685 -1.485 -19.713 1.00 75.62 296 HIS A O 1
ATOM 2341 N N . MET A 1 297 ? 5.959 0.144 -21.244 1.00 83.88 297 MET A N 1
ATOM 2342 C CA . MET A 1 297 ? 6.108 -0.778 -22.372 1.00 83.88 297 MET A CA 1
ATOM 2343 C C . MET A 1 297 ? 7.310 -1.711 -22.199 1.00 83.88 297 MET A C 1
ATOM 2345 O O . MET A 1 297 ? 7.248 -2.857 -22.640 1.00 83.88 297 MET A O 1
ATOM 2349 N N . GLU A 1 298 ? 8.371 -1.263 -21.517 1.00 84.69 298 GLU A N 1
ATOM 2350 C CA . GLU A 1 298 ? 9.574 -2.066 -21.253 1.00 84.69 298 GLU A CA 1
ATOM 2351 C C . GLU A 1 298 ? 9.240 -3.403 -20.589 1.00 84.69 298 GLU A C 1
ATOM 2353 O O . GLU A 1 298 ? 9.718 -4.466 -20.994 1.00 84.69 298 GLU A O 1
ATOM 2358 N N . GLN A 1 299 ? 8.384 -3.354 -19.567 1.00 68.81 299 GLN A 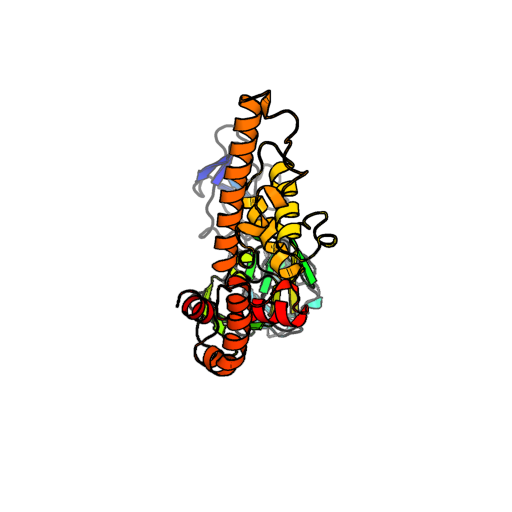N 1
ATOM 2359 C CA . GLN A 1 299 ? 8.014 -4.535 -18.795 1.00 68.81 299 GLN A CA 1
ATOM 2360 C C . GLN A 1 299 ? 7.009 -5.412 -19.527 1.00 68.81 299 GLN A C 1
ATOM 2362 O O . GLN A 1 299 ? 7.115 -6.641 -19.472 1.00 68.81 299 GLN A O 1
ATOM 2367 N N . HIS A 1 300 ? 6.049 -4.780 -20.204 1.00 74.88 300 HIS A N 1
ATOM 2368 C CA . HIS A 1 300 ? 5.010 -5.483 -20.941 1.00 74.88 300 HIS A CA 1
ATOM 2369 C C . HIS A 1 300 ? 5.613 -6.275 -22.109 1.00 74.88 300 HIS A C 1
ATOM 2371 O O . HIS A 1 300 ? 5.447 -7.496 -22.204 1.00 74.88 300 HIS A O 1
ATOM 2377 N N . LEU A 1 301 ? 6.400 -5.589 -22.941 1.00 82.38 301 LEU A N 1
ATOM 2378 C CA . LEU A 1 301 ? 6.936 -6.115 -24.195 1.00 82.38 301 LEU A CA 1
ATOM 2379 C C . LEU A 1 301 ? 8.345 -6.721 -24.063 1.00 82.38 301 LEU A C 1
ATOM 2381 O O . LEU A 1 301 ? 8.880 -7.260 -25.034 1.00 82.38 301 LEU A O 1
ATOM 2385 N N . GLY A 1 302 ? 8.950 -6.657 -22.874 1.00 83.88 302 GLY A N 1
ATOM 2386 C CA . GLY A 1 302 ? 10.230 -7.300 -22.591 1.00 83.88 302 GLY A CA 1
ATOM 2387 C C . GLY A 1 302 ? 11.406 -6.638 -23.310 1.00 83.88 302 GLY A C 1
ATOM 2388 O O . GLY A 1 302 ? 12.206 -7.329 -23.939 1.00 83.88 302 GLY A O 1
ATOM 2389 N N . PHE A 1 303 ? 11.543 -5.314 -23.202 1.00 91.81 303 PHE A N 1
ATOM 2390 C CA . PHE A 1 303 ? 12.725 -4.580 -23.674 1.00 91.81 303 PHE A CA 1
ATOM 2391 C C . PHE A 1 303 ? 13.127 -3.444 -22.724 1.00 91.81 303 PHE A C 1
ATOM 2393 O O . PHE A 1 303 ? 12.495 -3.264 -21.691 1.00 91.81 303 PHE A O 1
ATOM 2400 N N . GLN A 1 304 ? 14.181 -2.686 -23.048 1.00 92.12 304 GLN A N 1
ATOM 2401 C CA . GLN A 1 304 ? 14.482 -1.413 -22.380 1.00 92.12 304 GLN A CA 1
ATOM 2402 C C . GLN A 1 304 ? 14.805 -0.327 -23.409 1.00 92.12 304 GLN A C 1
ATOM 2404 O O . GLN A 1 304 ? 15.520 -0.594 -24.376 1.00 92.12 304 GLN A O 1
ATOM 2409 N N . TRP A 1 305 ? 14.321 0.898 -23.205 1.00 94.56 305 TRP A N 1
ATOM 2410 C CA . TRP A 1 305 ? 14.548 2.022 -24.116 1.00 94.56 305 TRP A CA 1
ATOM 2411 C C . TRP A 1 305 ? 16.029 2.357 -24.296 1.00 94.56 305 TRP A C 1
ATOM 2413 O O . TRP A 1 305 ? 16.428 2.751 -25.386 1.00 94.56 305 TRP A O 1
ATOM 2423 N N . TYR A 1 306 ? 16.879 2.131 -23.287 1.00 94.56 306 TYR A N 1
ATOM 2424 C CA . TYR A 1 306 ? 18.325 2.352 -23.435 1.00 94.56 306 TYR A CA 1
ATOM 2425 C C . TYR A 1 306 ? 19.020 1.346 -24.371 1.00 94.56 306 TYR A C 1
ATOM 2427 O O . TYR A 1 306 ? 20.212 1.492 -24.654 1.00 94.56 306 TYR A O 1
ATOM 2435 N N . TRP A 1 307 ? 18.326 0.296 -24.825 1.00 95.19 307 TRP A N 1
ATOM 2436 C CA . TRP A 1 307 ? 18.853 -0.604 -25.856 1.00 95.19 307 TRP A CA 1
ATOM 2437 C C . TRP A 1 307 ? 18.836 0.038 -27.244 1.00 95.19 307 TRP A C 1
ATOM 2439 O O . TRP A 1 307 ? 19.557 -0.427 -28.126 1.00 95.19 307 TRP A O 1
ATOM 2449 N N . LEU A 1 308 ? 18.029 1.081 -27.447 1.00 95.12 308 LEU A N 1
ATOM 2450 C CA . LEU A 1 308 ? 18.038 1.860 -28.676 1.00 95.12 308 LEU A CA 1
ATOM 2451 C C . LEU A 1 308 ? 19.308 2.720 -28.749 1.00 95.12 308 LEU A C 1
ATOM 2453 O O . LEU A 1 308 ? 19.931 3.052 -27.739 1.00 95.12 308 LEU A O 1
ATOM 2457 N N . SER A 1 309 ? 19.680 3.075 -29.970 1.00 91.12 309 SER A N 1
ATOM 2458 C CA . SER A 1 309 ? 20.809 3.934 -30.305 1.00 91.12 309 SER A CA 1
ATOM 2459 C C . SER A 1 309 ? 20.344 5.161 -31.083 1.00 91.12 309 SER A C 1
ATOM 2461 O O . SER A 1 309 ? 19.282 5.143 -31.701 1.00 91.12 309 SER A O 1
ATOM 2463 N N . ASP A 1 310 ? 21.186 6.194 -31.146 1.00 91.31 310 ASP A N 1
ATOM 2464 C CA . ASP A 1 310 ? 20.893 7.421 -31.901 1.00 91.31 310 ASP A CA 1
ATOM 2465 C C . ASP A 1 310 ? 20.564 7.155 -33.386 1.00 91.31 310 ASP A C 1
ATOM 2467 O O . ASP A 1 310 ? 19.852 7.925 -34.029 1.00 91.31 310 ASP A O 1
ATOM 2471 N N . ALA A 1 311 ? 21.051 6.040 -33.943 1.00 91.56 311 ALA A N 1
ATOM 2472 C CA . ALA A 1 311 ? 20.736 5.629 -35.307 1.00 91.56 311 ALA A CA 1
ATOM 2473 C C . ALA A 1 311 ? 19.266 5.198 -35.474 1.00 91.56 311 ALA A C 1
ATOM 2475 O O . ALA A 1 311 ? 18.688 5.417 -36.541 1.00 91.56 311 ALA A O 1
ATOM 2476 N N . ASP A 1 312 ? 18.646 4.620 -34.442 1.00 93.81 312 ASP A N 1
ATOM 2477 C CA . ASP A 1 312 ? 17.282 4.081 -34.495 1.00 93.81 312 ASP A CA 1
ATOM 2478 C C . ASP A 1 312 ? 16.224 5.181 -34.682 1.00 93.81 312 ASP A C 1
ATOM 2480 O O . ASP A 1 312 ? 15.248 4.969 -35.398 1.00 93.81 312 ASP A O 1
ATOM 2484 N N . TRP A 1 313 ? 16.449 6.375 -34.121 1.00 93.31 313 TRP A N 1
ATOM 2485 C CA . TRP A 1 313 ? 15.610 7.569 -34.321 1.00 93.31 313 TRP A CA 1
ATOM 2486 C C . TRP A 1 313 ? 16.243 8.606 -35.257 1.00 93.31 313 TRP A C 1
ATOM 2488 O O . TRP A 1 313 ? 15.910 9.792 -35.210 1.00 93.31 313 TRP A O 1
ATOM 2498 N N . SER A 1 314 ? 17.165 8.177 -36.121 1.00 91.19 314 SER A N 1
ATOM 2499 C CA . SER A 1 314 ? 17.735 9.054 -37.141 1.00 91.19 314 SER A CA 1
ATOM 2500 C C . SER A 1 314 ? 16.659 9.599 -38.081 1.00 91.19 314 SER A C 1
ATOM 2502 O O . SER A 1 314 ? 15.597 9.005 -38.278 1.00 91.19 314 SER A O 1
ATOM 2504 N N . HIS A 1 315 ? 16.961 10.731 -38.712 1.00 85.12 315 HIS A N 1
ATOM 2505 C CA . HIS A 1 315 ? 16.052 11.376 -39.654 1.00 85.12 315 HIS A CA 1
ATOM 2506 C C . HIS A 1 315 ? 15.586 10.437 -40.785 1.00 85.12 315 HIS A C 1
ATOM 2508 O O . HIS A 1 315 ? 14.419 10.468 -41.158 1.00 85.12 315 HIS A O 1
ATOM 2514 N N . GLU A 1 316 ? 16.470 9.558 -41.275 1.00 86.88 316 GLU A N 1
ATOM 2515 C CA . GLU A 1 316 ? 16.150 8.559 -42.307 1.00 86.88 316 GLU A CA 1
ATOM 2516 C C . GLU A 1 316 ? 15.116 7.532 -41.819 1.00 86.88 316 GLU A C 1
ATOM 2518 O O . GLU A 1 316 ? 14.211 7.152 -42.556 1.00 86.88 316 GLU A O 1
ATOM 2523 N N . ASN A 1 317 ? 15.209 7.111 -40.556 1.00 91.12 317 ASN A N 1
ATOM 2524 C CA . ASN A 1 317 ? 14.308 6.118 -39.969 1.00 91.12 317 ASN A CA 1
ATOM 2525 C C . ASN A 1 317 ? 12.953 6.706 -39.546 1.00 91.12 317 ASN A C 1
ATOM 2527 O O . ASN A 1 317 ? 11.967 5.971 -39.430 1.00 91.12 317 ASN A O 1
ATOM 2531 N N . LEU A 1 318 ? 12.877 8.026 -39.360 1.00 88.75 318 LEU A N 1
ATOM 2532 C CA . LEU A 1 318 ? 11.635 8.766 -39.115 1.00 88.75 318 LEU A CA 1
ATOM 2533 C C . LEU A 1 318 ? 10.965 9.266 -40.407 1.00 88.75 318 LEU A C 1
ATOM 2535 O O . LEU A 1 318 ? 9.953 9.970 -40.344 1.00 88.75 318 LEU A O 1
ATOM 2539 N N . ASP A 1 319 ? 11.486 8.883 -41.577 1.00 82.94 319 ASP A N 1
ATOM 2540 C CA . ASP A 1 319 ? 10.907 9.267 -42.863 1.00 82.94 319 ASP A CA 1
ATOM 2541 C C . ASP A 1 319 ? 9.426 8.851 -42.967 1.00 82.94 319 ASP A C 1
ATOM 2543 O O . ASP A 1 319 ? 8.986 7.818 -42.438 1.00 82.94 319 ASP A O 1
ATOM 2547 N N . GLY A 1 320 ? 8.631 9.714 -43.596 1.00 82.50 320 GLY A N 1
ATOM 2548 C CA . GLY A 1 320 ? 7.174 9.597 -43.681 1.00 82.50 320 GLY A CA 1
ATOM 2549 C C . GLY A 1 320 ? 6.387 9.998 -42.424 1.00 82.50 320 GLY A C 1
ATOM 2550 O O . GLY A 1 320 ? 5.165 10.085 -42.510 1.00 82.50 320 GLY A O 1
ATOM 2551 N N . LEU A 1 321 ? 7.041 10.262 -41.283 1.00 85.12 321 LEU A N 1
ATOM 2552 C CA . LEU A 1 321 ? 6.403 10.856 -40.092 1.00 85.12 321 LEU A CA 1
ATOM 2553 C C . LEU A 1 321 ? 6.676 12.359 -39.975 1.00 85.12 321 LEU A C 1
ATOM 2555 O O . LEU A 1 321 ? 5.874 13.106 -39.420 1.00 85.12 321 LEU A O 1
ATOM 2559 N N . ILE A 1 322 ? 7.809 12.803 -40.518 1.00 82.56 322 ILE A N 1
ATOM 2560 C CA . ILE A 1 322 ? 8.171 14.214 -40.626 1.00 82.56 322 ILE A CA 1
ATOM 2561 C C . ILE A 1 322 ? 7.655 14.733 -41.970 1.00 82.56 322 ILE A C 1
ATOM 2563 O O . ILE A 1 322 ? 7.886 14.124 -43.014 1.00 82.56 322 ILE A O 1
ATOM 2567 N N . ASP A 1 323 ? 6.957 15.869 -41.960 1.00 79.31 323 ASP A N 1
ATOM 2568 C CA . ASP A 1 323 ? 6.454 16.493 -43.186 1.00 79.31 323 ASP A CA 1
ATOM 2569 C C . ASP A 1 323 ? 7.597 17.185 -43.947 1.00 79.31 323 ASP A C 1
ATOM 2571 O O . ASP A 1 323 ? 7.929 18.353 -43.708 1.00 79.31 323 ASP A O 1
ATOM 2575 N N . MET A 1 324 ? 8.196 16.422 -44.864 1.00 72.50 324 MET A N 1
ATOM 2576 C CA . MET A 1 324 ? 9.339 16.823 -45.686 1.00 72.50 324 MET A CA 1
ATOM 2577 C C . MET A 1 324 ? 8.948 17.493 -47.013 1.00 72.50 324 MET A C 1
ATOM 2579 O O . MET A 1 324 ? 9.815 17.992 -47.738 1.00 72.50 324 MET A O 1
ATOM 2583 N N . ASP A 1 325 ? 7.655 17.554 -47.342 1.00 76.25 325 ASP A N 1
ATOM 2584 C CA . ASP A 1 325 ? 7.197 18.048 -48.639 1.00 76.25 325 ASP A CA 1
ATOM 2585 C C . ASP A 1 325 ? 7.379 19.567 -48.763 1.00 76.25 325 ASP A C 1
ATOM 2587 O O . ASP A 1 325 ? 6.842 20.358 -47.986 1.00 76.25 325 ASP A O 1
ATOM 2591 N N . GLY A 1 326 ? 8.117 20.007 -49.783 1.00 72.06 326 GLY A N 1
ATOM 2592 C CA . GLY A 1 326 ? 8.263 21.431 -50.104 1.00 72.06 326 GLY A CA 1
ATOM 2593 C C . GLY A 1 326 ? 9.124 22.244 -49.130 1.00 72.06 326 GLY A C 1
ATOM 2594 O O . GLY A 1 326 ? 9.072 23.472 -49.182 1.00 72.06 326 GLY A O 1
ATOM 2595 N N . LEU A 1 327 ? 9.937 21.598 -48.282 1.00 74.19 327 LEU A N 1
ATOM 2596 C CA . LEU A 1 327 ? 10.840 22.283 -47.342 1.00 74.19 327 LEU A CA 1
ATOM 2597 C C . LEU A 1 327 ? 11.820 23.244 -48.029 1.00 74.19 327 LEU A C 1
ATOM 2599 O O . LEU A 1 327 ? 12.094 24.319 -47.504 1.00 74.19 327 LEU A O 1
ATOM 2603 N N . ASP A 1 328 ? 12.289 22.904 -49.231 1.00 72.12 328 ASP A N 1
ATOM 2604 C CA . ASP A 1 328 ? 13.197 23.751 -50.019 1.00 72.12 328 ASP A CA 1
ATOM 2605 C C . ASP A 1 328 ? 12.564 25.092 -50.435 1.00 72.12 328 ASP A C 1
ATOM 2607 O O . ASP A 1 328 ? 13.273 26.048 -50.761 1.00 72.12 328 ASP A O 1
ATOM 2611 N N . ALA A 1 329 ? 11.229 25.171 -50.436 1.00 77.88 329 ALA A N 1
ATOM 2612 C CA . ALA A 1 329 ? 10.462 26.361 -50.789 1.00 77.88 329 ALA A CA 1
ATOM 2613 C C . ALA A 1 329 ? 9.930 27.133 -49.564 1.00 77.88 329 ALA A C 1
ATOM 2615 O O . ALA A 1 329 ? 9.466 28.262 -49.732 1.00 77.88 329 ALA A O 1
ATOM 2616 N N . ASP A 1 330 ? 10.016 26.561 -48.356 1.00 82.19 330 ASP A N 1
ATOM 2617 C CA . ASP A 1 330 ? 9.524 27.151 -47.105 1.00 82.19 330 ASP A CA 1
ATOM 2618 C C . ASP A 1 330 ? 10.563 27.016 -45.966 1.00 82.19 330 ASP A C 1
ATOM 2620 O O . ASP A 1 330 ? 10.569 26.035 -45.210 1.00 82.19 330 ASP A O 1
ATOM 2624 N N . PRO A 1 331 ? 11.439 28.029 -45.802 1.00 81.31 331 PRO A N 1
ATOM 2625 C CA . PRO A 1 331 ? 12.435 28.062 -44.731 1.00 81.31 331 PRO A CA 1
ATOM 2626 C C . PRO A 1 331 ? 11.835 28.026 -43.318 1.00 81.31 331 PRO A C 1
ATOM 2628 O O . PRO A 1 331 ? 12.501 27.590 -42.379 1.00 81.31 331 PRO A O 1
ATOM 2631 N N . GLU A 1 332 ? 10.594 28.488 -43.141 1.00 83.12 332 GLU A N 1
ATOM 2632 C CA . GLU A 1 332 ? 9.927 28.499 -41.839 1.00 83.12 332 GLU A CA 1
ATOM 2633 C C . GLU A 1 332 ? 9.451 27.092 -41.470 1.00 83.12 332 GLU A C 1
ATOM 2635 O O . GLU A 1 332 ? 9.672 26.637 -40.345 1.00 83.12 332 GLU A O 1
ATOM 2640 N N . LYS A 1 333 ? 8.889 26.356 -42.437 1.00 82.25 333 LYS A N 1
ATOM 2641 C CA . LYS A 1 333 ? 8.563 24.932 -42.285 1.00 82.25 333 LYS A CA 1
ATOM 2642 C C . LYS A 1 333 ? 9.813 24.100 -41.985 1.00 82.25 333 LYS A C 1
ATOM 2644 O O . LYS A 1 333 ? 9.788 23.291 -41.060 1.00 82.25 333 LYS A O 1
ATOM 2649 N N . MET A 1 334 ? 10.923 24.362 -42.680 1.00 83.38 334 MET A N 1
ATOM 2650 C CA . MET A 1 334 ? 12.222 23.730 -42.405 1.00 83.38 334 MET A CA 1
ATOM 2651 C C . MET A 1 334 ? 12.685 23.957 -40.965 1.00 83.38 334 MET A C 1
ATOM 2653 O O . MET A 1 334 ? 13.075 23.009 -40.284 1.00 83.38 334 MET A O 1
ATOM 2657 N N . MET A 1 335 ? 12.586 25.189 -40.467 1.00 85.50 335 MET A N 1
ATOM 2658 C CA . MET A 1 335 ? 12.956 25.500 -39.089 1.00 85.50 335 MET A CA 1
ATOM 2659 C C . MET A 1 335 ? 12.045 24.801 -38.068 1.00 85.50 335 MET A C 1
ATOM 2661 O O . MET A 1 335 ? 12.546 24.282 -37.072 1.00 85.50 335 MET A O 1
ATOM 2665 N N . ARG A 1 336 ? 10.727 24.743 -38.307 1.00 85.31 336 ARG A N 1
ATOM 2666 C CA . ARG A 1 336 ? 9.779 24.050 -37.415 1.00 85.31 336 ARG A CA 1
ATOM 2667 C C . ARG A 1 336 ? 10.050 22.546 -37.340 1.00 85.31 336 ARG A C 1
ATOM 2669 O O . ARG A 1 336 ? 10.089 22.010 -36.237 1.00 85.31 336 ARG A O 1
ATOM 2676 N N . GLN A 1 337 ? 10.294 21.889 -38.476 1.00 85.19 337 GLN A N 1
ATOM 2677 C CA . GLN A 1 337 ? 10.605 20.454 -38.500 1.00 85.19 337 GLN A CA 1
ATOM 2678 C C . GLN A 1 337 ? 11.951 20.143 -37.834 1.00 85.19 337 GLN A C 1
ATOM 2680 O O . GLN A 1 337 ? 12.052 19.191 -37.064 1.00 85.19 337 GLN A O 1
ATOM 2685 N N . ALA A 1 338 ? 12.966 20.987 -38.040 1.00 86.25 338 ALA A N 1
ATOM 2686 C CA . ALA A 1 338 ? 14.248 20.846 -37.350 1.00 86.25 338 ALA A CA 1
ATOM 2687 C C . ALA A 1 338 ? 14.111 21.011 -35.825 1.00 86.25 338 ALA A C 1
ATOM 2689 O O . ALA A 1 338 ? 14.723 20.266 -35.064 1.00 86.25 338 ALA A O 1
ATOM 2690 N N . LEU A 1 339 ? 13.290 21.962 -35.360 1.00 88.69 339 LEU A N 1
ATOM 2691 C CA . LEU A 1 339 ? 13.013 22.139 -33.931 1.00 88.69 339 LEU A CA 1
ATOM 2692 C C . LEU A 1 339 ? 12.255 20.947 -33.335 1.00 88.69 339 LEU A C 1
ATOM 2694 O O . LEU A 1 339 ? 12.598 20.519 -32.236 1.00 88.69 339 LEU A O 1
ATOM 2698 N N . LEU A 1 340 ? 11.266 20.402 -34.052 1.00 89.31 340 LEU A N 1
ATOM 2699 C CA . LEU A 1 340 ? 10.539 19.201 -33.635 1.00 89.31 340 LEU A CA 1
ATOM 2700 C C . LEU A 1 340 ? 11.487 18.006 -33.495 1.00 89.31 340 LEU A C 1
ATOM 2702 O O . LEU A 1 340 ? 11.486 17.351 -32.456 1.00 89.31 340 LEU A O 1
ATOM 2706 N N . PHE A 1 341 ? 12.330 17.769 -34.504 1.00 90.56 341 PHE A N 1
ATOM 2707 C CA . PHE A 1 341 ? 13.312 16.688 -34.480 1.00 90.56 341 PHE A CA 1
ATOM 2708 C C . PHE A 1 341 ? 14.299 16.845 -33.318 1.00 90.56 341 PHE A C 1
ATOM 2710 O O . PHE A 1 341 ? 14.481 15.907 -32.553 1.00 90.56 341 PHE A O 1
ATOM 2717 N N . ASN A 1 342 ? 14.863 18.040 -33.113 1.00 91.06 342 ASN A N 1
ATOM 2718 C CA . ASN A 1 342 ? 15.787 18.290 -32.001 1.00 91.06 342 ASN A CA 1
ATOM 2719 C C . ASN A 1 342 ? 15.118 18.084 -30.629 1.00 91.06 342 ASN A C 1
ATOM 2721 O O . ASN A 1 342 ? 15.745 17.581 -29.697 1.00 91.06 342 ASN A O 1
ATOM 2725 N N . ARG A 1 343 ? 13.844 18.478 -30.486 1.00 92.94 343 ARG A N 1
ATOM 2726 C CA . ARG A 1 343 ? 13.068 18.263 -29.255 1.00 92.94 343 ARG A CA 1
ATOM 2727 C C . ARG A 1 343 ? 12.825 16.769 -29.022 1.00 92.94 343 ARG A C 1
ATOM 2729 O O . ARG A 1 343 ? 12.979 16.300 -27.900 1.00 92.94 343 ARG A O 1
ATOM 2736 N N . TYR A 1 344 ? 12.506 16.030 -30.082 1.00 94.06 344 TYR A N 1
ATOM 2737 C CA . TYR A 1 344 ? 12.320 14.585 -30.023 1.00 94.06 344 TYR A CA 1
ATOM 2738 C C . TYR A 1 344 ? 13.619 13.828 -29.716 1.00 94.06 344 TYR A C 1
ATOM 2740 O O . TYR A 1 344 ? 13.626 12.924 -28.886 1.00 94.06 344 TYR A O 1
ATOM 2748 N N . GLU A 1 345 ? 14.738 14.220 -30.322 1.00 94.38 345 GLU A N 1
ATOM 2749 C CA . GLU A 1 345 ? 16.055 13.649 -30.034 1.00 94.38 345 GLU A CA 1
ATOM 2750 C C . GLU A 1 345 ? 16.418 13.834 -28.553 1.00 94.38 345 GLU A C 1
ATOM 2752 O O . GLU A 1 345 ? 16.799 12.876 -27.878 1.00 94.38 345 GLU A O 1
ATOM 2757 N N . ALA A 1 346 ? 16.219 15.041 -28.012 1.00 93.44 346 ALA A N 1
ATOM 2758 C CA . ALA A 1 346 ? 16.429 15.314 -26.591 1.00 93.44 346 ALA A CA 1
ATOM 2759 C C . ALA A 1 346 ? 15.499 14.476 -25.693 1.00 93.44 346 ALA A C 1
ATOM 2761 O O . ALA A 1 346 ? 15.932 13.962 -24.657 1.00 93.44 346 ALA A O 1
ATOM 2762 N N . PHE A 1 347 ? 14.238 14.305 -26.099 1.00 94.69 347 PHE A N 1
ATOM 2763 C CA . PHE A 1 347 ? 13.279 13.440 -25.416 1.00 94.69 347 PHE A CA 1
ATOM 2764 C C . PHE A 1 347 ? 13.742 11.975 -25.399 1.00 94.69 347 PHE A C 1
ATOM 2766 O O . PHE A 1 347 ? 13.776 11.362 -24.332 1.00 94.69 347 PHE A O 1
ATOM 2773 N N . MET A 1 348 ? 14.178 11.429 -26.537 1.00 96.44 348 MET A N 1
ATOM 2774 C CA . MET A 1 348 ? 14.664 10.048 -26.636 1.00 96.44 348 MET A CA 1
ATOM 2775 C C . MET A 1 348 ? 15.934 9.816 -25.820 1.00 96.44 348 MET A C 1
ATOM 2777 O O . MET A 1 348 ? 16.033 8.812 -25.115 1.00 96.44 348 MET A O 1
ATOM 2781 N N . GLN A 1 349 ? 16.870 10.768 -25.822 1.00 94.12 349 GLN A N 1
ATOM 2782 C CA . GLN A 1 349 ? 18.054 10.707 -24.960 1.00 94.12 349 GLN A CA 1
ATOM 2783 C C . GLN A 1 349 ? 17.670 10.686 -23.474 1.00 94.12 349 GLN A C 1
ATOM 2785 O O . GLN A 1 349 ? 18.229 9.908 -22.696 1.00 94.12 349 GLN A O 1
ATOM 2790 N N . ARG A 1 350 ? 16.688 11.503 -23.070 1.00 91.38 350 ARG A N 1
ATOM 2791 C CA . ARG A 1 350 ? 16.169 11.523 -21.696 1.00 91.38 350 ARG A CA 1
ATOM 2792 C C . ARG A 1 350 ? 15.467 10.212 -21.336 1.00 91.38 350 ARG A C 1
ATOM 2794 O O . ARG A 1 350 ? 15.717 9.679 -20.257 1.00 91.38 350 ARG A O 1
ATOM 2801 N N . LEU A 1 351 ? 14.643 9.671 -22.232 1.00 92.31 351 LEU A N 1
ATOM 2802 C CA . LEU A 1 351 ? 13.951 8.393 -22.052 1.00 92.31 351 LEU A CA 1
ATOM 2803 C C . LEU A 1 351 ? 14.943 7.229 -21.920 1.00 92.31 351 LEU A C 1
ATOM 2805 O O . LEU A 1 351 ? 14.840 6.435 -20.988 1.00 92.31 351 LEU A O 1
ATOM 2809 N N . ALA A 1 352 ? 15.954 7.165 -22.789 1.00 93.25 352 ALA A N 1
ATOM 2810 C CA . ALA A 1 352 ? 17.027 6.177 -22.710 1.00 93.25 352 ALA A CA 1
ATOM 2811 C C . ALA A 1 352 ? 17.832 6.312 -21.406 1.00 93.25 352 ALA A C 1
ATOM 2813 O O . ALA A 1 352 ? 18.136 5.310 -20.756 1.00 93.25 352 ALA A O 1
ATOM 2814 N N . ALA A 1 353 ? 18.136 7.537 -20.966 1.00 88.38 353 ALA A N 1
ATOM 2815 C CA . ALA A 1 353 ? 18.805 7.767 -19.689 1.00 88.38 353 ALA A CA 1
ATOM 2816 C C . ALA A 1 353 ? 17.948 7.302 -18.498 1.00 88.38 353 ALA A C 1
ATOM 2818 O O . ALA A 1 353 ? 18.466 6.626 -17.607 1.00 88.38 353 ALA A O 1
ATOM 2819 N N . PHE A 1 354 ? 16.645 7.604 -18.498 1.00 84.94 354 PHE A N 1
ATOM 2820 C CA . PHE A 1 354 ? 15.705 7.130 -17.478 1.00 84.94 354 PHE A CA 1
ATOM 2821 C C . PHE A 1 354 ? 15.596 5.607 -17.452 1.00 84.94 354 PHE A C 1
ATOM 2823 O O . PHE A 1 354 ? 15.658 5.008 -16.381 1.00 84.94 354 PHE A O 1
ATOM 2830 N N . SER A 1 355 ? 15.520 4.983 -18.622 1.00 90.19 355 SER A N 1
ATOM 2831 C CA . SER A 1 355 ? 15.539 3.533 -18.786 1.00 90.19 355 SER A CA 1
ATOM 2832 C C . SER A 1 355 ? 16.813 2.885 -18.240 1.00 90.19 355 SER A C 1
ATOM 2834 O O . SER A 1 355 ? 16.749 1.876 -17.536 1.00 90.19 355 SER A O 1
ATOM 2836 N N . TYR A 1 356 ? 17.979 3.488 -18.491 1.00 89.81 356 TYR A N 1
ATOM 2837 C CA . TYR A 1 356 ? 19.256 2.988 -17.983 1.00 89.81 356 TYR A CA 1
ATOM 2838 C C . TYR A 1 356 ? 19.326 3.040 -16.455 1.00 89.81 356 TYR A C 1
ATOM 2840 O O . TYR A 1 356 ? 19.665 2.041 -15.827 1.00 89.81 356 TYR A O 1
ATOM 2848 N N . ILE A 1 357 ? 18.972 4.173 -15.839 1.00 82.94 357 ILE A N 1
ATOM 2849 C CA . ILE A 1 357 ? 19.010 4.316 -14.372 1.00 82.94 357 ILE A CA 1
ATOM 2850 C C . ILE A 1 357 ? 17.832 3.627 -13.671 1.00 82.94 357 ILE A C 1
ATOM 2852 O O . ILE A 1 357 ? 17.817 3.542 -12.439 1.00 82.94 357 ILE A O 1
ATOM 2856 N N . SER A 1 358 ? 16.846 3.148 -14.440 1.00 76.19 358 SER A N 1
ATOM 2857 C CA . SER A 1 358 ? 15.708 2.387 -13.938 1.00 76.19 358 SER A CA 1
ATOM 2858 C C . SER A 1 358 ? 16.203 1.085 -13.316 1.00 76.19 358 SER A C 1
ATOM 2860 O O . SER A 1 358 ? 16.601 0.120 -13.976 1.00 76.19 358 SER A O 1
ATOM 2862 N N . GLN A 1 359 ? 16.203 1.081 -11.991 1.00 72.38 359 GLN A N 1
ATOM 2863 C CA . GLN A 1 359 ? 16.650 -0.025 -11.169 1.00 72.38 359 GLN A CA 1
ATOM 2864 C C . GLN A 1 359 ? 15.609 -0.296 -10.091 1.00 72.38 359 GLN A C 1
ATOM 2866 O O . GLN A 1 359 ? 14.883 0.605 -9.665 1.00 72.38 359 GLN A O 1
ATOM 2871 N N . LYS A 1 360 ? 15.561 -1.534 -9.594 1.00 62.25 360 LYS A N 1
ATOM 2872 C CA . LYS A 1 360 ? 14.721 -1.840 -8.438 1.00 62.25 360 LYS A CA 1
ATOM 2873 C C . LYS A 1 360 ? 15.177 -0.986 -7.251 1.00 62.25 360 LYS A C 1
ATOM 2875 O O . LYS A 1 360 ? 16.386 -0.945 -6.988 1.00 62.25 360 LYS A O 1
ATOM 2880 N N . PRO A 1 361 ? 14.254 -0.375 -6.487 1.00 50.47 361 PRO A N 1
ATOM 2881 C CA . PRO A 1 361 ? 14.612 0.414 -5.305 1.00 50.47 361 PRO A CA 1
ATOM 2882 C C . PRO A 1 361 ? 15.436 -0.372 -4.281 1.00 50.47 361 PRO A C 1
ATOM 2884 O O . PRO A 1 361 ? 16.239 0.203 -3.547 1.00 50.47 361 PRO A O 1
ATOM 2887 N N . ILE A 1 362 ? 15.298 -1.702 -4.282 1.00 57.41 362 ILE A N 1
ATOM 2888 C CA . ILE A 1 362 ? 16.164 -2.619 -3.548 1.00 57.41 362 ILE A CA 1
ATOM 2889 C C . ILE A 1 362 ? 17.014 -3.411 -4.538 1.00 57.41 362 ILE A C 1
ATOM 2891 O O . ILE A 1 362 ? 16.511 -4.203 -5.336 1.00 57.41 362 ILE A O 1
ATOM 2895 N N . GLN A 1 363 ? 18.323 -3.203 -4.443 1.00 77.12 363 GLN A N 1
ATOM 2896 C CA . GLN A 1 363 ? 19.329 -3.918 -5.216 1.00 77.12 363 GLN A CA 1
ATOM 2897 C C . GLN A 1 363 ? 19.667 -5.259 -4.555 1.00 77.12 363 GLN A C 1
ATOM 2899 O O . GLN A 1 363 ? 19.702 -5.368 -3.327 1.00 77.12 363 GLN A O 1
ATOM 2904 N N . GLY A 1 364 ? 19.944 -6.275 -5.370 1.00 67.75 364 GLY A N 1
ATOM 2905 C CA . GLY A 1 364 ? 20.401 -7.577 -4.907 1.00 67.75 364 GLY A CA 1
ATOM 2906 C C . GLY A 1 364 ? 21.704 -7.458 -4.117 1.00 67.75 364 GLY A C 1
ATOM 2907 O O . GLY A 1 364 ? 22.605 -6.693 -4.472 1.00 67.75 364 GLY A O 1
ATOM 2908 N N . ASP A 1 365 ? 21.803 -8.207 -3.020 1.00 73.56 365 ASP A N 1
ATOM 2909 C CA . ASP A 1 365 ? 22.970 -8.139 -2.143 1.00 73.56 365 ASP A CA 1
ATOM 2910 C C . ASP A 1 365 ? 24.230 -8.765 -2.785 1.00 73.56 365 ASP A C 1
ATOM 2912 O O . ASP A 1 365 ? 24.180 -9.466 -3.802 1.00 73.56 365 ASP A O 1
ATOM 2916 N N . GLN A 1 366 ? 25.396 -8.541 -2.167 1.00 75.12 366 GLN A N 1
ATOM 2917 C CA . GLN A 1 366 ? 26.673 -9.064 -2.673 1.00 75.12 366 GLN A CA 1
ATOM 2918 C C . GLN A 1 366 ? 26.711 -10.597 -2.779 1.00 75.12 366 GLN A C 1
ATOM 2920 O O . GLN A 1 366 ? 27.412 -11.144 -3.635 1.00 75.12 366 GLN A O 1
ATOM 2925 N N . LEU A 1 367 ? 25.989 -11.318 -1.917 1.00 74.81 367 LEU A N 1
ATOM 2926 C CA . LEU A 1 367 ? 25.956 -12.777 -1.954 1.00 74.81 367 LEU A CA 1
ATOM 2927 C C . LEU A 1 367 ? 25.148 -13.260 -3.164 1.00 74.81 367 LEU A C 1
ATOM 2929 O O . LEU A 1 367 ? 25.589 -14.164 -3.878 1.00 74.81 367 LEU A O 1
ATOM 2933 N N . GLN A 1 368 ? 24.000 -12.637 -3.422 1.00 75.75 368 GLN A N 1
ATOM 2934 C CA . GLN A 1 368 ? 23.164 -12.890 -4.589 1.00 75.75 368 GLN A CA 1
ATOM 2935 C C . GLN A 1 368 ? 23.892 -12.532 -5.886 1.00 75.75 368 GLN A C 1
ATOM 2937 O O . GLN A 1 368 ? 23.880 -13.340 -6.819 1.00 75.75 368 GLN A O 1
ATOM 2942 N N . ALA A 1 369 ? 24.588 -11.393 -5.930 1.00 83.81 369 ALA A N 1
ATOM 2943 C CA . ALA A 1 369 ? 25.409 -10.998 -7.073 1.00 83.81 369 ALA A CA 1
ATOM 2944 C C . ALA A 1 369 ? 26.505 -12.041 -7.347 1.00 83.81 369 ALA A C 1
ATOM 2946 O O . ALA A 1 369 ? 26.655 -12.528 -8.469 1.00 83.81 369 ALA A O 1
ATOM 2947 N N . ARG A 1 370 ? 27.206 -12.502 -6.299 1.00 82.94 370 ARG A N 1
ATOM 2948 C CA . ARG A 1 370 ? 28.230 -13.552 -6.418 1.00 82.94 370 ARG A CA 1
ATOM 2949 C C . ARG A 1 370 ? 27.658 -14.868 -6.944 1.00 82.94 370 ARG A C 1
ATOM 2951 O O . ARG A 1 370 ? 28.281 -15.503 -7.795 1.00 82.94 370 ARG A O 1
ATOM 2958 N N . ASN A 1 371 ? 26.488 -15.274 -6.459 1.00 83.75 371 ASN A N 1
ATOM 2959 C CA . ASN A 1 371 ? 25.830 -16.506 -6.892 1.00 83.75 371 ASN A CA 1
ATOM 2960 C C . ASN A 1 371 ? 25.358 -16.423 -8.354 1.00 83.75 371 ASN A C 1
ATOM 2962 O O . ASN A 1 371 ? 25.417 -17.418 -9.076 1.00 83.75 371 ASN A O 1
ATOM 2966 N N . ASN A 1 372 ? 24.954 -15.235 -8.812 1.00 88.31 372 ASN A N 1
ATOM 2967 C CA . ASN A 1 372 ? 24.460 -15.000 -10.170 1.00 88.31 372 ASN A CA 1
ATOM 2968 C C . ASN A 1 372 ? 25.520 -14.464 -11.145 1.00 88.31 372 ASN A C 1
ATOM 2970 O O . ASN A 1 372 ? 25.205 -14.225 -12.309 1.00 88.31 372 ASN A O 1
ATOM 2974 N N . LYS A 1 373 ? 26.788 -14.347 -10.726 1.00 92.69 373 LYS A N 1
ATOM 2975 C CA . LYS A 1 373 ? 27.883 -13.719 -11.489 1.00 92.69 373 LYS A CA 1
ATOM 2976 C C . LYS A 1 373 ? 27.952 -14.143 -12.961 1.00 92.69 373 LYS A C 1
ATOM 2978 O O . LYS A 1 373 ? 28.162 -13.312 -13.837 1.00 92.69 373 LYS A O 1
ATOM 2983 N N . ARG A 1 374 ? 27.777 -15.438 -13.253 1.00 92.25 374 ARG A N 1
ATOM 2984 C CA . ARG A 1 374 ? 27.824 -15.961 -14.634 1.00 92.25 374 ARG A CA 1
ATOM 2985 C C . ARG A 1 374 ? 26.636 -15.506 -15.485 1.00 92.25 374 ARG A C 1
ATOM 2987 O O . ARG A 1 374 ? 26.821 -15.261 -16.672 1.00 92.25 374 ARG A O 1
ATOM 2994 N N . LYS A 1 375 ? 25.442 -15.413 -14.890 1.00 92.44 375 LYS A N 1
ATOM 2995 C CA . LYS A 1 375 ? 24.228 -14.946 -15.571 1.00 92.44 375 LYS A CA 1
ATOM 2996 C C . LYS A 1 375 ? 24.296 -13.444 -15.823 1.00 92.44 375 LYS A C 1
ATOM 2998 O O . LYS A 1 375 ? 24.091 -13.027 -16.955 1.00 92.44 375 LYS A O 1
ATOM 3003 N N . ILE A 1 376 ? 24.713 -12.673 -14.815 1.00 92.75 376 ILE A N 1
ATOM 3004 C CA . ILE A 1 376 ? 24.953 -11.226 -14.930 1.00 92.75 376 ILE A CA 1
ATOM 3005 C C . ILE A 1 376 ? 25.950 -10.950 -16.066 1.00 92.75 376 ILE A C 1
ATOM 3007 O O . ILE A 1 376 ? 25.625 -10.243 -17.012 1.00 92.75 376 ILE A O 1
ATOM 3011 N N . ALA A 1 377 ? 27.114 -11.610 -16.061 1.00 94.69 377 ALA A N 1
ATOM 3012 C CA . ALA A 1 377 ? 28.121 -11.445 -17.114 1.00 94.69 377 ALA A CA 1
ATOM 3013 C C . ALA A 1 377 ? 27.646 -11.892 -18.512 1.00 94.69 377 ALA A C 1
ATOM 3015 O O . ALA A 1 377 ? 28.156 -11.420 -19.525 1.00 94.69 377 ALA A O 1
ATOM 3016 N N . ARG A 1 378 ? 26.697 -12.832 -18.609 1.00 95.50 378 ARG A N 1
ATOM 3017 C CA . ARG A 1 378 ? 26.070 -13.186 -19.891 1.00 95.50 378 ARG A CA 1
ATOM 3018 C C . ARG A 1 378 ? 25.139 -12.070 -20.367 1.00 95.50 378 ARG A C 1
ATOM 3020 O O . ARG A 1 378 ? 25.278 -11.658 -21.509 1.00 95.50 378 ARG A O 1
ATOM 3027 N N . CYS A 1 379 ? 24.265 -11.565 -19.500 1.00 96.00 379 CYS A N 1
ATOM 3028 C CA . CYS A 1 379 ? 23.331 -10.487 -19.833 1.00 96.00 379 CYS A CA 1
ATOM 3029 C C . CYS A 1 379 ? 24.068 -9.209 -20.261 1.00 96.00 379 CYS A C 1
ATOM 3031 O O . CYS A 1 379 ? 23.767 -8.651 -21.310 1.00 96.00 379 CYS A O 1
ATOM 3033 N N . VAL A 1 380 ? 25.106 -8.810 -19.517 1.00 96.00 380 VAL A N 1
ATOM 3034 C CA . VAL A 1 380 ? 25.960 -7.663 -19.871 1.00 96.00 380 VAL A CA 1
ATOM 3035 C C . VAL A 1 380 ? 26.604 -7.842 -21.250 1.00 96.00 380 VAL A C 1
ATOM 3037 O O . VAL A 1 380 ? 26.634 -6.903 -22.038 1.00 96.00 380 VAL A O 1
ATOM 3040 N N . ARG A 1 381 ? 27.079 -9.052 -21.586 1.00 95.88 381 ARG A N 1
ATOM 3041 C CA . ARG A 1 381 ? 27.666 -9.322 -22.910 1.00 95.88 381 ARG A CA 1
ATOM 3042 C C . ARG A 1 381 ? 26.671 -9.150 -24.053 1.00 95.88 381 ARG A C 1
ATOM 3044 O O . ARG A 1 381 ? 27.087 -8.678 -25.101 1.00 95.88 381 ARG A O 1
ATOM 3051 N N . HIS A 1 382 ? 25.397 -9.503 -23.866 1.00 96.25 382 HIS A N 1
ATOM 3052 C CA . HIS A 1 382 ? 24.375 -9.256 -24.888 1.00 96.25 382 HIS A CA 1
ATOM 3053 C C . HIS A 1 382 ? 24.217 -7.758 -25.168 1.00 96.25 382 HIS A C 1
ATOM 3055 O O . HIS A 1 382 ? 24.212 -7.356 -26.326 1.00 96.25 382 HIS A O 1
ATOM 3061 N N . ILE A 1 383 ? 24.181 -6.932 -24.118 1.00 95.31 383 ILE A N 1
ATOM 3062 C CA . ILE A 1 383 ? 24.066 -5.472 -24.248 1.00 95.31 383 ILE A CA 1
ATOM 3063 C C . ILE A 1 383 ? 25.315 -4.874 -24.910 1.00 95.31 383 ILE A C 1
ATOM 3065 O O . ILE A 1 383 ? 25.195 -4.044 -25.807 1.00 95.31 383 ILE A O 1
ATOM 3069 N N . LEU A 1 384 ? 26.517 -5.292 -24.498 1.00 95.19 384 LEU A N 1
ATOM 3070 C CA . LEU A 1 384 ? 27.766 -4.794 -25.085 1.00 95.19 384 LEU A CA 1
ATOM 3071 C C . LEU A 1 384 ? 27.905 -5.178 -26.562 1.00 95.19 384 LEU A C 1
ATOM 3073 O O . LEU A 1 384 ? 28.252 -4.325 -27.373 1.00 95.19 384 LEU A O 1
ATOM 3077 N N . ALA A 1 385 ? 27.599 -6.429 -26.916 1.00 95.25 385 ALA A N 1
ATOM 3078 C CA . ALA A 1 385 ? 27.631 -6.885 -28.304 1.00 95.25 385 ALA A CA 1
ATOM 3079 C C . ALA A 1 385 ? 26.621 -6.117 -29.171 1.00 95.25 385 ALA A C 1
ATOM 3081 O O . ALA A 1 385 ? 26.937 -5.764 -30.304 1.00 95.25 385 ALA A O 1
ATOM 3082 N N . HIS A 1 386 ? 25.448 -5.797 -28.614 1.00 95.06 386 HIS A N 1
ATOM 3083 C CA . HIS A 1 386 ? 24.455 -4.938 -29.259 1.00 95.06 386 HIS A CA 1
ATOM 3084 C C . HIS A 1 386 ? 24.960 -3.520 -29.501 1.00 95.06 386 HIS A C 1
ATOM 3086 O O . HIS A 1 386 ? 24.938 -3.047 -30.632 1.00 95.06 386 HIS A O 1
ATOM 3092 N N . ARG A 1 387 ? 25.528 -2.872 -28.479 1.00 92.12 387 ARG A N 1
ATOM 3093 C CA . ARG A 1 387 ? 26.123 -1.530 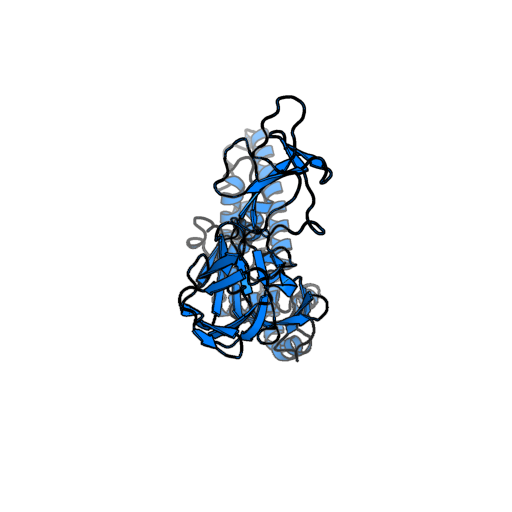-28.614 1.00 92.12 387 ARG A CA 1
ATOM 3094 C C . ARG A 1 387 ? 27.290 -1.484 -29.604 1.00 92.12 387 ARG A C 1
ATOM 3096 O O . ARG A 1 387 ? 27.503 -0.461 -30.244 1.00 92.12 387 ARG A O 1
ATOM 3103 N N . ALA A 1 388 ? 28.046 -2.574 -29.724 1.00 92.12 388 ALA A N 1
ATOM 3104 C CA . ALA A 1 388 ? 29.149 -2.697 -30.673 1.00 92.12 388 ALA A CA 1
ATOM 3105 C C . ALA A 1 388 ? 28.695 -3.056 -32.103 1.00 92.12 388 ALA A C 1
ATOM 3107 O O . ALA A 1 388 ? 29.522 -3.071 -33.014 1.00 92.12 388 ALA A O 1
ATOM 3108 N N . GLY A 1 389 ? 27.409 -3.365 -32.311 1.00 91.69 389 GLY A N 1
ATOM 3109 C CA . GLY A 1 389 ? 26.884 -3.855 -33.588 1.00 91.69 389 GLY A CA 1
ATOM 3110 C C . GLY A 1 389 ? 27.339 -5.277 -33.949 1.00 91.69 389 GLY A C 1
ATOM 3111 O O . GLY A 1 389 ? 27.237 -5.682 -35.104 1.00 91.69 389 GLY A O 1
ATOM 3112 N N . GLU A 1 390 ? 27.862 -6.040 -32.986 1.00 93.50 390 GLU A N 1
ATOM 3113 C CA . GLU A 1 390 ? 28.347 -7.415 -33.179 1.00 93.50 390 GLU A CA 1
ATOM 3114 C C . GLU A 1 390 ? 27.216 -8.452 -33.135 1.00 93.50 390 GLU A C 1
ATOM 3116 O O . GLU A 1 390 ? 27.327 -9.527 -33.727 1.00 93.50 390 GLU A O 1
ATOM 3121 N N . ALA A 1 391 ? 26.137 -8.147 -32.415 1.00 93.06 391 ALA A N 1
ATOM 3122 C CA . ALA A 1 391 ? 24.938 -8.970 -32.314 1.00 93.06 391 ALA A CA 1
ATOM 3123 C C . ALA A 1 391 ? 23.713 -8.075 -32.138 1.00 93.06 391 ALA A C 1
ATOM 3125 O O . ALA A 1 391 ? 23.839 -6.969 -31.633 1.00 93.06 391 ALA A O 1
ATOM 3126 N N . ASN A 1 392 ? 22.529 -8.556 -32.498 1.00 91.81 392 ASN A N 1
ATOM 3127 C CA . ASN A 1 392 ? 21.300 -7.793 -32.340 1.00 91.81 392 ASN A CA 1
ATOM 3128 C C . ASN A 1 392 ? 20.520 -8.278 -31.106 1.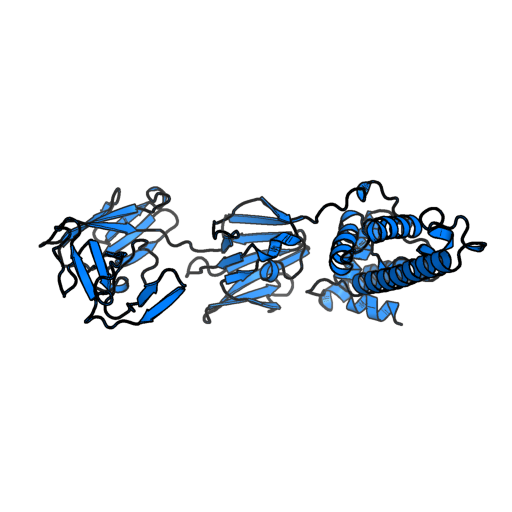00 91.81 392 ASN A C 1
ATOM 3130 O O . ASN A 1 392 ? 20.095 -9.433 -31.055 1.00 91.81 392 ASN A O 1
ATOM 3134 N N . ILE A 1 393 ? 20.321 -7.413 -30.103 1.00 94.50 393 ILE A N 1
ATOM 3135 C CA . ILE A 1 393 ? 19.567 -7.772 -28.887 1.00 94.50 393 ILE A CA 1
ATOM 3136 C C . ILE A 1 393 ? 18.086 -8.054 -29.178 1.00 94.50 393 ILE A C 1
ATOM 3138 O O . ILE A 1 393 ? 17.448 -8.799 -28.436 1.00 94.50 393 ILE A O 1
ATOM 3142 N N . TRP A 1 394 ? 17.553 -7.497 -30.270 1.00 93.12 394 TRP A N 1
ATOM 3143 C CA . TRP A 1 394 ? 16.167 -7.669 -30.704 1.00 93.12 394 TRP A CA 1
ATOM 3144 C C . TRP A 1 394 ? 15.895 -9.067 -31.280 1.00 93.12 394 TRP A C 1
ATOM 3146 O O . TRP A 1 394 ? 14.751 -9.505 -31.301 1.00 93.12 394 TRP A O 1
ATOM 3156 N N . GLU A 1 395 ? 16.937 -9.796 -31.696 1.00 92.75 395 GLU A N 1
ATOM 3157 C CA . GLU A 1 395 ? 16.831 -11.177 -32.199 1.00 92.75 395 GLU A CA 1
ATOM 3158 C C . GLU A 1 395 ? 16.805 -12.227 -31.077 1.00 92.75 395 GLU A C 1
ATOM 3160 O O . GLU A 1 395 ? 16.637 -13.421 -31.336 1.00 92.75 395 GLU A O 1
ATOM 3165 N N . LEU A 1 396 ? 16.991 -11.803 -29.824 1.00 93.06 396 LEU A N 1
ATOM 3166 C CA . LEU A 1 396 ? 16.853 -12.681 -28.670 1.00 93.06 396 LEU A CA 1
ATOM 3167 C C . LEU A 1 396 ? 15.383 -13.057 -28.454 1.00 93.06 396 LEU A C 1
ATOM 3169 O O . LEU A 1 396 ? 14.479 -12.240 -28.631 1.00 93.06 396 LEU A O 1
ATOM 3173 N N . ASP A 1 397 ? 15.151 -14.290 -28.005 1.00 91.25 397 ASP A N 1
ATOM 3174 C CA . ASP A 1 397 ? 13.818 -14.708 -27.586 1.00 91.25 397 ASP A CA 1
ATOM 3175 C C . ASP A 1 397 ? 13.324 -13.919 -26.356 1.00 91.25 397 ASP A C 1
ATOM 3177 O O . ASP A 1 397 ? 14.076 -13.240 -25.648 1.00 91.25 397 ASP A O 1
ATOM 3181 N N . ASP A 1 398 ? 12.014 -13.979 -26.116 1.00 84.06 398 ASP A N 1
ATOM 3182 C CA . ASP A 1 398 ? 11.371 -13.265 -25.009 1.00 84.06 398 ASP A CA 1
ATOM 3183 C C . ASP A 1 398 ? 11.957 -13.656 -23.641 1.00 84.06 398 ASP A C 1
ATOM 3185 O O . ASP A 1 398 ? 12.168 -12.796 -22.785 1.00 84.06 398 ASP A O 1
ATOM 3189 N N . GLU A 1 399 ? 12.308 -14.933 -23.448 1.00 85.62 399 GLU A N 1
ATOM 3190 C CA . GLU A 1 399 ? 12.886 -15.420 -22.194 1.00 85.62 399 GLU A CA 1
ATOM 3191 C C . GLU A 1 399 ? 14.257 -14.782 -21.921 1.00 85.62 399 GLU A C 1
ATOM 3193 O O . GLU A 1 399 ? 14.501 -14.289 -20.815 1.00 85.62 399 GLU A O 1
ATOM 3198 N N . ALA A 1 400 ? 15.136 -14.722 -22.924 1.00 90.19 400 ALA A N 1
ATOM 3199 C CA . ALA A 1 400 ? 16.441 -14.085 -22.811 1.00 90.19 400 ALA A CA 1
ATOM 3200 C C . ALA A 1 400 ? 16.328 -12.576 -22.561 1.00 90.19 400 ALA A C 1
ATOM 3202 O O . ALA A 1 400 ? 17.035 -12.052 -21.695 1.00 90.19 400 ALA A O 1
ATOM 3203 N N . ARG A 1 401 ? 15.425 -11.870 -23.255 1.00 92.00 401 ARG A N 1
ATOM 3204 C CA . ARG A 1 401 ? 15.226 -10.424 -23.037 1.00 92.00 401 ARG A CA 1
ATOM 3205 C C . ARG A 1 401 ? 14.683 -10.131 -21.637 1.00 92.00 401 ARG A C 1
ATOM 3207 O O . ARG A 1 401 ? 15.224 -9.272 -20.935 1.00 92.00 401 ARG A O 1
ATOM 3214 N N . ARG A 1 402 ? 13.700 -10.905 -21.164 1.00 85.56 402 ARG A N 1
ATOM 3215 C CA . ARG A 1 402 ? 13.185 -10.804 -19.786 1.00 85.56 402 ARG A CA 1
ATOM 3216 C C . ARG A 1 402 ? 14.246 -11.151 -18.742 1.00 85.56 402 ARG A C 1
ATOM 3218 O O . ARG A 1 402 ? 14.288 -10.518 -17.684 1.00 85.56 402 ARG A O 1
ATOM 3225 N N . GLU A 1 403 ? 15.130 -12.112 -19.022 1.00 87.50 403 GLU A N 1
ATOM 3226 C CA . GLU A 1 403 ? 16.261 -12.426 -18.144 1.00 87.50 403 GLU A CA 1
ATOM 3227 C C . GLU A 1 403 ? 17.213 -11.221 -18.018 1.00 87.50 403 GLU A C 1
ATOM 3229 O O . GLU A 1 403 ? 17.597 -10.866 -16.898 1.00 87.50 403 GLU A O 1
ATOM 3234 N N . ILE A 1 404 ? 17.539 -10.549 -19.131 1.00 92.94 404 ILE A N 1
ATOM 3235 C CA . ILE A 1 404 ? 18.374 -9.336 -19.130 1.00 92.94 404 ILE A CA 1
ATOM 3236 C C . ILE A 1 404 ? 17.737 -8.249 -18.261 1.00 92.94 404 ILE A C 1
ATOM 3238 O O . ILE A 1 404 ? 18.402 -7.748 -17.356 1.00 92.94 404 ILE A O 1
ATOM 3242 N N . ILE A 1 405 ? 16.453 -7.940 -18.463 1.00 88.62 405 ILE A N 1
ATOM 3243 C CA . ILE A 1 405 ? 15.716 -6.919 -17.693 1.00 88.62 405 ILE A CA 1
ATOM 3244 C C . ILE A 1 405 ? 15.707 -7.250 -16.199 1.00 88.62 405 ILE A C 1
ATOM 3246 O O . ILE A 1 405 ? 15.945 -6.387 -15.345 1.00 88.62 405 ILE A O 1
ATOM 3250 N N . HIS A 1 406 ? 15.466 -8.518 -15.857 1.00 84.81 406 HIS A N 1
ATOM 3251 C CA . HIS A 1 406 ? 15.461 -8.966 -14.471 1.00 84.81 406 HIS A CA 1
ATOM 3252 C C . HIS A 1 406 ? 16.817 -8.739 -13.796 1.00 84.81 406 HIS A C 1
ATOM 3254 O O . HIS A 1 406 ? 16.870 -8.166 -12.703 1.00 84.81 406 HIS A O 1
ATOM 3260 N N . PHE A 1 407 ? 17.912 -9.168 -14.431 1.00 88.69 407 PHE A N 1
ATOM 3261 C CA . PHE A 1 407 ? 19.246 -9.006 -13.857 1.00 88.69 407 PHE A CA 1
ATOM 3262 C C . PHE A 1 407 ? 19.721 -7.552 -13.882 1.00 88.69 407 PHE A C 1
ATOM 3264 O O . PHE A 1 407 ? 20.334 -7.133 -12.902 1.00 88.69 407 PHE A O 1
ATOM 3271 N N . HIS A 1 408 ? 19.400 -6.785 -14.928 1.00 90.56 408 HIS A N 1
ATOM 3272 C CA . HIS A 1 408 ? 19.712 -5.359 -15.025 1.00 90.56 408 HIS A CA 1
ATOM 3273 C C . HIS A 1 408 ? 19.073 -4.584 -13.873 1.00 90.56 408 HIS A C 1
ATOM 3275 O O . HIS A 1 408 ? 19.770 -3.940 -13.098 1.00 90.56 408 HIS A O 1
ATOM 3281 N N . SER A 1 409 ? 17.755 -4.709 -13.701 1.00 83.12 409 SER A N 1
ATOM 3282 C CA . SER A 1 409 ? 17.024 -3.977 -12.660 1.00 83.12 409 SER A CA 1
ATOM 3283 C C . SER A 1 409 ? 17.42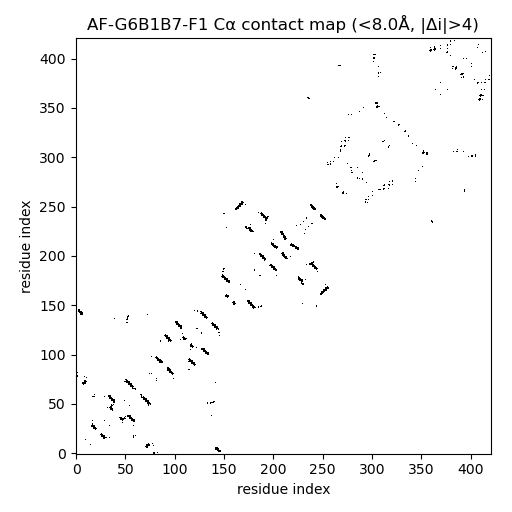0 -4.407 -11.240 1.00 83.12 409 SER A C 1
ATOM 3285 O O . SER A 1 409 ? 17.463 -3.575 -10.333 1.00 83.12 409 SER A O 1
ATOM 3287 N N . THR A 1 410 ? 17.730 -5.693 -11.030 1.00 80.88 410 THR A N 1
ATOM 3288 C CA . THR A 1 410 ? 18.042 -6.254 -9.702 1.00 80.88 410 THR A CA 1
ATOM 3289 C C . THR A 1 410 ? 19.503 -6.046 -9.293 1.00 80.88 410 THR A C 1
ATOM 3291 O O . THR A 1 410 ? 19.779 -5.864 -8.112 1.00 80.88 410 THR A O 1
ATOM 3294 N N . PHE A 1 411 ? 20.449 -6.080 -10.234 1.00 88.50 411 PHE A N 1
ATOM 3295 C CA . PHE A 1 411 ? 21.889 -5.956 -9.973 1.00 88.50 411 PHE A CA 1
ATOM 3296 C C . PHE A 1 411 ? 22.497 -4.807 -10.781 1.00 88.50 411 PHE A C 1
ATOM 3298 O O . PHE A 1 411 ? 23.581 -4.943 -11.349 1.00 88.50 411 PHE A O 1
ATOM 3305 N N . HIS A 1 412 ? 21.806 -3.671 -10.823 1.00 90.00 412 HIS A N 1
ATOM 3306 C CA . HIS A 1 412 ? 22.160 -2.519 -11.647 1.00 90.00 412 HIS A CA 1
ATOM 3307 C C . HIS A 1 412 ? 23.587 -2.035 -11.376 1.00 90.00 412 HIS A C 1
ATOM 3309 O O . HIS A 1 412 ? 24.317 -1.735 -12.311 1.00 90.00 412 HIS A O 1
ATOM 3315 N N . ARG A 1 413 ? 24.056 -2.082 -10.120 1.00 87.38 413 ARG A N 1
ATOM 3316 C CA . ARG A 1 413 ? 25.455 -1.754 -9.774 1.00 87.38 413 ARG A CA 1
ATOM 3317 C C . ARG A 1 413 ? 26.489 -2.586 -10.539 1.00 87.38 413 ARG A C 1
ATOM 3319 O O . ARG A 1 413 ? 27.516 -2.052 -10.940 1.00 87.38 413 ARG A O 1
ATOM 3326 N N . GLU A 1 414 ? 26.230 -3.879 -10.727 1.00 90.50 414 GLU A N 1
ATOM 3327 C CA . GLU A 1 414 ? 27.128 -4.774 -11.470 1.00 90.50 414 GLU A CA 1
ATOM 3328 C C . GLU A 1 414 ? 27.052 -4.511 -12.980 1.00 90.50 414 GLU A C 1
ATOM 3330 O O . GLU A 1 414 ? 28.055 -4.653 -13.676 1.00 90.50 414 GLU A O 1
ATOM 3335 N N . PHE A 1 415 ? 25.878 -4.113 -13.487 1.00 93.00 415 PHE A N 1
ATOM 3336 C CA . PHE A 1 415 ? 25.704 -3.712 -14.885 1.00 93.00 415 PHE A CA 1
ATOM 3337 C C . PHE A 1 415 ? 26.402 -2.384 -15.168 1.00 93.00 415 PHE A C 1
ATOM 3339 O O . PHE A 1 415 ? 27.226 -2.341 -16.072 1.00 93.00 415 PHE A O 1
ATOM 3346 N N . ALA A 1 416 ? 26.146 -1.341 -14.376 1.00 91.00 416 ALA A N 1
ATOM 3347 C CA . ALA A 1 416 ? 26.770 -0.030 -14.532 1.00 91.00 416 ALA A CA 1
ATOM 3348 C C . ALA A 1 416 ? 28.300 -0.131 -14.497 1.00 91.00 416 ALA A C 1
ATOM 3350 O O . ALA A 1 416 ? 28.973 0.317 -15.420 1.00 91.00 416 ALA A O 1
ATOM 3351 N N . ALA A 1 417 ? 28.851 -0.853 -13.512 1.00 90.19 417 ALA A N 1
ATOM 3352 C CA . ALA A 1 417 ? 30.294 -1.060 -13.408 1.00 90.19 417 ALA A CA 1
ATOM 3353 C C . ALA A 1 417 ? 30.908 -1.775 -14.625 1.00 90.19 417 ALA A C 1
ATOM 3355 O O . ALA A 1 417 ? 32.094 -1.606 -14.888 1.00 90.19 417 ALA A O 1
ATOM 3356 N N . ALA A 1 418 ? 30.136 -2.601 -15.338 1.00 91.38 418 ALA A N 1
ATOM 3357 C CA . ALA A 1 418 ? 30.612 -3.351 -16.496 1.00 91.38 418 ALA A CA 1
ATOM 3358 C C . ALA A 1 418 ? 30.318 -2.664 -17.840 1.00 91.38 418 ALA A C 1
ATOM 3360 O O . ALA A 1 418 ? 31.012 -2.939 -18.811 1.00 91.38 418 ALA A O 1
ATOM 3361 N N . LEU A 1 419 ? 29.289 -1.817 -17.908 1.00 90.06 419 LEU A N 1
ATOM 3362 C CA . LEU A 1 419 ? 28.908 -1.057 -19.101 1.00 90.06 419 LEU A CA 1
ATOM 3363 C C . LEU A 1 419 ? 29.666 0.274 -19.222 1.00 90.06 419 LEU A C 1
ATOM 3365 O O . LEU A 1 419 ? 29.731 0.820 -20.320 1.00 90.06 419 LEU A O 1
ATOM 3369 N N . GLU A 1 420 ? 30.214 0.784 -18.116 1.00 87.38 420 GLU A N 1
ATOM 3370 C CA . GLU A 1 420 ? 31.033 2.008 -18.051 1.00 87.38 420 GLU A CA 1
ATOM 3371 C C . GLU A 1 420 ? 32.550 1.731 -18.026 1.00 87.38 420 GLU A C 1
ATOM 3373 O O . GLU A 1 420 ? 33.344 2.673 -18.053 1.00 87.38 420 GLU A O 1
ATOM 3378 N N . ALA A 1 421 ? 32.948 0.457 -17.946 1.00 69.81 421 ALA A N 1
ATOM 3379 C CA . ALA A 1 421 ? 34.343 0.008 -18.004 1.00 69.81 421 ALA A CA 1
ATOM 3380 C C . ALA A 1 421 ? 34.839 -0.099 -19.449 1.00 69.81 421 ALA A C 1
ATOM 3382 O O . ALA A 1 421 ? 36.028 0.234 -19.669 1.00 69.81 421 ALA A O 1
#

Secondary structure (DSSP, 8-state):
--TTB-S-B--TTT--EEEE-TTS-EEEE-GGGEEEEETT--TT--BSSPPSEEEEEEEPPSTT--PPPEEEEE-SS-HHHHEEEEEE-SSEEEEEE--TTEEEEETTPEEETTEEEEEGGG-BTTBEEEEEEESSS--EEEEE-----EEEEE-TT-PEE-EEEEEEGGGGGG-EEEEE--SS--EEEEEETTTTEEEEEEE-TTSEEEEEETTTTTEEEEEEESEEEHHHHHTT-SEEEEEETTEEEEEEEEPPP-TTGGGS-SSHHHHHHHHHHHHHSSTT--HHHHHHHHHHHHHHHT--GGG--TTTT-TTTTTTTS--TTGGG-HHHHHHHHHHHHHHHHHHHHHHHHHHH---SSPPPHHHHHHHHHHHHHHHHHHHHHHTTSS-GGGS-HHHHHHHHHHHHHSHHHHHHHH--

Radius of gyration: 31.69 Å; Cα contacts (8 Å, |Δi|>4): 660; chains: 1; bounding box: 73×54×89 Å

Organism: NCBI:txid1002367

Mean predicted aligned error: 15.28 Å

Solvent-accessible surface area (backbone atoms only — not comparable to full-atom values): 23971 Å² total; per-residue (Å²): 134,40,72,45,48,73,49,57,67,56,46,84,93,78,62,82,48,66,53,72,47,98,88,71,51,74,43,82,51,59,72,94,46,36,36,25,27,55,70,90,52,61,96,84,54,67,34,82,64,86,60,63,25,46,27,37,43,31,58,71,49,76,88,88,48,87,60,84,61,44,78,31,32,26,75,88,58,58,54,72,64,30,49,45,76,76,47,76,63,99,57,39,38,24,41,34,73,62,62,92,62,46,52,78,49,50,69,92,43,47,81,52,98,80,27,35,40,33,50,58,86,68,44,49,97,82,25,33,57,32,40,37,39,40,80,67,71,63,68,34,73,44,28,34,37,83,59,79,76,40,76,42,40,25,46,76,88,65,50,79,59,79,42,78,43,80,41,46,62,90,50,40,82,46,25,30,35,39,50,35,65,54,99,90,41,44,56,36,36,40,23,30,52,90,54,76,42,50,34,38,36,35,62,44,98,85,66,32,26,43,33,16,30,65,84,58,83,56,41,81,74,51,76,45,63,42,55,48,47,40,56,69,75,37,55,82,46,58,24,35,36,40,39,39,91,92,50,54,34,39,39,37,55,35,68,75,77,61,86,67,57,90,75,53,58,80,42,52,42,50,48,39,42,53,52,47,52,67,55,65,71,42,101,78,60,60,61,69,62,50,47,54,53,55,58,50,47,25,72,76,73,40,54,55,59,47,76,47,52,78,71,28,64,24,74,81,60,38,60,89,74,56,89,66,80,64,37,96,82,31,70,66,58,42,52,52,53,53,50,51,50,55,52,48,52,54,47,52,54,50,43,20,50,51,44,63,71,51,48,46,81,66,61,60,49,73,67,56,48,62,76,40,44,71,59,48,57,48,41,50,47,48,55,51,31,32,77,71,69,78,43,66,65,65,76,50,53,69,68,60,37,41,49,35,52,52,44,40,24,31,37,35,72,64,44,51,63,62,76,75,106

Sequence (421 aa):
MNPYISSPIYVPEETSYFLCRADGTRQQCRLSFVVFRADGADADDWEDDPMVGSLDICVLGDGDEEVQPVEAVYLGISPDRFLSVVREDDQEIVFDFTWRQGTIEIDRAQETDEGFVVRKDDFGDDGIVCRLTPRKGNPFTLRLQIPYVGFSLLDADGNKLSGDLEIAHSDINNYSYAFVGDHSNDRFQIALDEGKLNYMCVLNDDNRLSVRDMRNRMALVKEIDLQGSLSDLLMGAHSVLVKNKMMRWRIALTGDEVEGADAVELTGVALARFAFEQFSAEESVDEDMLAQRLMHMEQHLGFQWYWLSDADWSHENLDGLIDMDGLDADPEKMMRQALLFNRYEAFMQRLAAFSYISQKPIQGDQLQARNNKRKIARCVRHILAHRAGEANIWELDDEARREIIHFHSTFHREFAAALEA